Protein 5ZKC (pdb70)

GO terms:
  GO:0005886 plasma membrane (C, IDA)
  GO:0007193 adenylate cyclase-inhibiting G protein-coupled receptor signaling pathway (P, IDA)
  GO:0016907 G protein-coupled acetylcholine receptor activity (F, IDA)
  GO:0007197 adenylate cyclase-inhibiting G protein-coupled acetylcholine receptor signaling pathway (P, IDA)
  GO:0007213 G protein-coupled acetylcholine receptor signaling pathway (P, IDA)
  GO:0005886 plasma membrane (C, TAS)
  GO:0016907 G protein-coupled acetylcholine receptor activity (F, TAS)
  GO:0007186 G protein-coupled receptor signaling pathway (P, TAS)
  GO:0007187 G protein-coupled receptor signaling pathway, coupled to cyclic nucleotide second messenger (P, TAS)
  GO:0007188 adenylate cyclase-modulating G protein-coupled receptor signaling pathway (P, TAS)
  GO:0007207 phospholipase C-activating G protein-coupled acetylcholine receptor signaling pathway (P, TAS)
  GO:0007399 nervous system development (P, TAS)
  GO:0008016 regulation of heart contraction (P, TAS)
  GO:0030669 clathrin-coated endocytic vesicle membrane (C, TAS)
  GO:0005515 protein binding (F, IPI)
  GO:0016020 membrane (C, IDA)
  GO:1990763 arrestin family protein binding (F, IPI)
  GO:0009615 response to virus (P, IEP)

InterPro domains:
  IPR000276 G protein-coupled receptor, rhodopsin-like [PF00001] (40-440)
  IPR000276 G protein-coupled receptor, rhodopsin-like [PR00237] (25-49)
  IPR000276 G protein-coupled receptor, rhodopsin-like [PR00237] (58-79)
  IPR000276 G protein-coupled receptor, rhodopsin-like [PR00237] (103-125)
  IPR000276 G protein-coupled receptor, rhodopsin-like [PR00237] (139-160)
  IPR000276 G protein-coupled receptor, rhodopsin-like [PR00237] (187-210)
  IPR000276 G protein-coupled receptor, rhodopsin-like [PR00237] (385-409)
  IPR000276 G protein-coupled receptor, rhodopsin-like [PR00237] (422-448)
  IPR000276 G protein-coupled receptor, rhodopsin-like [PS00237] (109-125)
  IPR000276 G protein-coupled receptor, rhodopsin-like [SM01381] (34-455)
  IPR000995 Muscarinic acetylcholine receptor family 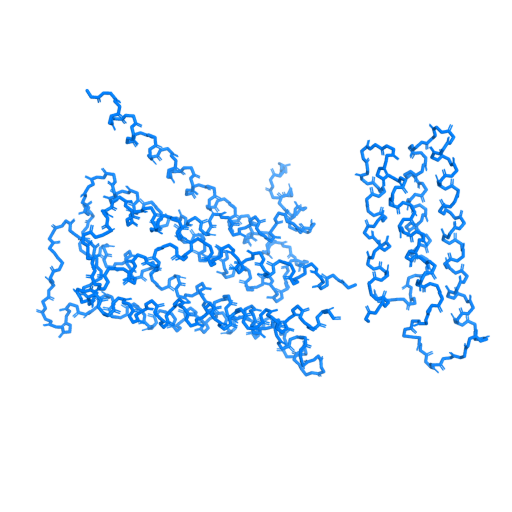[PR00243] (25-37)
  IPR000995 Muscarinic acetylcholine receptor family [PR00243] (46-54)
  IPR000995 Muscarinic acetylcholine receptor family [PR00243] (73-83)
  IPR000995 Muscarinic acetylcholine receptor family [PR00243] (104-113)
  IPR000995 Muscarinic acetylcholine receptor family [PR00243] (123-137)
  IPR000995 Muscarinic acetylcholine receptor family [PR00243] (160-170)
  IPR000995 Muscarinic acetylcholine receptor family [PR00243] (180-191)
  IPR000995 Muscarinic acetylcholine receptor family [PR00243] (412-430)
  IPR000995 Muscarinic acetylcholine receptor family [PR00243] (443-457)
  IPR001065 Muscarinic acetylcholine receptor M2 [PR00539] (7-23)

Secondary structure (P-SEA, 3-state):
caaaaaaaaaaaaaaaaaaaaaaaaaaaaaaaaaaccccccaaaaaaaaaaaaaaaaaccaaaaaaaaaaaccccccaaaaaaaaaaaaaaaaaaaaaaaaaaaaaaaaacccccccccccaaaaaaaaaaaaaaaaaacccccccccccccccccccccccccccccaaaaaaaaaaccaaaaaaaaaaaaaaaaaaccaaaaaaaaaaaaaaaaaacccaaaaaaaaaaaaaaaaaaaacccccccccccccaaaaaaaaaaaaaaaaaaaaaaaaaacaaaaaaaaaaaaaaaaaacccccccaaaaaaaaaaaaaaaaaaacaaaaaaaaaaccccccccaaaaaaaaaaaaacccccccccccccaaaaaaaaaaaccc

Foldseek 3Di:
DVVVVVVLVVLVVVLLVLLVLLQVLLVLLLVLCVVDVVNVFLLSLLVNLLSVLLNCLSPQVSVQVSVDVSVVFRDPDQQVLLVNVLSNQLSLLLNLLSLVVLLVLLLCCLVPVPPRVVVRDPVVSVVSSVVSSVVSNVVRNCQSNCVCVVVVHDPQDPRHHDRRVCPALVVVLVCCVVRPVVSLVVSVVSLVSNVVSCCVVLCVLVVLLVVLLVQLLPPDDLVSVVVSLVSNLVSLVVNLVDAFPDPPPDDCVDPVNVVSNVLSVVLVVLSVVLVVCSVVVNSVVSSVSSVVSVVSCVVPVVRDDDCVVVVSQLSVLLSCLQCVLQVQLSVLSVCCNPDVVVADPVNNSSSVVSNSSSSSCSSVSPLVVDPSSVVSSVVVPDDD

Solvent-accessible surface area: 21124 Å² total; per-residue (Å²): 108,113,156,137,82,125,72,76,84,106,84,67,115,57,6,37,64,50,5,101,86,0,37,88,18,0,72,33,0,33,58,0,5,136,84,28,195,157,4,71,62,14,58,16,80,1,15,54,7,0,0,40,1,0,30,37,6,0,56,102,0,0,70,36,17,20,63,52,52,57,76,60,121,10,48,83,19,73,102,59,0,17,98,8,8,6,58,6,39,13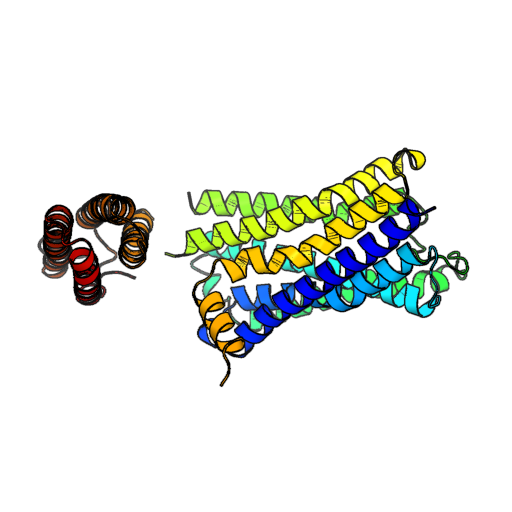,1,27,17,2,3,7,41,4,3,30,25,18,3,79,6,22,58,54,29,39,61,105,85,176,73,20,63,121,120,57,68,68,143,32,0,29,104,79,25,55,51,7,57,86,94,0,114,103,106,28,3,56,37,14,34,106,92,22,146,126,69,64,84,71,66,9,120,150,18,63,9,82,7,21,39,32,87,83,32,69,65,20,51,35,34,6,68,68,29,9,60,91,10,19,96,70,0,72,63,12,44,147,60,2,38,107,56,48,206,113,89,31,39,81,17,22,45,41,2,35,66,11,6,117,58,3,103,157,16,136,82,48,61,67,2,100,81,1,1,60,104,2,57,56,8,0,69,76,0,43,162,30,83,9,85,29,144,154,135,84,66,80,116,10,104,25,8,131,36,6,110,96,7,13,87,73,10,26,35,44,0,65,86,1,44,115,41,10,95,111,46,112,43,146,70,2,56,44,13,3,110,101,1,79,89,19,38,107,63,87,58,138,45,24,152,65,145,80,96,68,15,9,170,18,13,57,37,4,8,77,11,1,41,116,12,28,31,39,42,8,65,16,2,73,58,35,49,146,30,60,124,70,18,74,117,92,51,58,28,93,0,43,35,62,21,11,31,1,0,20,66,2,10,44,24,6,0,99,85,15,80,46,4,98,131,7,22,119,85,61,122,102,127,179

Radius of gyration: 26.76 Å; Cα contacts (8 Å, |Δi|>4): 383; chains: 1; bounding box: 53×42×80 Å

Organism: Homo sapiens (NCBI:txid9606)

Sequence (384 aa):
SPYKTFEVVFIVLVAGSLSLVTIIGNILVMVSIKVNRHLQTVNNYFLFSLACCADLIIGVFSMNLYTLYTVIGYWPLGPVVCDLWLALDYVVSNARVMNLLIISFDRYFCVTKPLTYPVKRTTKMAGMMIAAAWVLSFILWAPAILFWQFIVGVRTVEDGECYIQFFSNAAVTFGTAIAAFYLPVIIMTVLYWHISRASKADLEDNWETLNDNLKVIEKADNAAQVKDALTKMRAAALDAQKATPPKLEDKSPDSPEMKDFRHGFDILVGQIDDALKLANEGKVKEAQAAAEQLKTTRNAYIQKYLSREKKVTRTILAILLAFIITWAPYNVMVLINTFCAPCIPNTVWTIGYWLCYINSTINPACYALCNATFKKTFKHLLMCH

B-factor: mean 72.66, std 43.3, range [20.08, 225.17]

Nearest PDB structures (foldseek):
  5zkc-assembly1_A  TM=1.003E+00  e=4.639E-48  Homo sapiens
  5zkb-assembly1_A  TM=8.489E-01  e=8.331E-41  Homo sapiens
  3uon-assembly1_A  TM=7.093E-01  e=1.449E-28  Homo sapiens
  4u15-assembly2_B  TM=7.285E-01  e=3.100E-25  Rattus norvegicus
  6zg9-assembly1_A  TM=7.063E-01  e=3.885E-24  Homo sapiens

Structure (mmCIF, N/CA/C/O backbone):
data_5ZKC
#
_entry.id   5ZKC
#
_cell.length_a   46.430
_cell.length_b   58.960
_cell.length_c   88.970
_cell.angle_alpha   90.00
_cell.angle_beta   98.82
_cell.angle_gamma   90.00
#
_symmetry.space_group_name_H-M   'P 1 21 1'
#
loop_
_entity.id
_entity.type
_entity.pdbx_description
1 polymer 'Muscarinic acetylcholine receptor M2,Apo-cytochrome b562,Muscarinic acetylcholine receptor M2'
2 non-polymer 'N-methyl scopolamine'
3 water water
#
loop_
_atom_site.group_PDB
_atom_site.id
_atom_site.type_symbol
_atom_site.label_atom_id
_atom_site.label_alt_id
_atom_site.label_comp_id
_atom_site.label_asym_id
_atom_site.label_entity_id
_atom_site.label_seq_id
_atom_site.pdbx_PDB_ins_code
_atom_site.Cartn_x
_atom_site.Cartn_y
_atom_site.Cartn_z
_atom_site.occupancy
_atom_site.B_iso_or_equiv
_atom_site.auth_seq_id
_atom_site.auth_comp_id
_atom_site.auth_asym_id
_atom_site.auth_atom_id
_atom_site.pdbx_PDB_model_num
ATOM 1 N N . SER A 1 18 ? 152.838 30.669 506.180 1.00 105.15 16 SER A N 1
ATOM 2 C CA . SER A 1 18 ? 153.850 30.098 507.062 1.00 101.89 16 SER A CA 1
ATOM 3 C C . SER A 1 18 ? 153.658 30.561 508.504 1.00 100.05 16 SER A C 1
ATOM 4 O O . SER A 1 18 ? 154.409 31.405 508.993 1.00 93.04 16 SER A O 1
ATOM 7 N N . PRO A 1 19 ? 152.648 30.009 509.187 1.00 104.38 17 PRO A N 1
ATOM 8 C CA . PRO A 1 19 ? 152.386 30.425 510.571 1.00 106.31 17 PRO A CA 1
ATOM 9 C C . PRO A 1 19 ? 153.296 29.743 511.581 1.00 112.24 17 PRO A C 1
ATOM 10 O O . PRO A 1 19 ? 153.611 30.318 512.627 1.00 109.10 17 PRO A O 1
ATOM 14 N N . TYR A 1 20 ? 153.727 28.516 511.279 1.00 126.03 18 TYR A N 1
ATOM 15 C CA . TYR A 1 20 ? 154.519 27.759 512.244 1.00 126.13 18 TYR A CA 1
ATOM 16 C C . TYR A 1 20 ? 155.939 28.304 512.350 1.00 117.69 18 TYR A C 1
ATOM 17 O O . TYR A 1 20 ? 156.506 28.358 513.447 1.00 114.03 18 TYR A O 1
ATOM 26 N N . LYS A 1 21 ? 156.529 28.715 511.223 1.00 115.06 19 LYS A N 1
ATOM 27 C CA . LYS A 1 21 ? 157.879 29.270 511.256 1.00 106.62 19 LYS A CA 1
ATOM 28 C C . LYS A 1 21 ? 157.919 30.577 512.038 1.00 95.49 19 LYS A C 1
ATOM 29 O O . LYS A 1 21 ? 158.852 30.814 512.815 1.00 91.10 19 LYS A O 1
ATOM 35 N N . THR A 1 22 ? 156.920 31.440 511.840 1.00 84.27 20 THR A N 1
ATOM 36 C CA . THR A 1 22 ? 156.856 32.682 512.601 1.00 80.00 20 THR A CA 1
ATOM 37 C C . THR A 1 22 ? 156.642 32.408 514.084 1.00 71.78 20 THR A C 1
ATOM 38 O O . THR A 1 22 ? 157.221 33.089 514.938 1.00 59.37 20 THR A O 1
ATOM 42 N N . PHE A 1 23 ? 155.811 31.414 514.410 1.00 74.72 21 PHE A N 1
ATOM 43 C CA . PHE A 1 23 ? 155.618 31.049 515.810 1.00 76.58 21 PHE A CA 1
ATOM 44 C C . PHE A 1 23 ? 156.901 30.512 516.428 1.00 72.52 21 PHE A C 1
ATOM 45 O O . PHE A 1 23 ? 157.153 30.731 517.618 1.00 70.56 21 PHE A O 1
ATOM 53 N N . GLU A 1 24 ? 157.725 29.812 515.642 1.00 69.42 22 GLU A N 1
ATOM 54 C CA . GLU A 1 24 ? 159.001 29.333 516.161 1.00 69.41 22 GLU A CA 1
ATOM 55 C C . GLU A 1 24 ? 159.925 30.493 516.509 1.00 64.17 22 GLU A C 1
ATOM 56 O O . GLU A 1 24 ? 160.632 30.446 517.522 1.00 58.66 22 GLU A O 1
ATOM 62 N N . VAL A 1 25 ? 159.928 31.544 515.687 1.00 63.29 23 VAL A N 1
ATOM 63 C CA . VAL A 1 25 ? 160.765 32.706 515.973 1.00 58.97 23 VAL A CA 1
ATOM 64 C C . VAL A 1 25 ? 160.268 33.428 517.219 1.00 55.41 23 VAL A C 1
ATOM 65 O O . VAL A 1 25 ? 161.061 33.812 518.087 1.00 46.76 23 VAL A O 1
ATOM 69 N N . VAL A 1 26 ? 158.953 33.625 517.327 1.00 57.13 24 VAL A N 1
ATOM 70 C CA . VAL A 1 26 ? 158.395 34.284 518.504 1.00 51.58 24 VAL A CA 1
ATOM 71 C C . VAL A 1 26 ? 158.616 33.432 519.748 1.00 47.49 24 VAL A C 1
ATOM 72 O O . VAL A 1 26 ? 158.911 33.954 520.830 1.00 44.82 24 VAL A O 1
ATOM 76 N N . PHE A 1 27 ? 158.487 32.109 519.615 1.00 49.35 25 PHE A N 1
ATOM 77 C CA . PHE A 1 27 ? 158.717 31.224 520.754 1.00 55.24 25 PHE A CA 1
ATOM 78 C C . PHE A 1 27 ? 160.171 31.274 521.208 1.00 54.36 25 PHE A C 1
ATOM 79 O O . PHE A 1 27 ? 160.452 31.279 522.413 1.00 54.96 25 PHE A O 1
ATOM 87 N N . ILE A 1 28 ? 161.110 31.317 520.259 1.00 52.65 26 ILE A N 1
ATOM 88 C CA . ILE A 1 28 ? 162.527 31.355 520.613 1.00 53.91 26 ILE A CA 1
ATOM 89 C C . ILE A 1 28 ? 162.876 32.670 521.302 1.00 48.48 26 ILE A C 1
ATOM 90 O O . ILE A 1 28 ? 163.621 32.689 522.289 1.00 42.84 26 ILE A O 1
ATOM 95 N N . VAL A 1 29 ? 162.345 33.786 520.798 1.00 46.38 27 VAL A N 1
ATOM 96 C CA . VAL A 1 29 ? 162.617 35.083 521.414 1.00 40.73 27 VAL A CA 1
ATOM 97 C C . VAL A 1 29 ? 162.066 35.127 522.834 1.00 42.23 27 VAL A C 1
ATOM 98 O O . VAL A 1 29 ? 162.714 35.645 523.753 1.00 39.16 27 VAL A O 1
ATOM 102 N N . LEU A 1 30 ? 160.867 34.575 523.040 1.00 39.12 28 LEU A N 1
ATOM 103 C CA . LEU A 1 30 ? 160.273 34.569 524.373 1.00 38.96 28 LEU A CA 1
ATOM 104 C C . LEU A 1 30 ? 161.054 33.675 525.329 1.00 36.01 28 LEU A C 1
ATOM 105 O O . LEU A 1 30 ? 161.285 34.050 526.485 1.00 34.49 28 LEU A O 1
ATOM 110 N N . VAL A 1 31 ? 161.459 32.488 524.874 1.00 31.53 29 VAL A N 1
ATOM 111 C CA . VAL A 1 31 ? 162.208 31.584 525.742 1.00 41.54 29 VAL A CA 1
ATOM 112 C C . VAL A 1 31 ? 163.592 32.148 526.042 1.00 40.75 29 VAL A C 1
ATOM 113 O O . VAL A 1 31 ? 164.055 32.111 527.189 1.00 46.32 29 VAL A O 1
ATOM 117 N N . ALA A 1 32 ? 164.274 32.683 525.025 1.00 38.40 30 ALA A N 1
ATOM 118 C CA . ALA A 1 32 ? 165.608 33.238 525.241 1.00 36.73 30 ALA A CA 1
ATOM 119 C C . ALA A 1 32 ? 165.559 34.459 526.152 1.00 36.54 30 ALA A C 1
ATOM 120 O O . ALA A 1 32 ? 166.410 34.615 527.035 1.00 31.92 30 ALA A O 1
ATOM 122 N N . GLY A 1 33 ? 164.574 35.338 525.948 1.00 32.46 31 GLY A N 1
ATOM 123 C CA . GLY A 1 33 ? 164.423 36.485 526.827 1.00 30.68 31 GLY A CA 1
ATOM 124 C C . GLY A 1 33 ? 164.067 36.098 528.249 1.00 35.31 31 GLY A C 1
ATOM 125 O O . GLY A 1 33 ? 164.488 36.762 529.200 1.00 31.42 31 GLY A O 1
ATOM 126 N N . SER A 1 34 ? 163.287 35.025 528.414 1.00 32.99 32 SER A N 1
ATOM 127 C CA . SER A 1 34 ? 162.961 34.543 529.753 1.00 36.16 32 SER A CA 1
ATOM 128 C C . SER A 1 34 ? 164.182 33.939 530.434 1.00 35.35 32 SER A C 1
ATOM 129 O O . SER A 1 34 ? 164.404 34.161 531.630 1.00 32.06 32 SER A O 1
ATOM 132 N N . LEU A 1 35 ? 164.976 33.161 529.692 1.00 35.06 33 LEU A N 1
ATOM 133 C CA . LEU A 1 35 ? 166.188 32.577 530.258 1.00 35.68 33 LEU A CA 1
ATOM 134 C C . LEU A 1 35 ? 167.163 33.661 530.697 1.00 32.34 33 LEU A C 1
ATOM 135 O O . LEU A 1 35 ? 167.734 33.594 531.792 1.00 35.07 33 LEU A O 1
ATOM 140 N N . SER A 1 36 ? 167.370 34.667 529.844 1.00 31.79 34 SER A N 1
ATOM 141 C CA . SER A 1 36 ? 168.262 35.768 530.192 1.00 32.42 34 SER A CA 1
ATOM 142 C C . SER A 1 36 ? 167.785 36.491 531.445 1.00 36.08 34 SER A C 1
ATOM 143 O O . SER A 1 36 ? 168.589 36.820 532.325 1.00 35.10 34 SER A O 1
ATOM 146 N N . LEU A 1 37 ? 166.479 36.746 531.543 1.00 39.12 35 LEU A N 1
ATOM 147 C CA . LEU A 1 37 ? 165.952 37.489 532.683 1.00 39.52 35 LEU A CA 1
ATOM 148 C C . LEU A 1 37 ? 166.096 36.700 533.978 1.00 37.21 35 LEU A C 1
ATOM 149 O O . LEU A 1 37 ? 166.449 37.266 535.019 1.00 38.10 35 LEU A O 1
ATOM 154 N N . VAL A 1 38 ? 165.823 35.394 533.937 1.00 35.28 36 VAL A N 1
ATOM 155 C CA . VAL A 1 38 ? 165.990 34.561 535.125 1.00 38.50 36 VAL A CA 1
ATOM 156 C C . VAL A 1 38 ? 167.453 34.520 535.546 1.00 33.03 36 VAL A C 1
ATOM 157 O O . VAL A 1 38 ? 167.773 34.581 536.740 1.00 32.20 36 VAL A O 1
ATOM 161 N N . THR A 1 39 ? 168.364 34.420 534.574 1.00 30.29 37 THR A N 1
ATOM 162 C CA . THR A 1 39 ? 169.790 34.400 534.890 1.00 29.88 37 THR A CA 1
ATOM 163 C C . THR A 1 39 ? 170.225 35.696 535.563 1.00 32.26 37 THR A C 1
ATOM 164 O O . THR A 1 39 ? 171.009 35.678 536.520 1.00 32.57 37 THR A O 1
ATOM 168 N N . ILE A 1 40 ? 169.726 36.832 535.073 1.00 28.33 38 ILE A N 1
ATOM 169 C CA . ILE A 1 40 ? 170.110 38.124 535.635 1.00 33.42 38 ILE A CA 1
ATOM 170 C C . ILE A 1 40 ? 169.585 38.267 537.058 1.00 37.68 38 ILE A C 1
ATOM 171 O O . ILE A 1 40 ? 170.330 38.621 537.979 1.00 38.99 38 ILE A O 1
ATOM 176 N N . ILE A 1 41 ? 168.296 37.985 537.261 1.00 38.38 39 ILE A N 1
ATOM 177 C CA . ILE A 1 41 ? 167.678 38.199 538.569 1.00 39.40 39 ILE A CA 1
ATOM 178 C C . ILE A 1 41 ? 168.296 37.275 539.612 1.00 37.62 39 ILE A C 1
ATOM 179 O O . ILE A 1 41 ? 168.637 37.703 540.720 1.00 36.53 39 ILE A O 1
ATOM 184 N N . GLY A 1 42 ? 168.447 35.993 539.273 1.00 35.08 40 GLY A N 1
ATOM 185 C CA . GLY A 1 42 ? 168.971 35.042 540.239 1.00 33.55 40 GLY A CA 1
ATOM 186 C C . GLY A 1 42 ? 170.378 35.376 540.696 1.00 37.54 40 GLY A C 1
ATOM 187 O O . GLY A 1 42 ? 170.699 35.264 541.881 1.00 36.40 40 GLY A O 1
ATOM 188 N N . ASN A 1 43 ? 171.236 35.790 539.764 1.00 29.70 41 ASN A N 1
ATOM 189 C CA . ASN A 1 43 ? 172.617 36.085 540.125 1.00 32.16 41 ASN A CA 1
ATOM 190 C C . ASN A 1 43 ? 172.758 37.435 540.815 1.00 38.91 41 ASN A C 1
ATOM 191 O O . ASN A 1 43 ? 173.624 37.591 541.683 1.00 38.44 41 ASN A O 1
ATOM 196 N N . ILE A 1 44 ? 171.928 38.416 540.454 1.00 38.39 42 ILE A N 1
ATOM 197 C CA . ILE A 1 44 ? 171.939 39.683 541.179 1.00 38.53 42 ILE A CA 1
ATOM 198 C C . ILE A 1 44 ? 171.476 39.471 542.616 1.00 44.75 42 ILE A C 1
ATOM 199 O O . ILE A 1 44 ? 172.031 40.054 543.555 1.00 47.94 42 ILE A O 1
ATOM 204 N N . LEU A 1 45 ? 170.467 38.616 542.811 1.00 41.00 43 LEU A N 1
ATOM 205 C CA . LEU A 1 45 ? 170.014 38.304 544.164 1.00 38.81 43 LEU A CA 1
ATOM 206 C C . LEU A 1 45 ? 171.124 37.664 544.986 1.00 39.12 43 LEU A C 1
ATOM 207 O O . LEU A 1 45 ? 171.282 37.973 546.172 1.00 37.40 43 LEU A O 1
ATOM 212 N N . VAL A 1 46 ? 171.903 36.769 544.375 1.00 37.45 44 VAL A N 1
ATOM 213 C CA . VAL A 1 46 ? 173.007 36.132 545.091 1.00 40.00 44 VAL A CA 1
ATOM 214 C C . VAL A 1 46 ? 174.078 37.158 545.439 1.00 41.01 44 VAL A C 1
ATOM 215 O O . VAL A 1 46 ? 174.551 37.226 546.580 1.00 43.31 44 VAL A O 1
ATOM 219 N N . MET A 1 47 ? 174.475 37.972 544.459 1.00 37.71 45 MET A N 1
ATOM 220 C CA . MET A 1 47 ? 175.532 38.954 544.688 1.00 41.26 45 MET A CA 1
ATOM 221 C C . MET A 1 47 ? 175.121 39.974 545.742 1.00 44.38 45 MET A C 1
ATOM 222 O O . MET A 1 47 ? 175.889 40.275 546.663 1.00 51.23 45 MET A O 1
ATOM 227 N N . VAL A 1 48 ? 173.907 40.517 545.626 1.00 43.52 46 VAL A N 1
ATOM 228 C CA . VAL A 1 48 ? 173.461 41.538 546.570 1.00 44.25 46 VAL A CA 1
ATOM 229 C C . VAL A 1 48 ? 173.302 40.949 547.968 1.00 47.49 46 VAL A C 1
ATOM 230 O O . VAL A 1 48 ? 173.609 41.606 548.970 1.00 55.52 46 VAL A O 1
ATOM 234 N N . SER A 1 49 ? 172.841 39.698 548.060 1.00 41.95 47 SER A N 1
ATOM 235 C CA . SER A 1 49 ? 172.666 39.069 549.367 1.00 46.00 47 SER A CA 1
ATOM 236 C C . SER A 1 49 ? 173.993 38.936 550.104 1.00 47.04 47 SER A C 1
ATOM 237 O O . SER A 1 49 ? 174.059 39.145 551.321 1.00 46.35 47 SER A O 1
ATOM 240 N N . ILE A 1 50 ? 175.060 38.583 549.384 1.00 42.96 48 ILE A N 1
ATOM 241 C CA . ILE A 1 50 ? 176.369 38.459 550.016 1.00 45.47 48 ILE A CA 1
ATOM 242 C C . ILE A 1 50 ? 176.906 39.827 550.422 1.00 48.86 48 ILE A C 1
ATOM 243 O O . ILE A 1 50 ? 177.576 39.956 551.455 1.00 55.85 48 ILE A O 1
ATOM 248 N N . LYS A 1 51 ? 176.612 40.869 549.639 1.00 43.68 49 LYS A N 1
ATOM 249 C CA . LYS A 1 51 ? 177.154 42.191 549.936 1.00 46.16 49 LYS A CA 1
ATOM 250 C C . LYS A 1 51 ? 176.453 42.849 551.120 1.00 56.15 49 LYS A C 1
ATOM 251 O O . LYS A 1 51 ? 177.068 43.653 551.830 1.00 60.06 49 LYS A O 1
ATOM 257 N N . VAL A 1 52 ? 175.176 42.531 551.351 1.00 54.25 50 VAL A N 1
ATOM 258 C CA . VAL A 1 52 ? 174.408 43.186 552.409 1.00 57.67 50 VAL A CA 1
ATOM 259 C C . VAL A 1 52 ? 174.327 42.363 553.688 1.00 62.35 50 VAL A C 1
ATOM 260 O O . VAL A 1 52 ? 173.846 42.879 554.710 1.00 63.89 50 VAL A O 1
ATOM 264 N N . ASN A 1 53 ? 174.772 41.110 553.671 1.00 61.70 51 ASN A N 1
ATOM 265 C CA . ASN A 1 53 ? 174.686 40.230 554.832 1.00 59.97 51 ASN A CA 1
ATOM 266 C C . ASN A 1 53 ? 176.095 39.794 555.211 1.00 58.62 51 ASN A C 1
ATOM 267 O O . ASN A 1 53 ? 176.740 39.051 554.464 1.00 54.68 51 ASN A O 1
ATOM 272 N N . ARG A 1 54 ? 176.569 40.255 556.372 1.00 61.14 52 ARG A N 1
ATOM 273 C CA . ARG A 1 54 ? 177.887 39.842 556.842 1.00 64.73 52 ARG A CA 1
ATOM 274 C C . ARG A 1 54 ? 177.932 38.349 557.137 1.00 63.84 52 ARG A C 1
ATOM 275 O O . ARG A 1 54 ? 178.988 37.722 556.994 1.00 66.29 52 ARG A O 1
ATOM 283 N N . HIS A 1 55 ? 176.806 37.765 557.556 1.00 61.62 53 HIS A N 1
ATOM 284 C CA . HIS A 1 55 ? 176.755 36.327 557.792 1.00 59.94 53 HIS A CA 1
ATOM 285 C C . HIS A 1 55 ? 177.018 35.527 556.523 1.00 63.40 53 HIS A C 1
ATOM 286 O O . HIS A 1 55 ? 177.414 34.359 556.609 1.00 66.40 53 HIS A O 1
ATOM 293 N N . LEU A 1 56 ? 176.806 36.127 555.352 1.00 58.20 54 LEU A N 1
ATOM 294 C CA . LEU A 1 56 ? 177.090 35.493 554.074 1.00 57.34 54 LEU A CA 1
ATOM 295 C C . LEU A 1 56 ? 178.462 35.863 553.527 1.00 57.49 54 LEU A C 1
ATOM 296 O O . LEU A 1 56 ? 178.793 35.474 552.405 1.00 53.95 54 LEU A O 1
ATOM 301 N N . GLN A 1 57 ? 179.263 36.610 554.284 1.00 62.02 55 GLN A N 1
ATOM 302 C CA . GLN A 1 57 ? 180.571 37.061 553.810 1.00 58.67 55 GLN A CA 1
ATOM 303 C C . GLN A 1 57 ? 181.655 36.099 554.293 1.00 60.11 55 GLN A C 1
ATOM 304 O O . GLN A 1 57 ? 182.460 36.395 555.177 1.00 67.00 55 GLN A O 1
ATOM 310 N N . THR A 1 58 ? 181.659 34.922 553.677 1.00 58.83 56 THR A N 1
ATOM 311 C CA . THR A 1 58 ? 182.628 33.875 553.960 1.00 57.21 56 THR A CA 1
ATOM 312 C C . THR A 1 58 ? 183.476 33.614 552.723 1.00 53.46 56 THR A C 1
ATOM 313 O O . THR A 1 58 ? 183.189 34.104 551.628 1.00 48.73 56 THR A O 1
ATOM 317 N N . VAL A 1 59 ? 184.536 32.825 552.913 1.00 53.01 57 VAL A N 1
ATOM 318 C CA . VAL A 1 59 ? 185.436 32.505 551.807 1.00 54.74 57 VAL A CA 1
ATOM 319 C C . VAL A 1 59 ? 184.695 31.742 550.715 1.00 52.63 57 VAL A C 1
ATOM 320 O O . VAL A 1 59 ? 184.892 31.995 549.520 1.00 55.16 57 VAL A O 1
ATOM 324 N N . ASN A 1 60 ? 183.837 30.796 551.105 1.00 53.50 58 ASN A N 1
ATOM 325 C CA . ASN A 1 60 ? 183.047 30.061 550.121 1.00 54.42 58 ASN A CA 1
ATOM 326 C C . ASN A 1 60 ? 182.198 31.008 549.283 1.00 49.82 58 ASN A C 1
ATOM 327 O O . ASN A 1 60 ? 182.167 30.908 548.051 1.00 49.87 58 ASN A O 1
ATOM 332 N N . ASN A 1 61 ? 181.510 31.945 549.936 1.00 49.89 59 ASN A N 1
ATOM 333 C CA . ASN A 1 61 ? 180.643 32.860 549.206 1.00 45.35 59 ASN A CA 1
ATOM 334 C C . ASN A 1 61 ? 181.427 33.907 548.425 1.00 50.66 59 ASN A C 1
ATOM 335 O O . ASN A 1 61 ? 180.870 34.510 547.503 1.00 50.60 59 ASN A O 1
ATOM 340 N N . TYR A 1 62 ? 182.699 34.133 548.764 1.00 50.64 60 TYR A N 1
ATOM 341 C CA . TYR A 1 62 ? 183.554 34.944 547.903 1.00 51.28 60 TYR A CA 1
ATOM 342 C C . TYR A 1 62 ? 183.766 34.259 546.560 1.00 48.94 60 TYR A C 1
ATOM 343 O O . TYR A 1 62 ? 183.674 34.895 545.503 1.00 42.23 60 TYR A O 1
ATOM 352 N N . PHE A 1 63 ? 184.049 32.955 546.585 1.00 38.68 61 PHE A N 1
ATOM 353 C CA . PHE A 1 63 ? 184.147 32.193 545.345 1.00 40.43 61 PHE A CA 1
ATOM 354 C C . PHE A 1 63 ? 182.810 32.164 544.613 1.00 40.11 61 PHE A C 1
ATOM 355 O O . PHE A 1 63 ? 182.760 32.310 543.386 1.00 42.23 61 PHE A O 1
ATOM 363 N N . LEU A 1 64 ? 181.712 31.973 545.351 1.00 42.70 62 LEU A N 1
ATOM 364 C CA . LEU A 1 64 ? 180.395 31.967 544.721 1.00 42.97 62 LEU A CA 1
ATOM 365 C C . LEU A 1 64 ? 180.013 33.348 544.205 1.00 38.86 62 LEU A C 1
ATOM 366 O O . LEU A 1 64 ? 179.2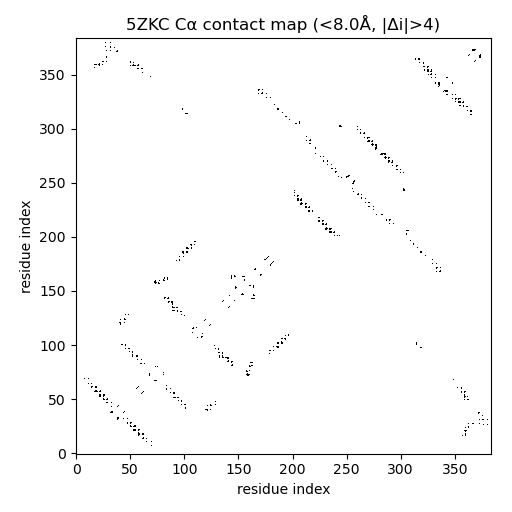48 33.458 543.240 1.00 38.62 62 LEU A O 1
ATOM 371 N N . PHE A 1 65 ? 180.527 34.407 544.834 1.00 40.79 63 PHE A N 1
ATOM 372 C CA . PHE A 1 65 ? 180.270 35.759 544.349 1.00 39.72 63 PHE A CA 1
ATOM 373 C C . PHE A 1 65 ? 180.887 35.964 542.972 1.00 38.39 63 PHE A C 1
ATOM 374 O O . PHE A 1 65 ? 180.239 36.487 542.058 1.00 30.67 63 PHE A O 1
ATOM 382 N N . SER A 1 66 ? 182.150 35.561 542.812 1.00 40.33 64 SER A N 1
ATOM 383 C CA . SER A 1 66 ? 182.805 35.658 541.512 1.00 39.95 64 SER A CA 1
ATOM 384 C C . SER A 1 66 ? 182.102 34.791 540.476 1.00 35.52 64 SER A C 1
ATOM 385 O O . SER A 1 66 ? 181.974 35.182 539.309 1.00 33.64 64 SER A O 1
ATOM 388 N N . LEU A 1 67 ? 181.642 33.606 540.885 1.00 31.27 65 LEU A N 1
ATOM 389 C CA . LEU A 1 67 ? 180.905 32.741 539.970 1.00 35.96 65 LEU A CA 1
ATOM 390 C C . LEU A 1 67 ? 179.579 33.375 539.566 1.00 37.39 65 LEU A C 1
ATOM 391 O O . LEU A 1 67 ? 179.158 33.269 538.408 1.00 31.72 65 LEU A O 1
ATOM 396 N N . ALA A 1 68 ? 178.907 34.040 540.510 1.00 37.08 66 ALA A N 1
ATOM 397 C CA . ALA A 1 68 ? 177.674 34.747 540.184 1.00 32.83 66 ALA A CA 1
ATOM 398 C C . ALA A 1 68 ? 177.942 35.965 539.308 1.00 37.55 66 ALA A C 1
ATOM 399 O O . ALA A 1 68 ? 177.066 36.376 538.539 1.00 35.60 66 ALA A O 1
ATOM 401 N N A CYS A 1 69 ? 179.138 36.551 539.412 0.50 40.38 67 CYS A N 1
ATOM 402 N N B CYS A 1 69 ? 179.134 36.558 539.411 0.50 40.37 67 CYS A N 1
ATOM 403 C CA A CYS A 1 69 ? 179.486 37.680 538.556 0.50 39.35 67 CYS A CA 1
ATOM 404 C CA B CYS A 1 69 ? 179.480 37.682 538.546 0.50 39.33 67 CYS A CA 1
ATOM 405 C C A CYS A 1 69 ? 179.643 37.242 537.104 0.50 38.32 67 CYS A C 1
ATOM 406 C C B CYS A 1 69 ? 179.626 37.232 537.098 0.50 38.30 67 CYS A C 1
ATOM 407 O O A CYS A 1 69 ? 179.152 37.915 536.190 0.50 37.45 67 CYS A O 1
ATOM 408 O O B CYS A 1 69 ? 179.120 37.888 536.180 0.50 37.33 67 CYS A O 1
ATOM 413 N N . ALA A 1 70 ? 180.328 36.118 536.874 1.00 35.99 68 ALA A N 1
ATOM 414 C CA . ALA A 1 70 ? 180.463 35.593 535.520 1.00 35.41 68 ALA A CA 1
ATOM 415 C C . ALA A 1 70 ? 179.114 35.153 534.963 1.00 33.19 68 ALA A C 1
ATOM 416 O O . ALA A 1 70 ? 178.825 35.358 533.779 1.00 26.80 68 ALA A O 1
ATOM 418 N N . ASP A 1 71 ? 178.275 34.544 535.806 1.00 31.47 69 ASP A N 1
ATOM 419 C CA . ASP A 1 71 ? 176.943 34.142 535.367 1.00 31.80 69 ASP A CA 1
ATOM 420 C C . ASP A 1 71 ? 176.093 35.352 535.004 1.00 33.29 69 ASP A C 1
ATOM 421 O O . ASP A 1 71 ? 175.297 35.300 534.059 1.00 34.51 69 ASP A O 1
ATOM 426 N N . LEU A 1 72 ? 176.241 36.450 535.749 1.00 28.95 70 LEU A N 1
ATOM 427 C CA . LEU A 1 72 ? 175.494 37.663 535.433 1.00 26.51 70 LEU A CA 1
ATOM 428 C C . LEU A 1 72 ? 175.914 38.237 534.085 1.00 32.96 70 LEU A C 1
ATOM 429 O O . LEU A 1 72 ? 175.064 38.665 533.296 1.00 31.84 70 LEU A O 1
ATOM 434 N N . ILE A 1 73 ? 177.220 38.256 533.807 1.00 36.47 71 ILE A N 1
ATOM 435 C CA . ILE A 1 73 ? 177.706 38.759 532.524 1.00 32.28 71 ILE A CA 1
ATOM 436 C C . ILE A 1 73 ? 177.148 37.922 531.379 1.00 30.34 71 ILE A C 1
ATOM 437 O O . ILE A 1 73 ? 176.761 38.455 530.331 1.00 29.91 71 ILE A O 1
ATOM 442 N N . ILE A 1 74 ? 177.088 36.601 531.564 1.00 25.19 72 ILE A N 1
ATOM 443 C CA . ILE A 1 74 ? 176.521 35.725 530.541 1.00 29.58 72 ILE A CA 1
ATOM 444 C C . ILE A 1 74 ? 175.050 36.051 530.313 1.00 33.21 72 ILE A C 1
ATOM 445 O O . ILE A 1 74 ? 174.576 36.092 529.170 1.00 33.70 72 ILE A O 1
ATOM 450 N N . GLY A 1 75 ? 174.306 36.293 531.394 1.00 29.61 73 GLY A N 1
ATOM 451 C CA . GLY A 1 75 ? 172.894 36.604 531.257 1.00 35.70 73 GLY A CA 1
ATOM 452 C C . GLY A 1 75 ? 172.627 37.961 530.638 1.00 37.98 73 GLY A C 1
ATOM 453 O O . GLY A 1 75 ? 171.607 38.151 529.971 1.00 38.42 73 GLY A O 1
ATOM 454 N N . VAL A 1 76 ? 173.527 38.920 530.849 1.00 38.81 74 VAL A N 1
ATOM 455 C CA . VAL A 1 76 ? 173.316 40.272 530.336 1.00 34.96 74 VAL A CA 1
ATOM 456 C C . VAL A 1 76 ? 173.812 40.391 528.900 1.00 40.76 74 VAL A C 1
ATOM 457 O O . VAL A 1 76 ? 173.069 40.794 527.997 1.00 38.93 74 VAL A O 1
ATOM 461 N N . PHE A 1 77 ? 175.078 40.046 528.668 1.00 42.28 75 PHE A N 1
ATOM 462 C CA . PHE A 1 77 ? 175.707 40.274 527.373 1.00 41.42 75 PHE A CA 1
ATOM 463 C C . PHE A 1 77 ? 175.603 39.067 526.445 1.00 39.98 75 PHE A C 1
ATOM 464 O O . PHE A 1 77 ? 175.134 39.194 525.310 1.00 40.96 75 PHE A O 1
ATOM 472 N N . SER A 1 78 ? 176.030 37.894 526.914 1.00 35.77 76 SER A N 1
ATOM 473 C CA . SER A 1 78 ? 176.221 36.756 526.020 1.00 32.07 76 SER A CA 1
ATOM 474 C C . SER A 1 78 ? 174.898 36.240 525.467 1.00 35.45 76 SER A C 1
ATOM 475 O O . SER A 1 78 ? 174.756 36.050 524.253 1.00 35.26 76 SER A O 1
ATOM 478 N N . MET A 1 79 ? 173.922 35.991 526.344 1.00 32.80 77 MET A N 1
ATOM 479 C CA . MET A 1 79 ? 172.661 35.407 525.897 1.00 32.57 77 MET A CA 1
ATOM 480 C C . MET A 1 79 ? 171.944 36.315 524.905 1.00 28.27 77 MET A C 1
ATOM 481 O O . MET A 1 79 ? 171.442 35.847 523.877 1.00 31.73 77 MET A O 1
ATOM 486 N N . ASN A 1 80 ? 171.890 37.617 525.193 1.00 28.06 78 ASN A N 1
ATOM 487 C CA . ASN A 1 80 ? 171.125 38.526 524.344 1.00 34.41 78 ASN A CA 1
ATOM 488 C C . ASN A 1 80 ? 171.795 38.729 522.990 1.00 39.16 78 ASN A C 1
ATOM 489 O O . ASN A 1 80 ? 171.117 38.746 521.956 1.00 39.91 78 ASN A O 1
ATOM 494 N N . LEU A 1 81 ? 173.122 38.882 522.970 1.00 37.39 79 LEU A N 1
ATOM 495 C CA . LEU A 1 81 ? 173.820 39.039 521.697 1.00 38.61 79 LEU A CA 1
ATOM 496 C C . LEU A 1 81 ? 173.712 37.778 520.849 1.00 35.08 79 LEU A C 1
ATOM 497 O O . LEU A 1 81 ? 173.582 37.856 519.622 1.00 36.45 79 LEU A O 1
ATOM 502 N N . TYR A 1 82 ? 173.765 36.605 521.483 1.00 29.70 80 TYR A N 1
ATOM 503 C CA . TYR A 1 82 ? 173.646 35.360 520.731 1.00 32.24 80 TYR A CA 1
ATOM 504 C C . TYR A 1 82 ? 172.230 35.171 520.197 1.00 34.30 80 TYR A C 1
ATOM 505 O O . TYR A 1 82 ? 172.041 34.628 519.103 1.00 32.86 80 TYR A O 1
ATOM 514 N N . THR A 1 83 ? 171.224 35.611 520.957 1.00 34.58 81 THR A N 1
ATOM 515 C CA . THR A 1 83 ? 169.848 35.546 520.474 1.00 41.54 81 THR A CA 1
ATOM 516 C C . THR A 1 83 ? 169.645 36.460 519.273 1.00 43.30 81 THR A C 1
ATOM 517 O O . THR A 1 83 ? 168.984 36.079 518.299 1.00 35.04 81 THR A O 1
ATOM 521 N N . LEU A 1 84 ? 170.208 37.670 519.326 1.00 43.53 82 LEU A N 1
ATOM 522 C CA . LEU A 1 84 ? 170.160 38.566 518.176 1.00 44.43 82 LEU A CA 1
ATOM 523 C C . LEU A 1 84 ? 170.858 37.949 516.971 1.00 44.96 82 LEU A C 1
ATOM 524 O O . LEU A 1 84 ? 170.390 38.079 515.834 1.00 44.00 82 LEU A O 1
ATOM 529 N N . TYR A 1 85 ? 171.985 37.274 517.207 1.00 39.05 83 TYR A N 1
ATOM 530 C CA . TYR A 1 85 ? 172.729 36.634 516.127 1.00 38.57 83 TYR A CA 1
ATOM 531 C C . TYR A 1 85 ? 171.896 35.551 515.451 1.00 41.33 83 TYR A C 1
ATOM 532 O O . TYR A 1 85 ? 171.767 35.526 514.221 1.00 41.21 83 TYR A O 1
ATOM 541 N N . THR A 1 86 ? 171.313 34.648 516.242 1.00 38.82 84 THR A N 1
ATOM 542 C CA . THR A 1 86 ? 170.621 33.501 515.663 1.00 43.98 84 THR A CA 1
ATOM 543 C C . THR A 1 86 ? 169.268 33.883 515.072 1.00 43.42 84 THR A C 1
ATOM 544 O O . THR A 1 86 ? 168.853 33.304 514.062 1.00 44.29 84 THR A O 1
ATOM 548 N N . VAL A 1 87 ? 168.572 34.850 515.674 1.00 41.79 85 VAL A N 1
ATOM 549 C CA . VAL A 1 87 ? 167.247 35.225 515.184 1.00 42.71 85 VAL A CA 1
ATOM 550 C C . VAL A 1 87 ? 167.355 35.996 513.873 1.00 42.59 85 VAL A C 1
ATOM 551 O O . VAL A 1 87 ? 166.608 35.736 512.921 1.00 46.05 85 VAL A O 1
ATOM 555 N N . ILE A 1 88 ? 168.283 36.953 513.798 1.00 44.72 86 ILE A N 1
ATOM 556 C CA . ILE A 1 88 ? 168.449 37.725 512.571 1.00 47.61 86 ILE A CA 1
ATOM 557 C C . ILE A 1 88 ? 169.050 36.863 511.464 1.00 48.83 86 ILE A C 1
ATOM 558 O O . ILE A 1 88 ? 168.753 37.063 510.279 1.00 48.69 86 ILE A O 1
ATOM 563 N N . GLY A 1 89 ? 169.873 35.879 511.821 1.00 48.58 87 GLY A N 1
ATOM 564 C CA . GLY A 1 89 ? 170.473 34.982 510.855 1.00 51.61 87 GLY A CA 1
ATOM 565 C C . GLY A 1 89 ? 171.886 35.339 510.444 1.00 54.28 87 GLY A C 1
ATOM 566 O O . GLY A 1 89 ? 172.512 34.568 509.705 1.00 62.10 87 GLY A O 1
ATOM 567 N N . TYR A 1 90 ? 172.401 36.478 510.895 1.00 49.19 88 TYR A N 1
ATOM 568 C CA . TYR A 1 90 ? 173.775 36.886 510.633 1.00 50.70 88 TYR A CA 1
ATOM 569 C C . TYR A 1 90 ? 174.174 37.868 511.726 1.00 47.68 88 TYR A C 1
ATOM 570 O O . TYR A 1 90 ? 173.368 38.213 512.594 1.00 44.43 88 TYR A O 1
ATOM 579 N N . TRP A 1 91 ? 175.431 38.314 511.685 1.00 48.02 89 TRP A N 1
ATOM 580 C CA . TRP A 1 91 ? 175.927 39.261 512.674 1.00 47.79 89 TRP A CA 1
ATOM 581 C C . TRP A 1 91 ? 175.607 40.677 512.211 1.00 39.09 89 TRP A C 1
ATOM 582 O O . TRP A 1 91 ? 176.181 41.134 511.210 1.00 42.16 89 TRP A O 1
ATOM 593 N N . PRO A 1 92 ? 174.704 41.398 512.884 1.00 37.65 90 PRO A N 1
ATOM 594 C CA . PRO A 1 92 ? 174.255 42.696 512.367 1.00 45.39 90 PRO A CA 1
ATOM 595 C C . PRO A 1 92 ? 174.983 43.892 512.962 1.00 47.40 90 PRO A C 1
ATOM 596 O O . PRO A 1 92 ? 174.825 45.018 512.478 1.00 52.70 90 PRO A O 1
ATOM 600 N N . LEU A 1 93 ? 175.785 43.671 514.002 1.00 51.57 91 LEU A N 1
ATOM 601 C CA . LEU A 1 93 ? 176.351 44.788 514.753 1.00 53.09 91 LEU A CA 1
ATOM 602 C C . LEU A 1 93 ? 177.641 45.306 514.123 1.00 64.73 91 LEU A C 1
ATOM 603 O O . LEU A 1 93 ? 177.747 46.494 513.801 1.00 81.97 91 LEU A O 1
ATOM 608 N N . GLY A 1 94 ? 178.631 44.436 513.955 1.00 57.16 92 GLY A N 1
ATOM 609 C CA . GLY A 1 94 ? 179.872 44.830 513.335 1.00 60.33 92 GLY A CA 1
ATOM 610 C C . GLY A 1 94 ? 181.023 43.922 513.712 1.00 60.23 92 GLY A C 1
ATOM 611 O O . GLY A 1 94 ? 180.914 43.078 514.606 1.00 55.41 92 GLY A O 1
ATOM 612 N N . PRO A 1 95 ? 182.163 44.086 513.033 1.00 43.36 93 PRO A N 1
ATOM 613 C CA . PRO A 1 95 ? 183.326 43.246 513.363 1.00 36.65 93 PRO A CA 1
ATOM 614 C C . PRO A 1 95 ? 183.919 43.554 514.726 1.00 35.64 93 PRO A C 1
ATOM 615 O O . PRO A 1 95 ? 184.372 42.634 515.419 1.00 30.44 93 PRO A O 1
ATOM 619 N N . VAL A 1 96 ? 183.936 44.826 515.132 1.00 31.14 94 VAL A N 1
ATOM 620 C CA . VAL A 1 96 ? 184.486 45.184 516.438 1.00 35.17 94 VAL A CA 1
ATOM 621 C C . VAL A 1 96 ? 183.628 44.600 517.552 1.00 35.85 94 VAL A C 1
ATOM 622 O O . VAL A 1 96 ? 184.136 43.971 518.488 1.00 35.31 94 VAL A O 1
ATOM 626 N N . VAL A 1 97 ? 182.310 44.801 517.469 1.00 37.90 95 VAL A N 1
ATOM 627 C CA . VAL A 1 97 ? 181.412 44.257 518.483 1.00 33.84 95 VAL A CA 1
ATOM 628 C C . VAL A 1 97 ? 181.445 42.735 518.469 1.00 33.55 95 VAL A C 1
ATOM 629 O O . VAL A 1 97 ? 181.295 42.092 519.515 1.00 32.99 95 VAL A O 1
ATOM 633 N N . CYS A 1 98 ? 181.650 42.133 517.295 1.00 33.81 96 CYS A N 1
ATOM 634 C CA . CYS A 1 98 ? 181.811 40.684 517.225 1.00 34.45 96 CYS A CA 1
ATOM 635 C C . CYS A 1 98 ? 183.037 40.229 518.009 1.00 34.14 96 CYS A C 1
ATOM 636 O O . CYS A 1 98 ? 182.971 39.269 518.785 1.00 26.45 96 CYS A O 1
ATOM 639 N N . ASP A 1 99 ? 184.170 40.908 517.811 1.00 26.84 97 ASP A N 1
ATOM 640 C CA . ASP A 1 99 ? 185.392 40.529 518.514 1.00 37.04 97 ASP A CA 1
ATOM 641 C C . ASP A 1 99 ? 185.259 40.752 520.015 1.00 32.97 97 ASP A C 1
ATOM 642 O O . ASP A 1 99 ? 185.762 39.953 520.813 1.00 34.62 97 ASP A O 1
ATOM 647 N N . LEU A 1 100 ? 184.582 41.829 520.419 1.00 30.65 98 LEU A N 1
ATOM 648 C CA . LEU A 1 100 ? 184.381 42.081 521.842 1.00 29.60 98 LEU A CA 1
ATOM 649 C C . LEU A 1 100 ? 183.446 41.048 522.460 1.00 31.56 98 LEU A C 1
ATOM 650 O O . LEU A 1 100 ? 183.633 40.647 523.614 1.00 38.19 98 LEU A O 1
ATOM 655 N N . TRP A 1 101 ? 182.434 40.607 521.709 1.00 27.77 99 TRP A N 1
ATOM 656 C CA . TRP A 1 101 ? 181.508 39.607 522.232 1.00 28.94 99 TRP A CA 1
ATOM 657 C C . TRP A 1 101 ? 182.186 38.250 522.385 1.00 29.44 99 TRP A C 1
ATOM 658 O O . TRP A 1 101 ? 181.996 37.567 523.398 1.00 33.32 99 TRP A O 1
ATOM 669 N N . LEU A 1 102 ? 182.981 37.846 521.393 1.00 33.95 100 LEU A N 1
ATOM 670 C CA . LEU A 1 102 ? 183.695 36.576 521.485 1.00 35.43 100 LEU A CA 1
ATOM 671 C C . LEU A 1 102 ? 184.732 36.603 522.601 1.00 33.28 100 LEU A C 1
ATOM 672 O O . LEU A 1 102 ? 184.867 35.634 523.358 1.00 27.85 100 LEU A O 1
ATOM 677 N N . ALA A 1 103 ? 185.484 37.701 522.709 1.00 31.21 101 ALA A N 1
ATOM 678 C CA . ALA A 1 103 ? 186.507 37.797 523.745 1.00 33.74 101 ALA A CA 1
ATOM 679 C C . ALA A 1 103 ? 185.883 37.800 525.134 1.00 32.52 101 ALA A C 1
ATOM 680 O O . ALA A 1 103 ? 186.368 37.115 526.041 1.00 29.17 101 ALA A O 1
ATOM 682 N N . LEU A 1 104 ? 184.804 38.564 525.317 1.00 34.57 102 LEU A N 1
ATOM 683 C CA . LEU A 1 104 ? 184.113 38.580 526.602 1.00 34.45 102 LEU A CA 1
ATOM 684 C C . LEU A 1 104 ? 183.577 37.198 526.957 1.00 38.89 102 LEU A C 1
ATOM 685 O O . LEU A 1 104 ? 183.665 36.766 528.111 1.00 41.75 102 LEU A O 1
ATOM 690 N N . ASP A 1 105 ? 183.016 36.493 525.973 1.00 34.50 103 ASP A N 1
ATOM 691 C CA . ASP A 1 105 ? 182.462 35.166 526.222 1.00 29.46 103 ASP A CA 1
ATOM 692 C C . ASP A 1 105 ? 183.540 34.194 526.689 1.00 30.00 103 ASP A C 1
ATOM 693 O O . ASP A 1 105 ? 183.349 33.460 527.665 1.00 31.90 103 ASP A O 1
ATOM 698 N N . TYR A 1 106 ? 184.684 34.176 526.002 1.00 29.86 104 TYR A N 1
ATOM 699 C CA . TYR A 1 106 ? 185.727 33.208 526.323 1.00 29.66 104 TYR A CA 1
ATOM 700 C C . TYR A 1 106 ? 186.479 33.577 527.596 1.00 29.41 104 TYR A C 1
ATOM 701 O O . TYR A 1 106 ? 186.875 32.690 528.359 1.00 34.35 104 TYR A O 1
ATOM 710 N N . VAL A 1 107 ? 186.690 34.872 527.842 1.00 27.30 105 VAL A N 1
ATOM 711 C CA . VAL A 1 107 ? 187.354 35.291 529.075 1.00 31.13 105 VAL A CA 1
ATOM 712 C C . VAL A 1 107 ? 186.485 34.963 530.282 1.00 34.14 105 VAL A C 1
ATOM 713 O O . VAL A 1 107 ? 186.964 34.431 531.290 1.00 35.60 105 VAL A O 1
ATOM 717 N N . VAL A 1 108 ? 185.188 35.272 530.193 1.00 34.39 106 VAL A N 1
ATOM 718 C CA . VAL A 1 108 ? 184.273 34.990 531.297 1.00 36.25 106 VAL A CA 1
ATOM 719 C C . VAL A 1 108 ? 184.160 33.489 531.528 1.00 36.77 106 VAL A C 1
ATOM 720 O O . VAL A 1 108 ? 184.155 33.020 532.674 1.00 38.19 106 VAL A O 1
ATOM 724 N N . SER A 1 109 ? 184.081 32.710 530.447 1.00 35.32 107 SER A N 1
ATOM 725 C CA . SER A 1 109 ? 183.961 31.262 530.587 1.00 36.94 107 SER A CA 1
ATOM 726 C C . SER A 1 109 ? 185.225 30.654 531.180 1.00 40.12 107 SER A C 1
ATOM 727 O O . SER A 1 109 ? 185.150 29.722 531.990 1.00 43.45 107 SER A O 1
ATOM 730 N N . ASN A 1 110 ? 186.394 31.158 530.783 1.00 36.86 108 ASN A N 1
ATOM 731 C CA . ASN A 1 110 ? 187.641 30.648 531.343 1.00 35.94 108 ASN A CA 1
ATOM 732 C C . ASN A 1 110 ? 187.773 31.017 532.815 1.00 34.96 108 ASN A C 1
ATOM 733 O O . ASN A 1 110 ? 188.298 30.232 533.612 1.00 31.79 108 ASN A O 1
ATOM 738 N N . ALA A 1 111 ? 187.307 32.211 533.193 1.00 30.65 109 ALA A N 1
ATOM 739 C CA . ALA A 1 111 ? 187.315 32.596 534.600 1.00 34.28 109 ALA A CA 1
ATOM 740 C C . ALA A 1 111 ? 186.382 31.711 535.416 1.00 39.40 109 ALA A C 1
ATOM 741 O O . ALA A 1 111 ? 186.659 31.412 536.583 1.00 37.75 109 ALA A O 1
ATOM 743 N N . ARG A 1 112 ? 185.268 31.285 534.816 1.00 37.55 110 ARG A N 1
ATOM 744 C CA . ARG A 1 112 ? 184.361 30.361 535.490 1.00 38.48 110 ARG A CA 1
ATOM 745 C C . ARG A 1 112 ? 185.041 29.027 535.768 1.00 36.88 110 ARG A C 1
ATOM 746 O O . ARG A 1 112 ? 184.959 28.493 536.880 1.00 37.36 110 ARG A O 1
ATOM 754 N N . VAL A 1 113 ? 185.710 28.470 534.757 1.00 37.69 111 VAL A N 1
ATOM 755 C CA . VAL A 1 113 ? 186.352 27.166 534.904 1.00 36.21 111 VAL A CA 1
ATOM 756 C C . VAL A 1 113 ? 187.408 27.212 536.000 1.00 35.70 111 VAL A C 1
ATOM 757 O O . VAL A 1 113 ? 187.451 26.348 536.884 1.00 33.19 111 VAL A O 1
ATOM 761 N N . MET A 1 114 ? 188.275 28.225 535.964 1.00 34.85 112 MET A N 1
ATOM 762 C CA . MET A 1 114 ? 189.287 28.354 537.002 1.00 41.08 112 MET A CA 1
ATOM 763 C C . MET A 1 114 ? 188.686 28.735 538.348 1.00 42.25 112 MET A C 1
ATOM 764 O O . MET A 1 114 ? 189.306 28.476 539.383 1.00 42.05 112 MET A O 1
ATOM 769 N N . ASN A 1 115 ? 187.492 29.330 538.358 1.00 43.13 113 ASN A N 1
ATOM 770 C CA . ASN A 1 115 ? 186.790 29.547 539.619 1.00 38.56 113 ASN A CA 1
ATOM 771 C C . ASN A 1 115 ? 186.345 28.223 540.226 1.00 36.83 113 ASN A C 1
ATOM 772 O O . ASN A 1 115 ? 186.469 28.015 541.439 1.00 34.87 113 ASN A O 1
ATOM 777 N N . LEU A 1 116 ? 185.825 27.314 539.398 1.00 37.45 114 LEU A N 1
ATOM 778 C CA . LEU A 1 116 ? 185.464 25.990 539.891 1.00 39.43 114 LEU A CA 1
ATOM 779 C C . LEU A 1 116 ? 186.693 25.217 540.351 1.00 36.86 114 LEU A C 1
ATOM 780 O O . LEU A 1 116 ? 186.616 24.442 541.312 1.00 38.69 114 LEU A O 1
ATOM 785 N N . LEU A 1 117 ? 187.829 25.409 539.677 1.00 32.98 115 LEU A N 1
ATOM 786 C CA . LEU A 1 117 ? 189.071 24.791 540.127 1.00 40.20 115 LEU A CA 1
ATOM 787 C C . LEU A 1 117 ? 189.514 25.361 541.468 1.00 44.77 115 LEU A C 1
ATOM 788 O O . LEU A 1 117 ? 190.072 24.639 542.302 1.00 47.91 115 LEU A O 1
ATOM 793 N N . ILE A 1 118 ? 189.285 26.656 541.689 1.00 41.43 116 ILE A N 1
ATOM 794 C CA . ILE A 1 118 ? 189.617 27.258 542.977 1.00 42.41 116 ILE A CA 1
ATOM 795 C C . ILE A 1 118 ? 188.760 26.656 544.082 1.00 43.97 116 ILE A C 1
ATOM 796 O O . ILE A 1 118 ? 189.264 26.303 545.154 1.00 42.94 116 ILE A O 1
ATOM 801 N N . ILE A 1 119 ? 187.456 26.511 543.834 1.00 37.29 117 ILE A N 1
ATOM 802 C CA . ILE A 1 119 ? 186.562 25.927 544.830 1.00 34.69 117 ILE A CA 1
ATOM 803 C C . ILE A 1 119 ? 186.951 24.483 545.113 1.00 36.38 117 ILE A C 1
ATOM 804 O O . ILE A 1 119 ? 186.935 24.034 546.266 1.00 37.11 117 ILE A O 1
ATOM 809 N N . SER A 1 120 ? 187.311 23.733 544.068 1.00 34.48 118 SER A N 1
ATOM 810 C CA . SER A 1 120 ? 187.651 22.325 544.247 1.00 36.15 118 SER A CA 1
ATOM 811 C C . SER A 1 120 ? 188.965 22.160 545.000 1.00 36.92 118 SER A C 1
ATOM 812 O O . SER A 1 120 ? 189.065 21.322 545.903 1.00 38.48 118 SER A O 1
ATOM 815 N N . PHE A 1 121 ? 189.985 22.945 544.642 1.00 36.76 119 PHE A N 1
ATOM 816 C CA . PHE A 1 121 ? 191.263 22.851 545.341 1.00 47.24 119 PHE A CA 1
ATOM 817 C C . PHE A 1 121 ? 191.158 23.380 546.767 1.00 46.67 119 PHE A C 1
ATOM 818 O O . PHE A 1 121 ? 191.730 22.795 547.694 1.00 47.06 119 PHE A O 1
ATOM 826 N N . ASP A 1 122 ? 190.435 24.488 546.962 1.00 44.30 120 ASP A N 1
ATOM 827 C CA . ASP A 1 122 ? 190.260 25.031 548.307 1.00 47.57 120 ASP A CA 1
ATOM 828 C C . ASP A 1 122 ? 189.591 24.019 549.225 1.00 49.27 120 ASP A C 1
ATOM 829 O O . ASP A 1 122 ? 189.992 23.859 550.385 1.00 44.93 120 ASP A O 1
ATOM 834 N N . ARG A 1 123 ? 188.565 23.329 548.725 1.00 42.34 121 ARG A N 1
ATOM 835 C CA . ARG A 1 123 ? 187.923 22.283 549.509 1.00 44.92 121 ARG A CA 1
ATOM 836 C C . ARG A 1 123 ? 188.856 21.099 549.724 1.00 49.94 121 ARG A C 1
ATOM 837 O O . ARG A 1 123 ? 188.798 20.446 550.773 1.00 49.34 121 ARG A O 1
ATOM 845 N N . TYR A 1 124 ? 189.715 20.804 548.745 1.00 47.22 122 TYR A N 1
ATOM 846 C CA . TYR A 1 124 ? 190.647 19.691 548.886 1.00 50.90 122 TYR A CA 1
ATOM 847 C C . TYR A 1 124 ? 191.642 19.948 550.011 1.00 46.75 122 TYR A C 1
ATOM 848 O O . TYR A 1 124 ? 191.894 19.072 550.845 1.00 48.74 122 TYR A O 1
ATOM 857 N N . PHE A 1 125 ? 192.216 21.152 550.052 1.00 46.73 123 PHE A N 1
ATOM 858 C CA . PHE A 1 125 ? 193.172 21.484 551.102 1.00 50.97 123 PHE A CA 1
ATOM 859 C C . PHE A 1 125 ? 192.503 21.647 552.461 1.00 58.10 123 PHE A C 1
ATOM 860 O O . PHE A 1 125 ? 193.180 21.525 553.488 1.00 66.24 123 PHE A O 1
ATOM 868 N N . CYS A 1 126 ? 191.196 21.923 552.493 1.00 59.67 124 CYS A N 1
ATOM 869 C CA . CYS A 1 126 ? 190.485 21.974 553.767 1.00 62.24 124 CYS A CA 1
ATOM 870 C C . CYS A 1 126 ? 190.366 20.588 554.389 1.00 67.73 124 CYS A C 1
ATOM 871 O O . CYS A 1 126 ? 190.468 20.439 555.613 1.00 71.86 124 CYS A O 1
ATOM 874 N N . VAL A 1 127 ? 190.147 19.561 553.563 1.00 73.23 125 VAL A N 1
ATOM 875 C CA . VAL A 1 127 ? 189.957 18.206 554.075 1.00 76.41 125 VAL A CA 1
ATOM 876 C C . VAL A 1 127 ? 191.253 17.412 554.166 1.00 79.05 125 VAL A C 1
ATOM 877 O O . VAL A 1 127 ? 191.280 16.369 554.838 1.00 82.75 125 VAL A O 1
ATOM 881 N N . THR A 1 128 ? 192.330 17.865 553.518 1.00 71.84 126 THR A N 1
ATOM 882 C CA . THR A 1 128 ? 193.596 17.147 553.549 1.00 71.94 126 THR A CA 1
ATOM 883 C C . THR A 1 128 ? 194.677 17.837 554.366 1.00 71.39 126 THR A C 1
ATOM 884 O O . THR A 1 128 ? 195.633 17.171 554.774 1.00 69.99 126 THR A O 1
ATOM 888 N N . LYS A 1 129 ? 194.556 19.139 554.613 1.00 69.46 127 LYS A N 1
ATOM 889 C CA . LYS A 1 129 ? 195.505 19.883 555.442 1.00 68.39 127 LYS A CA 1
ATOM 890 C C . LYS A 1 129 ? 194.738 20.706 556.471 1.00 64.58 127 LYS A C 1
ATOM 891 O O . LYS A 1 129 ? 194.745 21.942 556.426 1.00 60.59 127 LYS A O 1
ATOM 897 N N . PRO A 1 130 ? 194.067 20.049 557.423 1.00 66.67 128 PRO A N 1
ATOM 898 C CA . PRO A 1 130 ? 193.277 20.804 558.409 1.00 71.57 128 PRO A CA 1
ATOM 899 C C . PRO A 1 130 ? 194.126 21.572 559.407 1.00 77.39 128 PRO A C 1
ATOM 900 O O . PRO A 1 130 ? 193.632 22.543 559.995 1.00 81.17 128 PRO A O 1
ATOM 904 N N . LEU A 1 131 ? 195.379 21.172 559.619 1.00 74.83 129 LEU A N 1
ATOM 905 C CA . LEU A 1 131 ? 196.239 21.834 560.590 1.00 75.68 129 LEU A CA 1
ATOM 906 C C . LEU A 1 131 ? 196.958 23.051 560.026 1.00 74.18 129 LEU A C 1
ATOM 907 O O . LEU A 1 131 ? 197.480 23.858 560.803 1.00 75.35 129 LEU A O 1
ATOM 912 N N . THR A 1 132 ? 197.002 23.203 558.704 1.00 71.85 130 THR A N 1
ATOM 913 C CA . THR A 1 132 ? 197.751 24.283 558.073 1.00 75.12 130 THR A CA 1
ATOM 914 C C . THR A 1 132 ? 196.881 25.200 557.229 1.00 74.96 130 THR A C 1
ATOM 915 O O . THR A 1 132 ? 196.982 26.426 557.351 1.00 75.46 130 THR A O 1
ATOM 919 N N . TYR A 1 133 ? 196.019 24.640 556.376 1.00 71.02 131 TYR A N 1
ATOM 920 C CA . TYR A 1 133 ? 195.332 25.467 555.383 1.00 64.82 131 TYR A CA 1
ATOM 921 C C . TYR A 1 133 ? 194.266 26.380 555.980 1.00 60.59 131 TYR A C 1
ATOM 922 O O . TYR A 1 133 ? 194.223 27.563 555.600 1.00 63.44 131 TYR A O 1
ATOM 931 N N . PRO A 1 134 ? 193.374 25.923 556.873 1.00 63.15 132 PRO A N 1
ATOM 932 C CA . PRO A 1 134 ? 192.284 26.811 557.322 1.00 69.40 132 PRO A CA 1
ATOM 933 C C . PRO A 1 134 ? 192.744 28.136 557.910 1.00 75.88 132 PRO A C 1
ATOM 934 O O . PRO A 1 134 ? 192.008 29.126 557.811 1.00 80.32 132 PRO A O 1
ATOM 938 N N . VAL A 1 135 ? 193.931 28.197 558.516 1.00 73.30 133 VAL A N 1
ATOM 939 C CA . VAL A 1 135 ? 194.389 29.474 559.054 1.00 77.33 133 VAL A CA 1
ATOM 940 C C . VAL A 1 135 ? 194.853 30.399 557.931 1.00 78.26 133 VAL A C 1
ATOM 941 O O . VAL A 1 135 ? 194.784 31.626 558.064 1.00 83.56 133 VAL A O 1
ATOM 945 N N . LYS A 1 136 ? 195.320 29.839 556.815 1.00 74.01 134 LYS A N 1
ATOM 946 C CA . LYS A 1 136 ? 195.710 30.629 555.654 1.00 76.65 134 LYS A CA 1
ATOM 947 C C . LYS A 1 136 ? 194.528 30.984 554.765 1.00 76.89 134 LYS A C 1
ATOM 948 O O . LYS A 1 136 ? 194.727 31.580 553.701 1.00 78.06 134 LYS A O 1
ATOM 954 N N . ARG A 1 137 ? 193.310 30.634 555.177 1.00 74.65 135 ARG A N 1
ATOM 955 C CA . ARG A 1 137 ? 192.118 30.771 554.346 1.00 68.55 135 ARG A CA 1
ATOM 956 C C . ARG A 1 137 ? 191.355 32.012 554.801 1.00 65.27 135 ARG A C 1
ATOM 957 O O . ARG A 1 137 ? 190.413 31.950 555.591 1.00 68.62 135 ARG A O 1
ATOM 965 N N . THR A 1 138 ? 191.780 33.161 554.284 1.00 58.38 136 THR A N 1
ATOM 966 C CA . THR A 1 138 ? 191.221 34.457 554.645 1.00 60.59 136 THR A CA 1
ATOM 967 C C . THR A 1 138 ? 190.501 35.069 553.447 1.00 65.30 136 THR A C 1
ATOM 968 O O . THR A 1 138 ? 190.490 34.514 552.344 1.00 59.58 136 THR A O 1
ATOM 972 N N . THR A 1 139 ? 189.896 36.237 553.677 1.00 68.52 137 THR A N 1
ATOM 973 C CA . THR A 1 139 ? 189.203 36.935 552.598 1.00 66.70 137 THR A CA 1
ATOM 974 C C . THR A 1 139 ? 190.190 37.555 551.617 1.00 65.42 137 THR A C 1
ATOM 975 O O . THR A 1 139 ? 189.922 37.612 550.411 1.00 63.65 137 THR A O 1
ATOM 979 N N . LYS A 1 140 ? 191.333 38.033 552.116 1.00 63.00 138 LYS A N 1
ATOM 980 C CA . LYS A 1 140 ? 192.346 38.598 551.230 1.00 63.54 138 LYS A CA 1
ATOM 981 C C . LYS A 1 140 ? 192.929 37.534 550.309 1.00 63.55 138 LYS A C 1
ATOM 982 O O . LYS A 1 140 ? 193.184 37.799 549.127 1.00 65.78 138 LYS A O 1
ATOM 988 N N . MET A 1 141 ? 193.143 36.322 550.828 1.00 61.29 139 MET A N 1
ATOM 989 C CA . MET A 1 141 ? 193.639 35.237 549.986 1.00 60.36 139 MET A CA 1
ATOM 990 C C . MET A 1 141 ? 192.623 34.865 548.916 1.00 55.89 139 MET A C 1
ATOM 991 O O . MET A 1 141 ? 192.987 34.627 547.758 1.00 56.58 139 MET A O 1
ATOM 996 N N . ALA A 1 142 ? 191.341 34.805 549.286 1.00 52.58 140 ALA A N 1
ATOM 997 C CA . ALA A 1 142 ? 190.301 34.474 548.317 1.00 50.42 140 ALA A CA 1
ATOM 998 C C . ALA A 1 142 ? 190.183 35.549 547.244 1.00 47.25 140 ALA A C 1
ATOM 999 O O . ALA A 1 142 ? 189.973 35.236 546.066 1.00 42.46 140 ALA A O 1
ATOM 1001 N N . GLY A 1 143 ? 190.317 36.819 547.631 1.00 48.60 141 GLY A N 1
ATOM 1002 C CA . GLY A 1 143 ? 190.252 37.891 546.652 1.00 43.58 141 GLY A CA 1
ATOM 1003 C C . GLY A 1 143 ? 191.404 37.856 545.667 1.00 50.98 141 GLY A C 1
ATOM 1004 O O . GLY A 1 143 ? 191.217 38.095 544.471 1.00 58.29 141 GLY A O 1
ATOM 1005 N N . MET A 1 144 ? 192.614 37.561 546.154 1.00 54.11 142 MET A N 1
ATOM 1006 C CA . MET A 1 144 ? 193.770 37.485 545.266 1.00 53.49 142 MET A CA 1
ATOM 1007 C C . MET A 1 144 ? 193.658 36.305 544.308 1.00 48.38 142 MET A C 1
ATOM 1008 O O . MET A 1 144 ? 194.020 36.419 543.131 1.00 45.22 142 MET A O 1
ATOM 1013 N N . MET A 1 145 ? 193.163 35.162 544.792 1.00 40.38 143 MET A N 1
ATOM 1014 C CA . MET A 1 145 ? 192.959 34.014 543.914 1.00 50.70 143 MET A CA 1
ATOM 1015 C C . MET A 1 145 ? 191.920 34.315 542.841 1.00 48.86 143 MET A C 1
ATOM 1016 O O . MET A 1 145 ? 192.101 33.955 541.672 1.00 46.03 143 MET A O 1
ATOM 1021 N N . ILE A 1 146 ? 190.821 34.970 543.222 1.00 44.02 144 ILE A N 1
ATOM 1022 C CA . ILE A 1 146 ? 189.789 35.328 542.253 1.00 47.99 144 ILE A CA 1
ATOM 1023 C C . ILE A 1 146 ? 190.327 36.344 541.253 1.00 43.88 144 ILE A C 1
ATOM 1024 O O . ILE A 1 146 ? 190.107 36.224 540.042 1.00 44.31 144 ILE A O 1
ATOM 1029 N N . ALA A 1 147 ? 191.036 37.363 541.746 1.00 43.08 145 ALA A N 1
ATOM 1030 C CA . ALA A 1 147 ? 191.601 38.366 540.851 1.00 43.72 145 ALA A CA 1
ATOM 1031 C C . ALA A 1 147 ? 192.600 37.741 539.887 1.00 45.64 145 ALA A C 1
ATOM 1032 O O . ALA A 1 147 ? 192.614 38.071 538.695 1.00 46.74 145 ALA A O 1
ATOM 1034 N N . ALA A 1 148 ? 193.442 36.830 540.384 1.00 46.39 146 ALA A N 1
ATOM 1035 C CA . ALA A 1 148 ? 194.387 36.144 539.510 1.00 46.89 146 ALA A CA 1
ATOM 1036 C C . ALA A 1 148 ? 193.669 35.307 538.460 1.00 48.98 146 ALA A C 1
ATOM 1037 O O . ALA A 1 148 ? 194.163 35.165 537.336 1.00 49.34 146 ALA A O 1
ATOM 1039 N N . ALA A 1 149 ? 192.508 34.744 538.804 1.00 47.64 147 ALA A N 1
ATOM 1040 C CA . ALA A 1 149 ? 191.760 33.943 537.840 1.00 45.51 147 ALA A CA 1
ATOM 1041 C C . ALA A 1 149 ? 191.220 34.802 536.702 1.00 42.15 147 ALA A C 1
ATOM 1042 O O . ALA A 1 149 ? 191.283 34.406 535.532 1.00 37.26 147 ALA A O 1
ATOM 1044 N N . TRP A 1 150 ? 190.685 35.981 537.023 1.00 41.02 148 TRP A N 1
ATOM 1045 C CA . TRP A 1 150 ? 190.139 36.848 535.985 1.00 39.26 148 TRP A CA 1
ATOM 1046 C C . TRP A 1 150 ? 191.244 37.449 535.124 1.00 44.10 148 TRP A C 1
ATOM 1047 O O . TRP A 1 150 ? 191.086 37.572 533.904 1.00 40.41 148 TRP A O 1
ATOM 1058 N N . VAL A 1 151 ? 192.369 37.825 535.736 1.00 45.85 149 VAL A N 1
ATOM 1059 C CA . VAL A 1 151 ? 193.468 38.411 534.972 1.00 45.67 149 VAL A CA 1
ATOM 1060 C C . VAL A 1 151 ? 194.095 37.369 534.052 1.00 41.98 149 VAL A C 1
ATOM 1061 O O . VAL A 1 151 ? 194.371 37.641 532.878 1.00 44.89 149 VAL A O 1
ATOM 1065 N N . LEU A 1 152 ? 194.332 36.161 534.571 1.00 37.97 150 LEU A N 1
ATOM 1066 C CA . LEU A 1 152 ? 194.872 35.093 533.735 1.00 40.67 150 LEU A CA 1
ATOM 1067 C C . LEU A 1 152 ? 193.925 34.754 532.592 1.00 41.27 150 LEU A C 1
ATOM 1068 O O . LEU A 1 152 ? 194.367 34.499 531.466 1.00 40.55 150 LEU A O 1
ATOM 1073 N N . SER A 1 153 ? 192.619 34.741 532.864 1.00 36.38 151 SER A N 1
ATOM 1074 C CA . SER A 1 153 ? 191.652 34.465 531.807 1.00 35.21 151 SER A CA 1
ATOM 1075 C C . SER A 1 153 ? 191.685 35.548 530.737 1.00 31.80 151 SER A C 1
ATOM 1076 O O . SER A 1 153 ? 191.643 35.249 529.538 1.00 33.00 151 SER A O 1
ATOM 1079 N N . PHE A 1 154 ? 191.765 36.814 531.154 1.00 31.88 152 PHE A N 1
ATOM 1080 C CA . PHE A 1 154 ? 191.832 37.910 530.193 1.00 36.66 152 PHE A CA 1
ATOM 1081 C C . PHE A 1 154 ? 193.090 37.820 529.337 1.00 41.69 152 PHE A C 1
ATOM 1082 O O . PHE A 1 154 ? 193.039 38.029 528.121 1.00 43.27 152 PHE A O 1
ATOM 1090 N N . ILE A 1 155 ? 194.231 37.509 529.956 1.00 44.36 153 ILE A N 1
ATOM 1091 C CA . ILE A 1 155 ? 195.482 37.425 529.209 1.00 41.27 153 ILE A CA 1
ATOM 1092 C C . ILE A 1 155 ? 195.480 36.222 528.273 1.00 38.12 153 ILE A C 1
ATOM 1093 O O . ILE A 1 155 ? 196.052 36.277 527.176 1.00 38.73 153 ILE A O 1
ATOM 1098 N N . LEU A 1 156 ? 194.829 35.127 528.671 1.00 38.07 154 LEU A N 1
ATOM 1099 C CA . LEU A 1 156 ? 194.836 33.923 527.845 1.00 40.10 154 LEU A CA 1
ATOM 1100 C C . LEU A 1 156 ? 194.017 34.104 526.572 1.00 45.51 154 LEU A C 1
ATOM 1101 O O . LEU A 1 156 ? 194.423 33.643 525.499 1.00 48.24 154 LEU A O 1
ATOM 1106 N N . TRP A 1 157 ? 192.867 34.768 526.664 1.00 42.50 155 TRP A N 1
ATOM 1107 C CA . TRP A 1 157 ? 191.895 34.771 525.576 1.00 37.40 155 TRP A CA 1
ATOM 1108 C C . TRP A 1 157 ? 191.739 36.108 524.868 1.00 33.56 155 TRP A C 1
ATOM 1109 O O . TRP A 1 157 ? 191.598 36.129 523.644 1.00 33.19 155 TRP A O 1
ATOM 1120 N N . ALA A 1 158 ? 191.753 37.226 525.594 1.00 32.29 156 ALA A N 1
ATOM 1121 C CA . ALA A 1 158 ? 191.448 38.511 524.965 1.00 32.07 156 ALA A CA 1
ATOM 1122 C C . ALA A 1 158 ? 192.464 38.923 523.904 1.00 40.45 156 ALA A C 1
ATOM 1123 O O . ALA A 1 158 ? 192.038 39.310 522.802 1.00 42.79 156 ALA A O 1
ATOM 1125 N N . PRO A 1 159 ? 193.784 38.881 524.143 1.00 44.61 157 PRO A N 1
ATOM 1126 C CA . PRO A 1 159 ? 194.711 39.326 523.085 1.00 43.79 157 PRO A CA 1
ATOM 1127 C C . PRO A 1 159 ? 194.620 38.504 521.811 1.00 38.29 157 PRO A C 1
ATOM 1128 O O . PRO A 1 159 ? 194.672 39.068 520.711 1.00 37.78 157 PRO A O 1
ATOM 1132 N N . ALA A 1 160 ? 194.483 37.182 521.927 1.00 32.08 158 ALA A N 1
ATOM 1133 C CA . ALA A 1 160 ? 194.417 36.338 520.737 1.00 34.09 158 ALA A CA 1
ATOM 1134 C C . ALA A 1 160 ? 193.126 36.576 519.961 1.00 42.44 158 ALA A C 1
ATOM 1135 O O . ALA A 1 160 ? 193.145 36.707 518.733 1.00 52.85 158 ALA A O 1
ATOM 1137 N N . ILE A 1 161 ? 191.992 36.638 520.661 1.00 38.22 159 ILE A N 1
ATOM 1138 C CA . ILE A 1 161 ? 190.711 36.807 519.978 1.00 33.85 159 ILE A CA 1
ATOM 1139 C C . ILE A 1 161 ? 190.642 38.164 519.286 1.00 31.99 159 ILE A C 1
ATOM 1140 O O . ILE A 1 161 ? 190.165 38.276 518.150 1.00 28.63 159 ILE A O 1
ATOM 1145 N N . LEU A 1 162 ? 191.133 39.211 519.949 1.00 34.59 160 LEU A N 1
ATOM 1146 C CA . LEU A 1 162 ? 190.984 40.561 519.419 1.00 35.07 160 LEU A CA 1
ATOM 1147 C C . LEU A 1 162 ? 192.020 40.897 518.352 1.00 37.04 160 LEU A C 1
ATOM 1148 O O . LEU A 1 162 ? 191.719 41.662 517.429 1.00 39.77 160 LEU A O 1
ATOM 1153 N N . PHE A 1 163 ? 193.233 40.352 518.454 1.00 32.83 161 PHE A N 1
ATOM 1154 C CA . PHE A 1 163 ? 194.353 40.837 517.658 1.00 39.39 161 PHE A CA 1
ATOM 1155 C C . PHE A 1 163 ? 194.990 39.791 516.754 1.00 37.73 161 PHE A C 1
ATOM 1156 O O . PHE A 1 163 ? 195.990 40.100 516.096 1.00 38.95 161 PHE A O 1
ATOM 1164 N N . TRP A 1 164 ? 194.456 38.567 516.699 1.00 35.13 162 TRP A N 1
ATOM 1165 C CA . TRP A 1 164 ? 195.034 37.557 515.815 1.00 40.93 162 TRP A CA 1
ATOM 1166 C C . TRP A 1 164 ? 194.950 37.987 514.356 1.00 44.12 162 TRP A C 1
ATOM 1167 O O . TRP A 1 164 ? 195.858 37.704 513.566 1.00 44.21 162 TRP A O 1
ATOM 1178 N N . GLN A 1 165 ? 193.866 38.673 513.984 1.00 41.25 163 GLN A N 1
ATOM 1179 C CA . GLN A 1 165 ? 193.724 39.172 512.619 1.00 39.96 163 GLN A CA 1
ATOM 1180 C C . GLN A 1 165 ? 194.883 40.086 512.239 1.00 39.17 163 GLN A C 1
ATOM 1181 O O . GLN A 1 165 ? 195.362 40.054 511.099 1.00 38.95 163 GLN A O 1
ATOM 1187 N N . PHE A 1 166 ? 195.349 40.906 513.183 1.00 37.15 164 PHE A N 1
ATOM 1188 C CA . PHE A 1 166 ? 196.477 41.790 512.916 1.00 44.02 164 PHE A CA 1
ATOM 1189 C C . PHE A 1 166 ? 197.803 41.040 512.931 1.00 40.09 164 PHE A C 1
ATOM 1190 O O . PHE A 1 166 ? 198.760 41.471 512.278 1.00 42.18 164 PHE A O 1
ATOM 1198 N N . ILE A 1 167 ? 197.882 39.927 513.665 1.00 44.20 165 ILE A N 1
ATOM 1199 C CA . ILE A 1 167 ? 199.106 39.129 513.680 1.00 41.38 165 ILE A CA 1
ATOM 1200 C C . ILE A 1 167 ? 199.313 38.454 512.330 1.00 43.75 165 ILE A C 1
ATOM 1201 O O . ILE A 1 167 ? 200.406 38.503 511.753 1.00 47.61 165 ILE A O 1
ATOM 1206 N N . VAL A 1 168 ? 198.269 37.807 511.808 1.00 43.07 166 VAL A N 1
ATOM 1207 C CA . VAL A 1 168 ? 198.358 37.221 510.476 1.00 46.17 166 VAL A CA 1
ATOM 1208 C C . VAL A 1 168 ? 198.216 38.272 509.384 1.00 42.71 166 VAL A C 1
ATOM 1209 O O . VAL A 1 168 ? 198.541 37.995 508.223 1.00 44.38 166 VAL A O 1
ATOM 1213 N N . GLY A 1 169 ? 197.742 39.469 509.723 1.00 43.48 167 GLY A N 1
ATOM 1214 C CA . GLY A 1 169 ? 197.630 40.542 508.758 1.00 45.77 167 GLY A CA 1
ATOM 1215 C C . GLY A 1 169 ? 196.409 40.493 507.871 1.00 45.01 167 GLY A C 1
ATOM 1216 O O . GLY A 1 169 ? 196.352 41.238 506.886 1.00 47.48 167 GLY A O 1
ATOM 1217 N N . VAL A 1 170 ? 195.433 39.645 508.180 1.00 42.76 168 VAL A N 1
ATOM 1218 C CA . VAL A 1 170 ? 194.219 39.545 507.378 1.00 46.07 168 VAL A CA 1
ATOM 1219 C C . VAL A 1 170 ? 193.086 39.059 508.270 1.00 44.00 168 VAL A C 1
ATOM 1220 O O . VAL A 1 170 ? 193.268 38.160 509.097 1.00 40.76 168 VAL A O 1
ATOM 1224 N N . ARG A 1 171 ? 191.917 39.675 508.115 1.00 47.44 169 ARG A N 1
ATOM 1225 C CA . ARG A 1 171 ? 190.702 39.244 508.796 1.00 40.37 169 ARG A CA 1
ATOM 1226 C C . ARG A 1 171 ? 189.918 38.350 507.842 1.00 37.50 169 ARG A C 1
ATOM 1227 O O . ARG A 1 171 ? 189.353 38.830 506.853 1.00 37.80 169 ARG A O 1
ATOM 1235 N N . THR A 1 172 ? 189.889 37.052 508.135 1.00 38.21 170 THR A N 1
ATOM 1236 C CA . THR A 1 172 ? 189.159 36.102 507.309 1.00 41.20 170 THR A CA 1
ATOM 1237 C C . THR A 1 172 ? 187.682 36.014 507.668 1.00 43.39 170 THR A C 1
ATOM 1238 O O . THR A 1 172 ? 186.917 35.387 506.928 1.00 44.70 170 THR A O 1
ATOM 1242 N N . VAL A 1 173 ? 187.266 36.621 508.777 1.00 43.85 171 VAL A N 1
ATOM 1243 C CA . VAL A 1 173 ? 185.854 36.654 509.148 1.00 40.83 171 VAL A CA 1
ATOM 1244 C C . VAL A 1 173 ? 185.153 37.649 508.227 1.00 41.71 171 VAL A C 1
ATOM 1245 O O . VAL A 1 173 ? 185.365 38.860 508.330 1.00 43.53 171 VAL A O 1
ATOM 1249 N N . GLU A 1 174 ? 184.322 37.140 507.324 1.00 42.92 172 GLU A N 1
ATOM 1250 C CA . GLU A 1 174 ? 183.664 37.992 506.349 1.00 47.87 172 GLU A CA 1
ATOM 1251 C C . GLU A 1 174 ? 182.546 38.799 507.009 1.00 48.49 172 GLU A C 1
ATOM 1252 O O . GLU A 1 174 ? 182.159 38.563 508.157 1.00 47.28 172 GLU A O 1
ATOM 1258 N N . ASP A 1 175 ? 182.031 39.771 506.260 1.00 50.59 173 ASP A N 1
ATOM 1259 C CA . ASP A 1 175 ? 180.970 40.630 506.768 1.00 50.76 173 ASP A CA 1
ATOM 1260 C C . ASP A 1 175 ? 179.708 39.820 507.037 1.00 44.51 173 ASP A C 1
ATOM 1261 O O . ASP A 1 175 ? 179.266 39.034 506.193 1.00 42.76 173 ASP A O 1
ATOM 1266 N N . GLY A 1 176 ? 179.130 40.015 508.220 1.00 43.42 174 GLY A N 1
ATOM 1267 C CA . GLY A 1 176 ? 177.971 39.263 508.645 1.00 38.93 174 GLY A CA 1
ATOM 1268 C C . GLY A 1 176 ? 178.279 37.975 509.375 1.00 37.66 174 GLY A C 1
ATOM 1269 O O . GLY A 1 176 ? 177.347 37.314 509.851 1.00 37.86 174 GLY A O 1
ATOM 1270 N N . GLU A 1 177 ? 179.547 37.593 509.474 1.00 39.44 175 GLU A N 1
ATOM 1271 C CA . GLU A 1 177 ? 179.967 36.424 510.228 1.00 41.64 175 GLU A CA 1
ATOM 1272 C C . GLU A 1 177 ? 180.572 36.851 511.558 1.00 38.18 175 GLU A C 1
ATOM 1273 O O . GLU A 1 177 ? 181.011 37.990 511.732 1.00 39.38 175 GLU A O 1
ATOM 1279 N N . CYS A 1 178 ? 180.590 35.914 512.505 1.00 40.40 176 CYS A N 1
ATOM 1280 C CA . CYS A 1 178 ? 181.193 36.175 513.811 1.00 39.85 176 CYS A CA 1
ATOM 1281 C C . CYS A 1 178 ? 181.700 34.849 514.370 1.00 38.83 176 CYS A C 1
ATOM 1282 O O . CYS A 1 178 ? 180.906 34.014 514.813 1.00 40.22 176 CYS A O 1
ATOM 1285 N N . TYR A 1 179 ? 183.018 34.671 514.348 1.00 33.42 177 TYR A N 1
ATOM 1286 C CA . TYR A 1 179 ? 183.638 33.476 514.898 1.00 35.11 177 TYR A CA 1
ATOM 1287 C C . TYR A 1 179 ? 185.101 33.779 515.181 1.00 34.64 177 TYR A C 1
ATOM 1288 O O . TYR A 1 179 ? 185.670 34.734 514.647 1.00 32.58 177 TYR A O 1
ATOM 1297 N N . ILE A 1 180 ? 185.699 32.956 516.039 1.00 35.60 178 ILE A N 1
ATOM 1298 C CA . ILE A 1 180 ? 187.108 33.121 516.372 1.00 35.82 178 ILE A CA 1
ATOM 1299 C C . ILE A 1 180 ? 187.957 32.739 515.168 1.00 35.12 178 ILE A C 1
ATOM 1300 O O . ILE A 1 180 ? 187.846 31.626 514.636 1.00 39.69 178 ILE A O 1
ATOM 1305 N N . GLN A 1 181 ? 188.820 33.662 514.740 1.00 35.16 179 GLN A N 1
ATOM 1306 C CA . GLN A 1 181 ? 189.540 33.478 513.484 1.00 43.16 179 GLN A CA 1
ATOM 1307 C C . GLN A 1 181 ? 190.530 32.322 513.562 1.00 47.42 179 GLN A C 1
ATOM 1308 O O . GLN A 1 181 ? 190.629 31.524 512.623 1.00 47.90 179 GLN A O 1
ATOM 1314 N N . PHE A 1 182 ? 191.274 32.207 514.663 1.00 48.28 180 PHE A N 1
ATOM 1315 C CA . PHE A 1 182 ? 192.240 31.115 514.711 1.00 55.49 180 PHE A CA 1
ATOM 1316 C C . PHE A 1 182 ? 191.590 29.758 514.959 1.00 59.79 180 PHE A C 1
ATOM 1317 O O . PHE A 1 182 ? 192.306 28.751 514.988 1.00 64.72 180 PHE A O 1
ATOM 1325 N N . PHE A 1 183 ? 190.271 29.700 515.131 1.00 55.43 181 PHE A N 1
ATOM 1326 C CA . PHE A 1 183 ? 189.544 28.438 515.180 1.00 58.99 181 PHE A CA 1
ATOM 1327 C C . PHE A 1 183 ? 189.158 27.932 513.795 1.00 65.11 181 PHE A C 1
ATOM 1328 O O . PHE A 1 183 ? 188.332 27.020 513.690 1.00 64.12 181 PHE A O 1
ATOM 1336 N N . SER A 1 184 ? 189.733 28.506 512.734 1.00 68.78 182 SER A N 1
ATOM 1337 C CA . SER A 1 184 ? 189.470 28.023 511.384 1.00 69.54 182 SER A CA 1
ATOM 1338 C C . SER A 1 184 ? 189.957 26.595 511.182 1.00 71.74 182 SER A C 1
ATOM 1339 O O . SER A 1 184 ? 189.477 25.909 510.272 1.00 75.98 182 SER A O 1
ATOM 1342 N N . ASN A 1 185 ? 190.896 26.138 512.005 1.00 68.29 183 ASN A N 1
ATOM 1343 C CA . ASN A 1 185 ? 191.372 24.762 511.982 1.00 65.09 183 ASN A CA 1
ATOM 1344 C C . ASN A 1 185 ? 190.653 23.985 513.078 1.00 57.14 183 ASN A C 1
ATOM 1345 O O . ASN A 1 185 ? 190.700 24.373 514.251 1.00 52.60 183 ASN A O 1
ATOM 1350 N N . ALA A 1 186 ? 189.981 22.897 512.691 1.00 49.36 184 ALA A N 1
ATOM 1351 C CA . ALA A 1 186 ? 189.182 22.136 513.645 1.00 42.86 184 ALA A CA 1
ATOM 1352 C C . ALA A 1 186 ? 190.042 21.531 514.747 1.00 44.13 184 ALA A C 1
ATOM 1353 O O . ALA A 1 186 ? 189.590 21.413 515.892 1.00 42.89 184 ALA A O 1
ATOM 1355 N N . ALA A 1 187 ? 191.274 21.129 514.423 1.00 41.73 185 ALA A N 1
ATOM 1356 C CA . ALA A 1 187 ? 192.150 20.559 515.441 1.00 46.00 185 ALA A CA 1
ATOM 1357 C C . ALA A 1 187 ? 192.533 21.589 516.497 1.00 44.68 185 ALA A C 1
ATOM 1358 O O . ALA A 1 187 ? 192.764 21.229 517.657 1.00 43.90 185 ALA A O 1
ATOM 1360 N N . VAL A 1 188 ? 192.615 22.866 516.116 1.00 44.95 186 VAL A N 1
ATOM 1361 C CA . VAL A 1 188 ? 192.896 23.915 517.092 1.00 43.44 186 VAL A CA 1
ATOM 1362 C C . VAL A 1 188 ? 191.744 24.041 518.080 1.00 41.57 186 VAL A C 1
ATOM 1363 O O . VAL A 1 188 ? 191.955 24.195 519.289 1.00 40.83 186 VAL A O 1
ATOM 1367 N N . THR A 1 189 ? 190.508 23.968 517.581 1.00 42.76 187 THR A N 1
ATOM 1368 C CA . THR A 1 189 ? 189.345 24.043 518.459 1.00 41.17 187 THR A CA 1
ATOM 1369 C C . THR A 1 189 ? 189.309 22.866 519.427 1.00 38.75 187 THR A C 1
ATOM 1370 O O . THR A 1 189 ? 188.943 23.026 520.598 1.00 40.34 187 THR A O 1
ATOM 1374 N N . PHE A 1 190 ? 189.690 21.676 518.956 1.00 35.43 188 PHE A N 1
ATOM 1375 C CA . PHE A 1 190 ? 189.698 20.506 519.827 1.00 36.44 188 PHE A CA 1
ATOM 1376 C C . PHE A 1 190 ? 190.795 20.605 520.879 1.00 37.62 188 PHE A C 1
ATOM 1377 O O . PHE A 1 190 ? 190.588 20.219 522.035 1.00 32.02 188 PHE A O 1
ATOM 1385 N N . GLY A 1 191 ? 191.971 21.107 520.496 1.00 36.99 189 GLY A N 1
ATOM 1386 C CA . GLY A 1 191 ? 193.014 21.343 521.480 1.00 40.63 189 GLY A CA 1
ATOM 1387 C C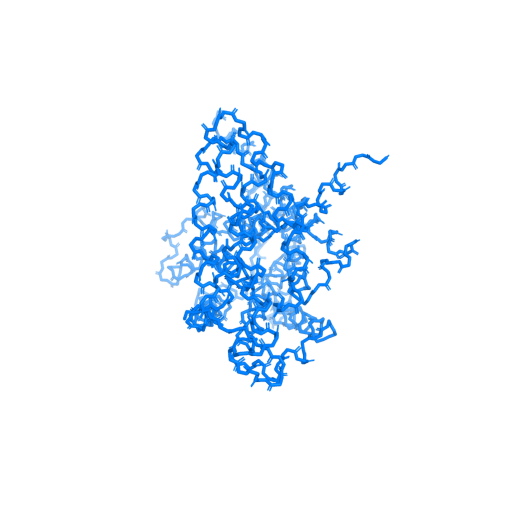 . GLY A 1 191 ? 192.574 22.313 522.559 1.00 41.82 189 GLY A C 1
ATOM 1388 O O . GLY A 1 191 ? 192.894 22.137 523.737 1.00 41.56 189 GLY A O 1
ATOM 1389 N N . THR A 1 192 ? 191.835 23.354 522.168 1.00 38.92 190 THR A N 1
ATOM 1390 C CA . THR A 1 192 ? 191.239 24.254 523.148 1.00 41.08 190 THR A CA 1
ATOM 1391 C C . THR A 1 192 ? 190.262 23.511 524.052 1.00 43.92 190 THR A C 1
ATOM 1392 O O . THR A 1 192 ? 190.243 23.727 525.270 1.00 44.19 190 THR A O 1
ATOM 1396 N N . ALA A 1 193 ? 189.451 22.620 523.474 1.00 45.31 191 ALA A N 1
ATOM 1397 C CA . ALA A 1 193 ? 188.508 21.848 524.276 1.00 40.90 191 ALA A CA 1
ATOM 1398 C C . ALA A 1 193 ? 189.221 20.927 525.256 1.00 39.01 191 ALA A C 1
ATOM 1399 O O . ALA A 1 193 ? 188.702 20.667 526.348 1.00 37.65 191 ALA A O 1
ATOM 1401 N N . ILE A 1 194 ? 190.405 20.431 524.892 1.00 41.81 192 ILE A N 1
ATOM 1402 C CA . ILE A 1 194 ? 191.146 19.553 525.793 1.00 41.09 192 ILE A CA 1
ATOM 1403 C C . ILE A 1 194 ? 191.764 20.353 526.932 1.00 42.71 192 ILE A C 1
ATOM 1404 O O . ILE A 1 194 ? 191.688 19.956 528.102 1.00 42.77 192 ILE A O 1
ATOM 1409 N N . ALA A 1 195 ? 192.375 21.496 526.615 1.00 44.11 193 ALA A N 1
ATOM 1410 C CA . ALA A 1 195 ? 193.085 22.269 527.628 1.00 43.81 193 ALA A CA 1
ATOM 1411 C C . ALA A 1 195 ? 192.135 23.046 528.531 1.00 45.51 193 ALA A C 1
ATOM 1412 O O . ALA A 1 195 ? 192.397 23.189 529.729 1.00 44.34 193 ALA A O 1
ATOM 1414 N N . ALA A 1 196 ? 191.031 23.554 527.984 1.00 42.92 194 ALA A N 1
ATOM 1415 C CA . ALA A 1 196 ? 190.157 24.447 528.733 1.00 37.36 194 ALA A CA 1
ATOM 1416 C C . ALA A 1 196 ? 188.955 23.755 529.361 1.00 37.28 194 ALA A C 1
ATOM 1417 O O . ALA A 1 196 ? 188.409 24.277 530.339 1.00 42.51 194 ALA A O 1
ATOM 1419 N N . PHE A 1 197 ? 188.518 22.613 528.833 1.00 29.56 195 PHE A N 1
ATOM 1420 C CA . PHE A 1 197 ? 187.359 21.928 529.395 1.00 33.17 195 PHE A CA 1
ATOM 1421 C C . PHE A 1 197 ? 187.689 20.541 529.932 1.00 35.33 195 PHE A C 1
ATOM 1422 O O . PHE A 1 197 ? 187.407 20.264 531.101 1.00 42.69 195 PHE A O 1
ATOM 1430 N N . TYR A 1 198 ? 188.290 19.663 529.126 1.00 33.36 196 TYR A N 1
ATOM 1431 C CA . TYR A 1 198 ? 188.380 18.257 529.513 1.00 36.62 196 TYR A CA 1
ATOM 1432 C C . TYR A 1 198 ? 189.363 18.049 530.659 1.00 39.69 196 TYR A C 1
ATOM 1433 O O . TYR A 1 198 ? 189.058 17.338 531.624 1.00 38.39 196 TYR A O 1
ATOM 1442 N N . LEU A 1 199 ? 190.547 18.654 530.577 1.00 42.03 197 LEU A N 1
ATOM 1443 C CA . LEU A 1 199 ? 191.498 18.534 531.681 1.00 46.17 197 LEU A CA 1
ATOM 1444 C C . LEU A 1 199 ? 190.975 19.152 532.973 1.00 41.36 197 LEU A C 1
ATOM 1445 O O . LEU A 1 199 ? 191.108 18.511 534.030 1.00 30.91 197 LEU A O 1
ATOM 1450 N N . PRO A 1 200 ? 190.387 20.358 532.980 1.00 44.55 198 PRO A N 1
ATOM 1451 C CA . PRO A 1 200 ? 189.808 20.859 534.240 1.00 45.49 198 PRO A CA 1
ATOM 1452 C C . PRO A 1 200 ? 188.713 19.968 534.804 1.00 44.69 198 PRO A C 1
ATOM 1453 O O . PRO A 1 200 ? 188.638 19.791 536.027 1.00 43.84 198 PRO A O 1
ATOM 1457 N N . VAL A 1 201 ? 187.854 19.405 533.950 1.00 40.23 199 VAL A N 1
ATOM 1458 C CA . VAL A 1 201 ? 186.800 18.517 534.436 1.00 42.14 199 VAL A CA 1
ATOM 1459 C C . VAL A 1 201 ? 187.405 17.280 535.090 1.00 38.91 199 VAL A C 1
ATOM 1460 O O . VAL A 1 201 ? 186.916 16.801 536.121 1.00 37.22 199 VAL A O 1
ATOM 1464 N N . ILE A 1 202 ? 188.488 16.754 534.511 1.00 37.81 200 ILE A N 1
ATOM 1465 C CA . ILE A 1 202 ? 189.159 15.595 535.095 1.00 35.16 200 ILE A CA 1
ATOM 1466 C C . ILE A 1 202 ? 189.751 15.948 536.454 1.00 29.41 200 ILE A C 1
ATOM 1467 O O . ILE A 1 202 ? 189.694 15.152 537.400 1.00 30.60 200 ILE A O 1
ATOM 1472 N N . ILE A 1 203 ? 190.325 17.146 536.575 1.00 29.68 201 ILE A N 1
ATOM 1473 C CA . ILE A 1 203 ? 190.919 17.555 537.844 1.00 40.55 201 ILE A CA 1
ATOM 1474 C C . ILE A 1 203 ? 189.845 17.697 538.917 1.00 41.40 201 ILE A C 1
ATOM 1475 O O . ILE A 1 203 ? 190.009 17.219 540.046 1.00 37.32 201 ILE A O 1
ATOM 1480 N N . MET A 1 204 ? 188.725 18.340 538.580 1.00 43.24 202 MET A N 1
ATOM 1481 C CA . MET A 1 204 ? 187.656 18.522 539.557 1.00 48.73 202 MET A CA 1
ATOM 1482 C C . MET A 1 204 ? 187.005 17.198 539.937 1.00 48.41 202 MET A C 1
ATOM 1483 O O . MET A 1 204 ? 186.547 17.040 541.075 1.00 50.11 202 MET A O 1
ATOM 1488 N N . THR A 1 205 ? 186.956 16.242 539.007 1.00 39.32 203 THR A N 1
ATOM 1489 C CA . THR A 1 205 ? 186.410 14.925 539.319 1.00 42.11 203 THR A CA 1
ATOM 1490 C C . THR A 1 205 ? 187.293 14.189 540.319 1.00 38.96 203 THR A C 1
ATOM 1491 O O . THR A 1 205 ? 186.800 13.625 541.303 1.00 38.65 203 THR A O 1
ATOM 1495 N N . VAL A 1 206 ? 188.607 14.186 540.081 1.00 34.70 204 VAL A N 1
ATOM 1496 C CA . VAL A 1 206 ? 189.531 13.543 541.012 1.00 38.02 204 VAL A CA 1
ATOM 1497 C C . VAL A 1 206 ? 189.521 14.265 542.351 1.00 40.96 204 VAL A C 1
ATOM 1498 O O . VAL A 1 206 ? 189.540 13.632 543.415 1.00 37.95 204 VAL A O 1
ATOM 1502 N N . LEU A 1 207 ? 189.485 15.600 542.323 1.00 37.85 205 LEU A N 1
ATOM 1503 C CA . LEU A 1 207 ? 189.445 16.364 543.565 1.00 41.16 205 LEU A CA 1
ATOM 1504 C C . LEU A 1 207 ? 188.194 16.034 544.367 1.00 40.56 205 LEU A C 1
ATOM 1505 O O . LEU A 1 207 ? 188.273 15.749 545.567 1.00 40.96 205 LEU A O 1
ATOM 1510 N N . TYR A 1 208 ? 187.025 16.051 543.718 1.00 42.75 206 TYR A N 1
ATOM 1511 C CA . TYR A 1 208 ? 185.802 15.679 544.421 1.00 45.08 206 TYR A CA 1
ATOM 1512 C C . TYR A 1 208 ? 185.856 14.239 544.912 1.00 45.28 206 TYR A C 1
ATOM 1513 O O . TYR A 1 208 ? 185.301 13.924 545.971 1.00 43.49 206 TYR A O 1
ATOM 1522 N N . TRP A 1 209 ? 186.506 13.352 544.153 1.00 43.04 207 TRP A N 1
ATOM 1523 C CA . TRP A 1 209 ? 186.641 11.965 544.586 1.00 45.15 207 TRP A CA 1
ATOM 1524 C C . TRP A 1 209 ? 187.371 11.878 545.920 1.00 52.95 207 TRP A C 1
ATOM 1525 O O . TRP A 1 209 ? 186.974 11.112 546.806 1.00 50.28 207 TRP A O 1
ATOM 1536 N N . HIS A 1 210 ? 188.437 12.663 546.085 1.00 46.01 208 HIS A N 1
ATOM 1537 C CA . HIS A 1 210 ? 189.128 12.705 547.369 1.00 52.84 208 HIS A CA 1
ATOM 1538 C C . HIS A 1 210 ? 188.291 13.405 548.433 1.00 52.62 208 HIS A C 1
ATOM 1539 O O . HIS A 1 210 ? 188.406 13.080 549.620 1.00 57.52 208 HIS A O 1
ATOM 1546 N N . ILE A 1 211 ? 187.450 14.361 548.031 1.00 53.01 209 ILE A N 1
ATOM 1547 C CA . ILE A 1 211 ? 186.571 15.039 548.983 1.00 60.29 209 ILE A CA 1
ATOM 1548 C C . ILE A 1 211 ? 185.582 14.050 549.588 1.00 63.60 209 ILE A C 1
ATOM 1549 O O . ILE A 1 211 ? 185.496 13.896 550.812 1.00 59.72 209 ILE A O 1
ATOM 1554 N N . SER A 1 212 ? 184.813 13.370 548.733 1.00 64.57 210 SER A N 1
ATOM 1555 C CA . SER A 1 212 ? 183.801 12.442 549.226 1.00 68.82 210 SER A CA 1
ATOM 1556 C C . SER A 1 212 ? 184.424 11.242 549.929 1.00 69.36 210 SER A C 1
ATOM 1557 O O . SER A 1 212 ? 183.788 10.645 550.803 1.00 65.58 210 SER A O 1
ATOM 1560 N N . ARG A 1 213 ? 185.654 10.873 549.565 1.00 70.53 211 ARG A N 1
ATOM 1561 C CA . ARG A 1 213 ? 186.345 9.806 550.280 1.00 76.37 211 ARG A CA 1
ATOM 1562 C C . ARG A 1 213 ? 186.877 10.280 551.626 1.00 84.58 211 ARG A C 1
ATOM 1563 O O . ARG A 1 213 ? 187.015 9.473 552.552 1.00 89.87 211 ARG A O 1
ATOM 1571 N N . ALA A 1 214 ? 187.175 11.576 551.756 1.00 85.65 212 ALA A N 1
ATOM 1572 C CA . ALA A 1 214 ? 187.582 12.111 553.052 1.00 92.34 212 ALA A CA 1
ATOM 1573 C C . ALA A 1 214 ? 186.395 12.214 554.001 1.00 98.92 212 ALA A C 1
ATOM 1574 O O . ALA A 1 214 ? 186.507 11.879 555.186 1.00 104.17 212 ALA A O 1
ATOM 1576 N N . SER A 1 215 ? 185.249 12.678 553.499 1.00 100.99 213 SER A N 1
ATOM 1577 C CA . SER A 1 215 ? 184.043 12.733 554.316 1.00 109.72 213 SER A CA 1
ATOM 1578 C C . SER A 1 215 ? 183.519 11.346 554.662 1.00 113.60 213 SER A C 1
ATOM 1579 O O . SER A 1 215 ? 182.797 11.199 555.654 1.00 121.99 213 SER A O 1
ATOM 1582 N N . LYS A 1 216 ? 183.862 10.334 553.871 1.00 167.03 214 LYS A N 1
ATOM 1583 C CA . LYS A 1 216 ? 183.440 8.964 554.133 1.00 160.03 214 LYS A CA 1
ATOM 1584 C C . LYS A 1 216 ? 184.449 8.240 555.018 1.00 167.94 214 LYS A C 1
ATOM 1585 O O . LYS A 1 216 ? 184.146 7.879 556.155 1.00 165.10 214 LYS A O 1
ATOM 1591 N N . ALA A 1 220 ? 184.246 12.782 563.739 1.00 155.93 1001 ALA A N 1
ATOM 1592 C CA . ALA A 1 220 ? 183.856 11.817 562.718 1.00 155.86 1001 ALA A CA 1
ATOM 1593 C C . ALA A 1 220 ? 182.428 11.335 562.947 1.00 152.27 1001 ALA A C 1
ATOM 1594 O O . ALA A 1 220 ? 181.479 11.902 562.408 1.00 148.72 1001 ALA A O 1
ATOM 1596 N N . ASP A 1 221 ? 182.287 10.283 563.756 1.00 155.50 1002 ASP A N 1
ATOM 1597 C CA . ASP A 1 221 ? 180.963 9.741 564.044 1.00 154.66 1002 ASP A CA 1
ATOM 1598 C C . ASP A 1 221 ? 180.137 10.705 564.887 1.00 151.98 1002 ASP A C 1
ATOM 1599 O O . ASP A 1 221 ? 178.916 10.801 564.710 1.00 148.27 1002 ASP A O 1
ATOM 1604 N N . LEU A 1 222 ? 180.783 11.419 565.814 1.00 153.14 1003 LEU A N 1
ATOM 1605 C CA . LEU A 1 222 ? 180.058 12.334 566.692 1.00 147.66 1003 LEU A CA 1
ATOM 1606 C C . LEU A 1 222 ? 179.332 13.411 565.896 1.00 141.78 1003 LEU A C 1
ATOM 1607 O O . LEU A 1 222 ? 178.173 13.732 566.185 1.00 136.59 1003 LEU A O 1
ATOM 1612 N N . GLU A 1 223 ? 179.999 13.984 564.891 1.00 143.29 1004 GLU A N 1
ATOM 1613 C CA . GLU A 1 223 ? 179.357 14.996 564.059 1.00 139.55 1004 GLU A CA 1
ATOM 1614 C C . GLU A 1 223 ? 178.192 14.404 563.277 1.00 133.88 1004 GLU A C 1
ATOM 1615 O O . GLU A 1 223 ? 177.178 15.075 563.054 1.00 126.53 1004 GLU A O 1
ATOM 1621 N N . ASP A 1 224 ? 178.318 13.143 562.856 1.00 137.19 1005 ASP A N 1
ATOM 1622 C CA . ASP A 1 224 ? 177.251 12.473 562.122 1.00 134.32 1005 ASP A CA 1
ATOM 1623 C C . ASP A 1 224 ? 176.021 12.215 562.984 1.00 130.75 1005 ASP A C 1
ATOM 1624 O O . ASP A 1 224 ? 174.920 12.071 562.442 1.00 127.42 1005 ASP A O 1
ATOM 1629 N N . ASN A 1 225 ? 176.182 12.149 564.306 1.00 132.60 1006 ASN A N 1
ATOM 1630 C CA . ASN A 1 225 ? 175.057 11.992 565.221 1.00 130.04 1006 ASN A CA 1
ATOM 1631 C C . ASN A 1 225 ? 174.430 13.334 565.586 1.00 125.57 1006 ASN A C 1
ATOM 1632 O O . ASN A 1 225 ? 173.203 13.476 565.563 1.00 118.60 1006 ASN A O 1
ATOM 1637 N N . TRP A 1 226 ? 175.260 14.323 565.931 1.00 129.22 1007 TRP A N 1
ATOM 1638 C CA . TRP A 1 226 ? 174.743 15.624 566.345 1.00 127.51 1007 TRP A CA 1
ATOM 1639 C C . TRP A 1 226 ? 174.063 16.346 565.188 1.00 127.53 1007 TRP A C 1
ATOM 1640 O O . TRP A 1 226 ? 173.048 17.024 565.386 1.00 126.07 1007 TRP A O 1
ATOM 1651 N N . GLU A 1 227 ? 174.610 16.220 563.976 1.00 129.14 1008 GLU A N 1
ATOM 1652 C CA . GLU A 1 227 ? 173.967 16.817 562.808 1.00 126.17 1008 GLU A CA 1
ATOM 1653 C C . GLU A 1 227 ? 172.605 16.186 562.550 1.00 121.22 1008 GLU A C 1
ATOM 1654 O O . GLU A 1 227 ? 171.642 16.885 562.212 1.00 119.12 1008 GLU A O 1
ATOM 1660 N N . THR A 1 228 ? 172.506 14.863 562.704 1.00 119.62 1009 THR A N 1
ATOM 1661 C CA . THR A 1 228 ? 171.224 14.184 562.539 1.00 113.92 1009 THR A CA 1
ATOM 1662 C C . THR A 1 228 ? 170.207 14.665 563.568 1.00 109.48 1009 THR A C 1
ATOM 1663 O O . THR A 1 228 ? 169.019 14.819 563.255 1.00 110.20 1009 THR A O 1
ATOM 1667 N N . LEU A 1 229 ? 170.655 14.911 564.802 1.00 108.30 1010 LEU A N 1
ATOM 1668 C CA . LEU A 1 229 ? 169.746 15.354 565.855 1.00 106.11 1010 LEU A CA 1
ATOM 1669 C C . LEU A 1 229 ? 169.179 16.737 565.551 1.00 101.76 1010 LEU A C 1
ATOM 1670 O O . LEU A 1 229 ? 167.972 16.971 565.691 1.00 99.47 1010 LEU A O 1
ATOM 1675 N N . ASN A 1 230 ? 170.040 17.672 565.140 1.00 103.67 1011 ASN A N 1
ATOM 1676 C CA . ASN A 1 230 ? 169.578 19.023 564.833 1.00 103.75 1011 ASN A CA 1
ATOM 1677 C C . ASN A 1 230 ? 168.699 19.045 563.588 1.00 102.28 1011 ASN A C 1
ATOM 1678 O O . ASN A 1 230 ? 167.717 19.794 563.531 1.00 103.39 1011 ASN A O 1
ATOM 1683 N N . ASP A 1 231 ? 169.044 18.243 562.577 1.00 100.22 1012 ASP A N 1
ATOM 1684 C CA . ASP A 1 231 ? 168.249 18.209 561.353 1.00 96.02 1012 ASP A CA 1
ATOM 1685 C C . ASP A 1 231 ? 166.832 17.723 561.633 1.00 94.26 1012 ASP A C 1
ATOM 1686 O O . ASP A 1 231 ? 165.854 18.340 561.197 1.00 94.55 1012 ASP A O 1
ATOM 1691 N N . ASN A 1 232 ? 166.703 16.613 562.363 1.00 94.67 1013 ASN A N 1
ATOM 1692 C CA . ASN A 1 232 ? 165.384 16.092 562.703 1.00 96.12 1013 ASN A CA 1
ATOM 1693 C C . ASN A 1 232 ? 164.627 17.009 563.654 1.00 95.68 1013 ASN A C 1
ATOM 1694 O O . ASN A 1 232 ? 163.394 16.946 563.706 1.00 94.06 1013 ASN A O 1
ATOM 1699 N N . LEU A 1 233 ? 165.333 17.851 564.413 1.00 96.11 1014 LEU A N 1
ATOM 1700 C CA . LEU A 1 233 ? 164.649 18.829 565.252 1.00 94.91 1014 LEU A CA 1
ATOM 1701 C C . LEU A 1 233 ? 164.008 19.922 564.406 1.00 98.89 1014 LEU A C 1
ATOM 1702 O O . LEU A 1 233 ? 162.884 20.356 564.686 1.00 98.87 1014 LEU A O 1
ATOM 1707 N N . LYS A 1 234 ? 164.714 20.383 563.370 1.00 105.94 1015 LYS A N 1
ATOM 1708 C CA . LYS A 1 234 ? 164.124 21.335 562.436 1.00 107.05 1015 LYS A CA 1
ATOM 1709 C C . LYS A 1 234 ? 162.947 20.716 561.695 1.00 102.96 1015 LYS A C 1
ATOM 1710 O O . LYS A 1 234 ? 161.929 21.379 561.467 1.00 101.84 1015 LYS A O 1
ATOM 1716 N N . VAL A 1 235 ? 163.071 19.444 561.307 1.00 99.20 1016 VAL A N 1
ATOM 1717 C CA . VAL A 1 235 ? 161.985 18.762 560.606 1.00 94.01 1016 VAL A CA 1
ATOM 1718 C C . VAL A 1 235 ? 160.745 18.683 561.489 1.00 95.27 1016 VAL A C 1
ATOM 1719 O O . VAL A 1 235 ? 159.612 18.807 561.006 1.00 95.54 1016 VAL A O 1
ATOM 1723 N N . ILE A 1 236 ? 160.937 18.486 562.796 1.00 98.18 1017 ILE A N 1
ATOM 1724 C CA . ILE A 1 236 ? 159.806 18.475 563.720 1.00 99.82 1017 ILE A CA 1
ATOM 1725 C C . ILE A 1 236 ? 159.138 19.843 563.764 1.00 101.16 1017 ILE A C 1
ATOM 1726 O O . ILE A 1 236 ? 157.905 19.950 563.770 1.00 100.17 1017 ILE A O 1
ATOM 1731 N N . GLU A 1 237 ? 159.940 20.911 563.792 1.00 103.45 1018 GLU A N 1
ATOM 1732 C CA . GLU A 1 237 ? 159.383 22.254 563.922 1.00 104.91 1018 GLU A CA 1
ATOM 1733 C C . GLU A 1 237 ? 158.559 22.643 562.699 1.00 106.28 1018 GLU A C 1
ATOM 1734 O O . GLU A 1 237 ? 157.503 23.273 562.833 1.00 106.32 1018 GLU A O 1
ATOM 1740 N N . LYS A 1 238 ? 159.016 22.275 561.503 1.00 124.14 1019 LYS A N 1
ATOM 1741 C CA . LYS A 1 238 ? 158.357 22.651 560.257 1.00 118.76 1019 LYS A CA 1
ATOM 1742 C C . LYS A 1 238 ? 157.710 21.450 559.570 1.00 115.01 1019 LYS A C 1
ATOM 1743 O O . LYS A 1 238 ? 157.702 21.344 558.342 1.00 114.96 1019 LYS A O 1
ATOM 1749 N N . ALA A 1 239 ? 157.147 20.537 560.356 1.00 112.32 1020 ALA A N 1
ATOM 1750 C CA . ALA A 1 239 ? 156.460 19.384 559.795 1.00 112.42 1020 ALA A CA 1
ATOM 1751 C C . ALA A 1 239 ? 155.037 19.751 559.391 1.00 114.22 1020 ALA A C 1
ATOM 1752 O O . ALA A 1 239 ? 154.393 20.605 560.006 1.00 116.71 1020 ALA A O 1
ATOM 1754 N N . ASP A 1 240 ? 154.548 19.090 558.342 1.00 113.27 1021 ASP A N 1
ATOM 1755 C CA . ASP A 1 240 ? 153.215 19.338 557.804 1.00 114.39 1021 ASP A CA 1
ATOM 1756 C C . ASP A 1 240 ? 152.172 18.352 558.310 1.00 117.66 1021 ASP A C 1
ATOM 1757 O O . ASP A 1 240 ? 151.014 18.733 558.507 1.00 119.01 1021 ASP A O 1
ATOM 1762 N N . ASN A 1 241 ? 152.549 17.091 558.519 1.00 123.41 1022 ASN A N 1
ATOM 1763 C CA . ASN A 1 241 ? 151.597 16.077 558.955 1.00 125.99 1022 ASN A CA 1
ATOM 1764 C C . ASN A 1 241 ? 152.133 15.295 560.148 1.00 124.16 1022 ASN A C 1
ATOM 1765 O O . ASN A 1 241 ? 153.161 15.659 560.728 1.00 121.65 1022 ASN A O 1
ATOM 1770 N N . ALA A 1 242 ? 151.440 14.217 560.519 1.00 123.57 1023 ALA A N 1
ATOM 1771 C CA . ALA A 1 242 ? 151.807 13.425 561.685 1.00 121.80 1023 ALA A CA 1
ATOM 1772 C C . ALA A 1 242 ? 152.908 12.410 561.405 1.00 120.31 1023 ALA A C 1
ATOM 1773 O O . ALA A 1 242 ? 153.459 11.846 562.356 1.00 121.51 1023 ALA A O 1
ATOM 1775 N N . ALA A 1 243 ? 153.239 12.160 560.137 1.00 120.81 1024 ALA A N 1
ATOM 1776 C CA . ALA A 1 243 ? 154.284 11.191 559.826 1.00 126.71 1024 ALA A CA 1
ATOM 1777 C C . ALA A 1 243 ? 155.675 11.790 559.993 1.00 131.26 1024 ALA A C 1
ATOM 1778 O O . ALA A 1 243 ? 156.595 11.110 560.462 1.00 132.99 1024 ALA A O 1
ATOM 1780 N N . GLN A 1 244 ? 155.848 13.058 559.612 1.00 131.71 1025 GLN A N 1
ATOM 1781 C CA . GLN A 1 244 ? 157.167 13.681 559.679 1.00 130.72 1025 GLN A CA 1
ATOM 1782 C C . GLN A 1 244 ? 157.621 13.879 561.121 1.00 128.45 1025 GLN A C 1
ATOM 1783 O O . GLN A 1 244 ? 158.807 13.713 561.430 1.00 129.00 1025 GLN A O 1
ATOM 1789 N N . VAL A 1 245 ? 156.699 14.239 562.016 1.00 129.93 1026 VAL A N 1
ATOM 1790 C CA . VAL A 1 245 ? 157.063 14.408 563.420 1.00 129.96 1026 VAL A CA 1
ATOM 1791 C C . VAL A 1 245 ? 157.434 13.068 564.044 1.00 128.05 1026 VAL A C 1
ATOM 1792 O O . VAL A 1 245 ? 158.347 12.988 564.874 1.00 125.90 1026 VAL A O 1
ATOM 1796 N N . LYS A 1 246 ? 156.737 11.996 563.656 1.00 129.16 1027 LYS A N 1
ATOM 1797 C CA . LYS A 1 246 ? 157.054 10.673 564.185 1.00 133.67 1027 LYS A CA 1
ATOM 1798 C C . LYS A 1 246 ? 158.429 10.207 563.721 1.00 134.67 1027 LYS A C 1
ATOM 1799 O O . LYS A 1 246 ? 159.258 9.781 564.534 1.00 135.82 1027 LYS A O 1
ATOM 1805 N N . ASP A 1 247 ? 158.683 10.271 562.411 1.00 136.93 1028 ASP A N 1
ATOM 1806 C CA . ASP A 1 247 ? 159.956 9.798 561.876 1.00 137.55 1028 ASP A CA 1
ATOM 1807 C C . ASP A 1 247 ? 161.124 10.603 562.431 1.00 132.56 1028 ASP A C 1
ATOM 1808 O O . ASP A 1 247 ? 162.171 10.039 562.771 1.00 134.40 1028 ASP A O 1
ATOM 1813 N N . ALA A 1 248 ? 160.965 11.925 562.529 1.00 125.58 1029 ALA A N 1
ATOM 1814 C CA . ALA A 1 248 ? 162.035 12.749 563.077 1.00 121.68 1029 ALA A CA 1
ATOM 1815 C C . ALA A 1 248 ? 162.219 12.515 564.572 1.00 115.07 1029 ALA A C 1
ATOM 1816 O O . ALA A 1 248 ? 163.344 12.606 565.073 1.00 97.08 1029 ALA A O 1
ATOM 1818 N N . LEU A 1 249 ? 161.138 12.217 565.299 1.00 108.89 1030 LEU A N 1
ATOM 1819 C CA . LEU A 1 249 ? 161.265 11.898 566.719 1.00 109.46 1030 LEU A CA 1
ATOM 1820 C C . LEU A 1 249 ? 162.070 10.620 566.924 1.00 117.15 1030 LEU A C 1
ATOM 1821 O O . LEU A 1 249 ? 162.963 10.563 567.778 1.00 117.04 1030 LEU A O 1
ATOM 1826 N N . THR A 1 250 ? 161.761 9.579 566.149 1.00 124.97 1031 THR A N 1
ATOM 1827 C CA . THR A 1 250 ? 162.439 8.298 566.315 1.00 131.02 1031 THR A CA 1
ATOM 1828 C C . THR A 1 250 ? 163.901 8.386 565.892 1.00 132.49 1031 THR A C 1
ATOM 1829 O O . THR A 1 250 ? 164.792 7.909 566.604 1.00 133.42 1031 THR A O 1
ATOM 1833 N N . LYS A 1 251 ? 164.166 8.994 564.734 1.00 133.40 1032 LYS A N 1
ATOM 1834 C CA . LYS A 1 251 ? 165.535 9.053 564.229 1.00 135.18 1032 LYS A CA 1
ATOM 1835 C C . LYS A 1 251 ? 166.402 9.977 565.077 1.00 134.47 1032 LYS A C 1
ATOM 1836 O O . LYS A 1 251 ? 167.601 9.725 565.250 1.00 136.15 1032 LYS A O 1
ATOM 1842 N N . MET A 1 252 ? 165.819 11.053 565.611 1.00 132.63 1033 MET A N 1
ATOM 1843 C CA . MET A 1 252 ? 166.563 11.915 566.525 1.00 132.10 1033 MET A CA 1
ATOM 1844 C C . MET A 1 252 ? 166.871 11.196 567.832 1.00 136.57 1033 MET A C 1
ATOM 1845 O O . MET A 1 252 ? 167.960 11.361 568.395 1.00 137.13 1033 MET A O 1
ATOM 1850 N N . ARG A 1 253 ? 165.927 10.390 568.326 1.00 140.97 1034 ARG A N 1
ATOM 1851 C CA . ARG A 1 253 ? 166.154 9.657 569.568 1.00 147.24 1034 ARG A CA 1
ATOM 1852 C C . ARG A 1 253 ? 167.234 8.597 569.394 1.00 151.01 1034 ARG A C 1
ATOM 1853 O O . ARG A 1 253 ? 168.049 8.379 570.299 1.00 153.74 1034 ARG A O 1
ATOM 1861 N N . ALA A 1 254 ? 167.258 7.925 568.240 1.00 151.75 1035 ALA A N 1
ATOM 1862 C CA . ALA A 1 254 ? 168.318 6.960 567.967 1.00 154.56 1035 ALA A CA 1
ATOM 1863 C C . ALA A 1 254 ? 169.675 7.649 567.891 1.00 151.02 1035 ALA A C 1
ATOM 1864 O O . ALA A 1 254 ? 170.661 7.173 568.465 1.00 154.17 1035 ALA A O 1
ATOM 1866 N N . ALA A 1 255 ? 169.742 8.779 567.180 1.00 143.97 1036 ALA A N 1
ATOM 1867 C CA . ALA A 1 255 ? 170.985 9.540 567.115 1.00 138.29 1036 ALA A CA 1
ATOM 1868 C C . ALA A 1 255 ? 171.340 10.153 568.464 1.00 132.10 1036 ALA A C 1
ATOM 1869 O O . ALA A 1 255 ? 172.521 10.389 568.743 1.00 131.91 1036 ALA A O 1
ATOM 1871 N N . ALA A 1 256 ? 170.341 10.425 569.307 1.00 128.48 1037 ALA A N 1
ATOM 1872 C CA . ALA A 1 256 ? 170.624 10.966 570.633 1.00 124.06 1037 ALA A CA 1
ATOM 1873 C C . ALA A 1 256 ? 171.290 9.925 571.523 1.00 125.40 1037 ALA A C 1
ATOM 1874 O O . ALA A 1 256 ? 172.235 10.241 572.257 1.00 126.53 1037 ALA A O 1
ATOM 1876 N N . LEU A 1 257 ? 170.813 8.679 571.474 1.00 127.07 1038 LEU A N 1
ATOM 1877 C CA . LEU A 1 257 ? 171.399 7.631 572.303 1.00 132.59 1038 LEU A CA 1
ATOM 1878 C C . LEU A 1 257 ? 172.787 7.242 571.809 1.00 136.85 1038 LEU A C 1
ATOM 1879 O O . LEU A 1 257 ? 173.686 6.982 572.617 1.00 138.94 1038 LEU A O 1
ATOM 1884 N N . ASP A 1 258 ? 172.983 7.191 570.488 1.00 136.84 1039 ASP A N 1
ATOM 1885 C CA . ASP A 1 258 ? 174.317 6.926 569.958 1.00 139.40 1039 ASP A CA 1
ATOM 1886 C C . ASP A 1 258 ? 175.282 8.051 570.307 1.00 134.02 1039 ASP A C 1
ATOM 1887 O O . ASP A 1 258 ? 176.470 7.805 570.547 1.00 137.61 1039 ASP A O 1
ATOM 1892 N N . ALA A 1 259 ? 174.794 9.294 570.336 1.00 125.31 1040 ALA A N 1
ATOM 1893 C CA . ALA A 1 259 ? 175.626 10.403 570.785 1.00 119.54 1040 ALA A CA 1
ATOM 1894 C C . ALA A 1 259 ? 175.799 10.413 572.297 1.00 118.28 1040 ALA A C 1
ATOM 1895 O O . ALA A 1 259 ? 176.728 11.055 572.797 1.00 117.84 1040 ALA A O 1
ATOM 1897 N N . GLN A 1 260 ? 174.928 9.717 573.031 1.00 117.97 1041 GLN A N 1
ATOM 1898 C CA . GLN A 1 260 ? 175.056 9.643 574.482 1.00 116.18 1041 GLN A CA 1
ATOM 1899 C C . GLN A 1 260 ? 176.122 8.637 574.900 1.00 117.86 1041 GLN A C 1
ATOM 1900 O O . GLN A 1 260 ? 176.915 8.910 575.808 1.00 118.40 1041 GLN A O 1
ATOM 1906 N N . LYS A 1 261 ? 176.151 7.470 574.2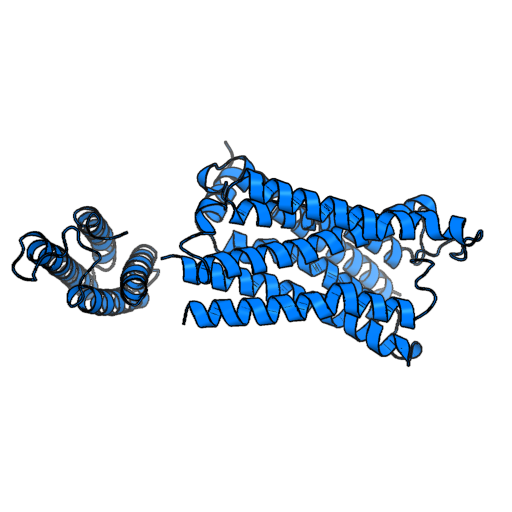51 1.00 119.49 1042 LYS A N 1
ATOM 1907 C CA . LYS A 1 261 ? 177.097 6.424 574.623 1.00 120.53 1042 LYS A CA 1
ATOM 1908 C C . LYS A 1 261 ? 178.541 6.801 574.316 1.00 119.02 1042 LYS A C 1
ATOM 1909 O O . LYS A 1 261 ? 179.458 6.175 574.858 1.00 123.51 1042 LYS A O 1
ATOM 1915 N N . ALA A 1 262 ? 178.765 7.802 573.472 1.00 116.84 1043 ALA A N 1
ATOM 1916 C CA . ALA A 1 262 ? 180.103 8.197 573.063 1.00 117.98 1043 ALA A CA 1
ATOM 1917 C C . ALA A 1 262 ? 180.575 9.415 573.852 1.00 137.83 1043 ALA A C 1
ATOM 1918 O O . ALA A 1 262 ? 179.802 10.093 574.533 1.00 112.88 1043 ALA A O 1
ATOM 1920 N N . THR A 1 263 ? 181.876 9.685 573.748 1.00 130.64 1044 THR A N 1
ATOM 1921 C CA . THR A 1 263 ? 182.522 10.737 574.513 1.00 128.62 1044 THR A CA 1
ATOM 1922 C C . THR A 1 263 ? 182.864 11.912 573.615 1.00 126.60 1044 THR A C 1
ATOM 1923 O O . THR A 1 263 ? 183.454 11.718 572.543 1.00 131.11 1044 THR A O 1
ATOM 1927 N N . PRO A 1 264 ? 182.512 13.131 574.009 1.00 120.35 1045 PRO A N 1
ATOM 1928 C CA . PRO A 1 264 ? 182.837 14.300 573.195 1.00 120.62 1045 PRO A CA 1
ATOM 1929 C C . PRO A 1 264 ? 184.258 14.763 573.460 1.00 122.64 1045 PRO A C 1
ATOM 1930 O O . PRO A 1 264 ? 184.923 14.248 574.373 1.00 124.72 1045 PRO A O 1
ATOM 1934 N N . PRO A 1 265 ? 184.775 15.728 572.675 1.00 122.78 1046 PRO A N 1
ATOM 1935 C CA . PRO A 1 265 ? 186.113 16.271 572.961 1.00 125.91 1046 PRO A CA 1
ATOM 1936 C C . PRO A 1 265 ? 186.139 17.077 574.252 1.00 129.22 1046 PRO A C 1
ATOM 1937 O O . PRO A 1 265 ? 186.265 18.305 574.225 1.00 127.51 1046 PRO A O 1
ATOM 1941 N N . LYS A 1 266 ? 186.019 16.398 575.390 1.00 134.91 1047 LYS A N 1
ATOM 1942 C CA . LYS A 1 266 ? 185.975 17.093 576.668 1.00 137.13 1047 LYS A CA 1
ATOM 1943 C C . LYS A 1 266 ? 187.356 17.602 577.061 1.00 142.77 1047 LYS A C 1
ATOM 1944 O O . LYS A 1 266 ? 188.386 17.063 576.648 1.00 145.59 1047 LYS A O 1
ATOM 1950 N N . LEU A 1 267 ? 187.366 18.653 577.873 1.00 146.57 1048 LEU A N 1
ATOM 1951 C CA . LEU A 1 267 ? 188.611 19.229 578.354 1.00 156.19 1048 LEU A CA 1
ATOM 1952 C C . LEU A 1 267 ? 189.180 18.392 579.494 1.00 165.27 1048 LEU A C 1
ATOM 1953 O O . LEU A 1 267 ? 188.443 17.792 580.281 1.00 165.81 1048 LEU A O 1
ATOM 1958 N N . GLU A 1 268 ? 190.512 18.351 579.562 1.00 174.21 1049 GLU A N 1
ATOM 1959 C CA . GLU A 1 268 ? 191.303 17.639 580.566 1.00 180.27 1049 GLU A CA 1
ATOM 1960 C C . GLU A 1 268 ? 191.225 16.122 580.436 1.00 182.02 1049 GLU A C 1
ATOM 1961 O O . GLU A 1 268 ? 191.804 15.413 581.270 1.00 185.12 1049 GLU A O 1
ATOM 1967 N N . ASP A 1 269 ? 190.547 15.604 579.410 1.00 176.84 1050 ASP A N 1
ATOM 1968 C CA . ASP A 1 269 ? 190.449 14.166 579.150 1.00 171.88 1050 ASP A CA 1
ATOM 1969 C C . ASP A 1 269 ? 190.022 13.408 580.407 1.00 162.68 1050 ASP A C 1
ATOM 1970 O O . ASP A 1 269 ? 190.727 12.539 580.922 1.00 163.90 1050 ASP A O 1
ATOM 1975 N N . LYS A 1 270 ? 188.838 13.761 580.896 1.00 152.83 1051 LYS A N 1
ATOM 1976 C CA . LYS A 1 270 ? 188.372 13.278 582.186 1.00 145.32 1051 LYS A CA 1
ATOM 1977 C C . LYS A 1 270 ? 187.738 11.895 582.066 1.00 139.98 1051 LYS A C 1
ATOM 1978 O O . LYS A 1 270 ? 187.220 11.511 581.013 1.00 135.24 1051 LYS A O 1
ATOM 1984 N N . SER A 1 271 ? 187.787 11.146 583.168 1.00 140.54 1052 SER A N 1
ATOM 1985 C CA . SER A 1 271 ? 187.275 9.786 583.217 1.00 138.91 1052 SER A CA 1
ATOM 1986 C C . SER A 1 271 ? 185.749 9.791 583.130 1.00 131.96 1052 SER A C 1
ATOM 1987 O O . SER A 1 271 ? 185.113 10.839 583.260 1.00 121.27 1052 SER A O 1
ATOM 1990 N N . PRO A 1 272 ? 185.127 8.630 582.893 1.00 131.28 1053 PRO A N 1
ATOM 1991 C CA . PRO A 1 272 ? 183.655 8.583 582.900 1.00 131.56 1053 PRO A CA 1
ATOM 1992 C C . PRO A 1 272 ? 183.036 8.939 584.242 1.00 136.53 1053 PRO A C 1
ATOM 1993 O O . PRO A 1 272 ? 181.876 9.368 584.275 1.00 136.45 1053 PRO A O 1
ATOM 1997 N N . ASP A 1 273 ? 183.765 8.778 585.348 1.00 143.59 1054 ASP A N 1
ATOM 1998 C CA . ASP A 1 273 ? 183.257 9.164 586.661 1.00 145.99 1054 ASP A CA 1
ATOM 1999 C C . ASP A 1 273 ? 183.267 10.669 586.886 1.00 144.55 1054 ASP A C 1
ATOM 2000 O O . ASP A 1 273 ? 182.779 11.123 587.927 1.00 147.05 1054 ASP A O 1
ATOM 2005 N N . SER A 1 274 ? 183.799 11.445 585.946 1.00 140.98 1055 SER A N 1
ATOM 2006 C CA . SER A 1 274 ? 183.978 12.870 586.150 1.00 134.66 1055 SER A CA 1
ATOM 2007 C C . SER A 1 274 ? 182.635 13.597 586.183 1.00 129.40 1055 SER A C 1
ATOM 2008 O O . SER A 1 274 ? 181.644 13.128 585.615 1.00 128.30 1055 SER A O 1
ATOM 2011 N N . PRO A 1 275 ? 182.578 14.751 586.853 1.00 134.66 1056 PRO A N 1
ATOM 2012 C CA . PRO A 1 275 ? 181.354 15.567 586.806 1.00 132.79 1056 PRO A CA 1
ATOM 2013 C C . PRO A 1 275 ? 181.025 16.080 585.416 1.00 131.01 1056 PRO A C 1
ATOM 2014 O O . PRO A 1 275 ? 179.866 16.428 585.160 1.00 131.95 1056 PRO A O 1
ATOM 2018 N N . GLU A 1 276 ? 182.005 16.145 584.513 1.00 129.03 1057 GLU A N 1
ATOM 2019 C CA . GLU A 1 276 ? 181.738 16.596 583.152 1.00 128.89 1057 GLU A CA 1
ATOM 2020 C C . GLU A 1 276 ? 181.086 15.498 582.317 1.00 125.85 1057 GLU A C 1
ATOM 2021 O O . GLU A 1 276 ? 180.184 15.776 581.519 1.00 126.83 1057 GLU A O 1
ATOM 2023 N N . MET A 1 277 ? 181.529 14.249 582.488 1.00 127.84 1058 MET A N 1
ATOM 2024 C CA . MET A 1 277 ? 180.926 13.139 581.754 1.00 128.87 1058 MET A CA 1
ATOM 2025 C C . MET A 1 277 ? 179.540 12.805 582.292 1.00 130.67 1058 MET A C 1
ATOM 2026 O O . MET A 1 277 ? 178.636 12.463 581.521 1.00 134.30 1058 MET A O 1
ATOM 2031 N N . LYS A 1 278 ? 179.359 12.888 583.612 1.00 131.18 1059 LYS A N 1
ATOM 2032 C CA . LYS A 1 278 ? 178.068 12.564 584.212 1.00 131.97 1059 LYS A CA 1
ATOM 2033 C C . LYS A 1 278 ? 176.995 13.556 583.782 1.00 134.35 1059 LYS A C 1
ATOM 2034 O O . LYS A 1 278 ? 175.896 13.163 583.371 1.00 132.38 1059 LYS A O 1
ATOM 2040 N N . ASP A 1 279 ? 177.296 14.853 583.872 1.00 129.38 1060 ASP A N 1
ATOM 2041 C CA . ASP A 1 279 ? 176.329 15.867 583.471 1.00 129.73 1060 ASP A CA 1
ATOM 2042 C C . ASP A 1 279 ? 176.139 15.893 581.959 1.00 134.41 1060 ASP A C 1
ATOM 2043 O O . ASP A 1 279 ? 175.087 16.328 581.476 1.00 131.23 1060 ASP A O 1
ATOM 2048 N N . PHE A 1 280 ? 177.142 15.442 581.200 1.00 129.88 1061 PHE A N 1
ATOM 2049 C CA . PHE A 1 280 ? 176.986 15.306 579.754 1.00 131.01 1061 PHE A CA 1
ATOM 2050 C C . PHE A 1 280 ? 175.936 14.255 579.418 1.00 133.06 1061 PHE A C 1
ATOM 2051 O O . PHE A 1 280 ? 175.056 14.483 578.579 1.00 135.06 1061 PHE A O 1
ATOM 2059 N N . ARG A 1 281 ? 176.021 13.089 580.063 1.00 133.60 1062 ARG A N 1
ATOM 2060 C CA . ARG A 1 281 ? 174.999 12.064 579.882 1.00 135.96 1062 ARG A CA 1
ATOM 2061 C C . ARG A 1 281 ? 173.649 12.521 580.419 1.00 136.64 1062 ARG A C 1
ATOM 2062 O O . ARG A 1 281 ? 172.607 12.163 579.858 1.00 138.64 1062 ARG A O 1
ATOM 2070 N N . HIS A 1 282 ? 173.647 13.305 581.501 1.00 135.26 1063 HIS A N 1
ATOM 2071 C CA . HIS A 1 282 ? 172.391 13.742 582.103 1.00 136.11 1063 HIS A CA 1
ATOM 2072 C C . HIS A 1 282 ? 171.619 14.667 581.170 1.00 140.24 1063 HIS A C 1
ATOM 2073 O O . HIS A 1 282 ? 170.385 14.614 581.116 1.00 137.97 1063 HIS A O 1
ATOM 2080 N N . GLY A 1 283 ? 172.329 15.523 580.432 1.00 135.18 1064 GLY A N 1
ATOM 2081 C CA . GLY A 1 283 ? 171.663 16.376 579.462 1.00 135.94 1064 GLY A CA 1
ATOM 2082 C C . GLY A 1 283 ? 170.948 15.585 578.383 1.00 138.04 1064 GLY A C 1
ATOM 2083 O O . GLY A 1 283 ? 169.842 15.941 577.970 1.00 139.34 1064 GLY A O 1
ATOM 2084 N N . PHE A 1 284 ? 171.570 14.502 577.912 1.00 138.72 1065 PHE A N 1
ATOM 2085 C CA . PHE A 1 284 ? 170.917 13.638 576.936 1.00 142.17 1065 PHE A CA 1
ATOM 2086 C C . PHE A 1 284 ? 169.751 12.876 577.554 1.00 143.01 1065 PHE A C 1
ATOM 2087 O O . PHE A 1 284 ? 168.751 12.620 576.873 1.00 145.27 1065 PHE A O 1
ATOM 2095 N N . ASP A 1 285 ? 169.858 12.506 578.833 1.00 147.58 1066 ASP A N 1
ATOM 2096 C CA . ASP A 1 285 ? 168.768 11.792 579.494 1.00 144.29 1066 ASP A CA 1
ATOM 2097 C C . ASP A 1 285 ? 167.531 12.676 579.608 1.00 144.67 1066 ASP A C 1
ATOM 2098 O O . ASP A 1 285 ? 166.412 12.239 579.314 1.00 147.02 1066 ASP A O 1
ATOM 2103 N N . ILE A 1 286 ? 167.715 13.927 580.037 1.00 142.60 1067 ILE A N 1
ATOM 2104 C CA . ILE A 1 286 ? 166.602 14.870 580.091 1.00 142.99 1067 ILE A CA 1
ATOM 2105 C C . ILE A 1 286 ? 166.070 15.154 578.693 1.00 144.65 1067 ILE A C 1
ATOM 2106 O O . ILE A 1 286 ? 164.862 15.352 578.506 1.00 145.70 1067 ILE A O 1
ATOM 2111 N N . LEU A 1 287 ? 166.953 15.171 577.691 1.00 144.37 1068 LEU A N 1
ATOM 2112 C CA . LEU A 1 287 ? 166.511 15.390 576.318 1.00 146.18 1068 LEU A CA 1
ATOM 2113 C C . LEU A 1 287 ? 165.583 14.273 575.855 1.00 148.33 1068 LEU A C 1
ATOM 2114 O O . LEU A 1 287 ? 164.565 14.533 575.202 1.00 150.11 1068 LEU A O 1
ATOM 2119 N N . VAL A 1 288 ? 165.916 13.023 576.185 1.00 149.48 1069 VAL A N 1
ATOM 2120 C CA . VAL A 1 288 ? 165.041 11.906 575.844 1.00 152.38 1069 VAL A CA 1
ATOM 2121 C C . VAL A 1 288 ? 163.736 11.986 576.627 1.00 155.08 1069 VAL A C 1
ATOM 2122 O O . VAL A 1 288 ? 162.675 11.597 576.123 1.00 156.98 1069 VAL A O 1
ATOM 2126 N N . GLY A 1 289 ? 163.785 12.497 577.860 1.00 151.41 1070 GLY A N 1
ATOM 2127 C CA . GLY A 1 289 ? 162.565 12.643 578.639 1.00 152.51 1070 GLY A CA 1
ATOM 2128 C C . GLY A 1 289 ? 161.575 13.591 577.992 1.00 155.44 1070 GLY A C 1
ATOM 2129 O O . GLY A 1 289 ? 160.385 13.286 577.880 1.00 155.41 1070 GLY A O 1
ATOM 2130 N N . GLN A 1 290 ? 162.055 14.760 577.558 1.00 153.25 1071 GLN A N 1
ATOM 2131 C CA . GLN A 1 290 ? 161.196 15.689 576.832 1.00 151.73 1071 GLN A CA 1
ATOM 2132 C C . GLN A 1 290 ? 160.797 15.135 575.470 1.00 154.29 1071 GLN A C 1
ATOM 2133 O O . GLN A 1 290 ? 159.718 15.463 574.962 1.00 156.02 1071 GLN A O 1
ATOM 2139 N N . ILE A 1 291 ? 161.654 14.310 574.863 1.00 154.82 1072 ILE A N 1
ATOM 2140 C CA . ILE A 1 291 ? 161.318 13.691 573.583 1.00 161.11 1072 ILE A CA 1
ATOM 2141 C C . ILE A 1 291 ? 160.115 12.772 573.738 1.00 165.09 1072 ILE A C 1
ATOM 2142 O O . ILE A 1 291 ? 159.181 12.801 572.928 1.00 167.76 1072 ILE A O 1
ATOM 2147 N N . ASP A 1 292 ? 160.112 11.950 574.787 1.00 160.87 1073 ASP A N 1
ATOM 2148 C CA . ASP A 1 292 ? 159.010 11.027 575.022 1.00 164.07 1073 ASP A CA 1
ATOM 2149 C C . ASP A 1 292 ? 157.758 11.729 575.528 1.00 165.65 1073 ASP A C 1
ATOM 2150 O O . ASP A 1 292 ? 156.652 11.213 575.330 1.00 168.81 1073 ASP A O 1
ATOM 2155 N N . ASP A 1 293 ? 157.902 12.886 576.180 1.00 161.40 1074 ASP A N 1
ATOM 2156 C CA . ASP A 1 293 ? 156.729 13.700 576.477 1.00 161.76 1074 ASP A CA 1
ATOM 2157 C C . ASP A 1 293 ? 156.121 14.259 575.197 1.00 165.36 1074 ASP A C 1
ATOM 2158 O O . ASP A 1 293 ? 154.894 14.311 575.056 1.00 165.18 1074 ASP A O 1
ATOM 2163 N N . ALA A 1 294 ? 156.967 14.677 574.250 1.00 162.11 1075 ALA A N 1
ATOM 2164 C CA . ALA A 1 294 ? 156.469 15.147 572.962 1.00 165.69 1075 ALA A CA 1
ATOM 2165 C C . ALA A 1 294 ? 155.841 14.012 572.165 1.00 172.08 1075 ALA A C 1
ATOM 2166 O O . ALA A 1 294 ? 154.801 14.200 571.524 1.00 175.27 1075 ALA A O 1
ATOM 2168 N N . LEU A 1 295 ? 156.461 12.829 572.188 1.00 172.05 1076 LEU A N 1
ATOM 2169 C CA . LEU A 1 295 ? 155.900 11.684 571.477 1.00 175.68 1076 LEU A CA 1
ATOM 2170 C C . LEU A 1 295 ? 154.561 11.270 572.075 1.00 179.19 1076 LEU A C 1
ATOM 2171 O O . LEU A 1 295 ? 153.629 10.922 571.341 1.00 181.97 1076 LEU A O 1
ATOM 2176 N N . LYS A 1 296 ? 154.450 11.296 573.405 1.00 179.98 1077 LYS A N 1
ATOM 2177 C CA . LYS A 1 296 ? 153.184 10.978 574.057 1.00 181.63 1077 LYS A CA 1
ATOM 2178 C C . LYS A 1 296 ? 152.084 11.926 573.599 1.00 176.07 1077 LYS A C 1
ATOM 2179 O O . LYS A 1 296 ? 151.046 11.494 573.086 1.00 179.54 1077 LYS A O 1
ATOM 2185 N N . LEU A 1 297 ? 152.308 13.234 573.761 1.00 173.21 1078 LEU A N 1
ATOM 2186 C CA . LEU A 1 297 ? 151.310 14.222 573.365 1.00 175.52 1078 LEU A CA 1
ATOM 2187 C C . LEU A 1 297 ? 151.007 14.154 571.874 1.00 179.74 1078 LEU A C 1
ATOM 2188 O O . LEU A 1 297 ? 149.889 14.473 571.454 1.00 181.51 1078 LEU A O 1
ATOM 2193 N N . ALA A 1 298 ? 151.983 13.744 571.060 1.00 182.20 1079 ALA A N 1
ATOM 2194 C CA . ALA A 1 298 ? 151.719 13.560 569.638 1.00 189.04 1079 ALA A CA 1
ATOM 2195 C C . ALA A 1 298 ? 150.772 12.392 569.394 1.00 197.16 1079 ALA A C 1
ATOM 2196 O O . ALA A 1 298 ? 149.971 12.430 568.453 1.00 201.22 1079 ALA A O 1
ATOM 2198 N N . ASN A 1 299 ? 150.845 11.351 570.226 1.00 201.12 1080 ASN A N 1
ATOM 2199 C CA . ASN A 1 299 ? 149.941 10.214 570.104 1.00 213.04 1080 ASN A CA 1
ATOM 2200 C C . ASN A 1 299 ? 148.591 10.457 570.767 1.00 219.90 1080 ASN A C 1
ATOM 2201 O O . ASN A 1 299 ? 147.623 9.766 570.434 1.00 225.17 1080 ASN A O 1
ATOM 2206 N N . GLU A 1 300 ? 148.502 11.411 571.698 1.00 178.56 1081 GLU A N 1
ATOM 2207 C CA . GLU A 1 300 ? 147.225 11.723 572.329 1.00 189.19 1081 GLU A CA 1
ATOM 2208 C C . GLU A 1 300 ? 146.280 12.475 571.402 1.00 188.74 1081 GLU A C 1
ATOM 2209 O O . GLU A 1 300 ? 145.092 12.591 571.720 1.00 198.18 1081 GLU A O 1
ATOM 2215 N N . GLY A 1 301 ? 146.773 12.983 570.278 1.00 178.28 1082 GLY A N 1
ATOM 2216 C CA . GLY A 1 301 ? 146.012 13.879 569.437 1.00 172.34 1082 GLY A CA 1
ATOM 2217 C C . GLY A 1 301 ? 146.396 15.335 569.560 1.00 165.88 1082 GLY A C 1
ATOM 2218 O O . GLY A 1 301 ? 145.721 16.188 568.973 1.00 166.33 1082 GLY A O 1
ATOM 2219 N N . LYS A 1 302 ? 147.458 15.644 570.301 1.00 159.20 1083 LYS A N 1
ATOM 2220 C CA . LYS A 1 302 ? 147.964 17.003 570.491 1.00 150.42 1083 LYS A CA 1
ATOM 2221 C C . LYS A 1 302 ? 149.209 17.259 569.654 1.00 139.00 1083 LYS A C 1
ATOM 2222 O O . LYS A 1 302 ? 150.190 17.817 570.150 1.00 136.04 1083 LYS A O 1
ATOM 2228 N N . VAL A 1 303 ? 149.201 16.817 568.392 1.00 132.71 1084 VAL A N 1
ATOM 2229 C CA . VAL A 1 303 ? 150.371 16.924 567.520 1.00 121.45 1084 VAL A CA 1
ATOM 2230 C C . VAL A 1 303 ? 150.955 18.331 567.528 1.00 117.42 1084 VAL A C 1
ATOM 2231 O O . VAL A 1 303 ? 152.175 18.507 567.423 1.00 113.47 1084 VAL A O 1
ATOM 2235 N N . LYS A 1 304 ? 150.104 19.352 567.665 1.00 120.36 1085 LYS A N 1
ATOM 2236 C CA . LYS A 1 304 ? 150.601 20.720 567.772 1.00 121.53 1085 LYS A CA 1
ATOM 2237 C C . LYS A 1 304 ? 151.399 20.931 569.054 1.00 127.29 1085 LYS A C 1
ATOM 2238 O O . LYS A 1 304 ? 152.346 21.724 569.068 1.00 125.85 1085 LYS A O 1
ATOM 2244 N N . GLU A 1 305 ? 151.037 20.233 570.134 1.00 135.08 1086 GLU A N 1
ATOM 2245 C CA . GLU A 1 305 ? 151.776 20.364 571.386 1.00 137.72 1086 GLU A CA 1
ATOM 2246 C C . GLU A 1 305 ? 153.143 19.697 571.301 1.00 132.17 1086 GLU A C 1
ATOM 2247 O O . GLU A 1 305 ? 154.082 20.120 571.986 1.00 133.40 1086 GLU A O 1
ATOM 2253 N N . ALA A 1 306 ? 153.275 18.655 570.474 1.00 131.59 1087 ALA A N 1
ATOM 2254 C CA . ALA A 1 306 ? 154.585 18.052 570.256 1.00 124.07 1087 ALA A CA 1
ATOM 2255 C C . ALA A 1 306 ? 155.531 19.021 569.560 1.00 118.50 1087 ALA A C 1
ATOM 2256 O O . ALA A 1 306 ? 156.743 18.991 569.802 1.00 116.51 1087 ALA A O 1
ATOM 2258 N N . GLN A 1 307 ? 154.995 19.886 568.694 1.00 122.26 1088 GLN A N 1
ATOM 2259 C CA . GLN A 1 307 ? 155.812 20.932 568.085 1.00 121.98 1088 GLN A CA 1
ATOM 2260 C C . GLN A 1 307 ? 156.238 21.969 569.117 1.00 127.59 1088 GLN A C 1
ATOM 2261 O O . GLN A 1 307 ? 157.362 22.481 569.061 1.00 126.76 1088 GLN A O 1
ATOM 2267 N N . ALA A 1 308 ? 155.349 22.302 570.057 1.00 131.99 1089 ALA A N 1
ATOM 2268 C CA . ALA A 1 308 ? 155.724 23.212 571.135 1.00 130.53 1089 ALA A CA 1
ATOM 2269 C C . ALA A 1 308 ? 156.800 22.597 572.022 1.00 126.44 1089 ALA A C 1
ATOM 2270 O O . ALA A 1 308 ? 157.686 23.302 572.520 1.00 124.98 1089 ALA A O 1
ATOM 2272 N N . ALA A 1 309 ? 156.734 21.280 572.236 1.00 124.04 1090 ALA A N 1
ATOM 2273 C CA . ALA A 1 309 ? 157.761 20.602 573.020 1.00 121.98 1090 ALA A CA 1
ATOM 2274 C C . ALA A 1 309 ? 159.108 20.607 572.308 1.00 116.26 1090 ALA A C 1
ATOM 2275 O O . ALA A 1 309 ? 160.152 20.517 572.963 1.00 117.02 1090 ALA A O 1
ATOM 2277 N N . ALA A 1 310 ? 159.107 20.695 570.975 1.00 114.03 1091 ALA A N 1
ATOM 2278 C CA . ALA A 1 310 ? 160.366 20.809 570.244 1.00 115.30 1091 ALA A CA 1
ATOM 2279 C C . ALA A 1 310 ? 161.094 22.099 570.601 1.00 123.13 1091 ALA A C 1
ATOM 2280 O O . ALA A 1 310 ? 162.330 22.126 570.667 1.00 122.14 1091 ALA A O 1
ATOM 2282 N N . GLU A 1 311 ? 160.346 23.183 570.817 1.00 134.51 1092 GLU A N 1
ATOM 2283 C CA . GLU A 1 311 ? 160.951 24.410 571.325 1.00 137.08 1092 GLU A CA 1
ATOM 2284 C C . GLU A 1 311 ? 161.587 24.179 572.690 1.00 137.75 1092 GLU A C 1
ATOM 2285 O O . GLU A 1 311 ? 162.685 24.678 572.965 1.00 137.89 1092 GLU A O 1
ATOM 2291 N N . GLN A 1 312 ? 160.905 23.431 573.562 1.00 138.44 1093 GLN A N 1
ATOM 2292 C CA . GLN A 1 312 ? 161.487 23.088 574.855 1.00 135.99 1093 GLN A CA 1
ATOM 2293 C C . GLN A 1 312 ? 162.702 22.187 574.682 1.00 126.87 1093 GLN A C 1
ATOM 2294 O O . GLN A 1 312 ? 163.684 22.304 575.424 1.00 127.02 1093 GLN A O 1
ATOM 2300 N N . LEU A 1 313 ? 162.640 21.263 573.719 1.00 120.63 1094 LEU A N 1
ATOM 2301 C CA . LEU A 1 313 ? 163.814 20.473 573.361 1.00 111.95 1094 LEU A CA 1
ATOM 2302 C C . LEU A 1 313 ? 164.959 21.375 572.925 1.00 106.26 1094 LEU A C 1
ATOM 2303 O O . LEU A 1 313 ? 166.113 21.176 573.322 1.00 104.38 1094 LEU A O 1
ATOM 2308 N N . LYS A 1 314 ? 164.651 22.371 572.092 1.00 103.14 1095 LYS A N 1
ATOM 2309 C CA . LYS A 1 314 ? 165.653 23.343 571.670 1.00 102.33 1095 LYS A CA 1
ATOM 2310 C C . LYS A 1 314 ? 166.216 24.103 572.865 1.00 109.33 1095 LYS A C 1
ATOM 2311 O O . LYS A 1 314 ? 167.411 24.421 572.903 1.00 109.68 1095 LYS A O 1
ATOM 2317 N N . THR A 1 315 ? 165.366 24.405 573.850 1.00 117.48 1096 THR A N 1
ATOM 2318 C CA . THR A 1 315 ? 165.831 25.070 575.064 1.00 122.40 1096 THR A CA 1
ATOM 2319 C C . THR A 1 315 ? 166.795 24.181 575.842 1.00 123.23 1096 THR A C 1
ATOM 2320 O O . THR A 1 315 ? 167.868 24.628 576.266 1.00 123.50 1096 THR A O 1
ATOM 2324 N N . THR A 1 316 ? 166.420 22.917 576.050 1.00 123.35 1097 THR A N 1
ATOM 2325 C CA . THR A 1 316 ? 167.308 21.985 576.739 1.00 120.02 1097 THR A CA 1
ATOM 2326 C C . THR A 1 316 ? 168.576 21.741 575.933 1.00 116.69 1097 THR A C 1
ATOM 2327 O O . THR A 1 316 ? 169.670 21.635 576.502 1.00 117.29 1097 THR A O 1
ATOM 2331 N N . ARG A 1 317 ? 168.451 21.651 574.607 1.00 117.35 1098 ARG A N 1
ATOM 2332 C CA . ARG A 1 317 ? 169.632 21.497 573.767 1.00 122.19 1098 ARG A CA 1
ATOM 2333 C C . ARG A 1 317 ? 170.561 22.694 573.900 1.00 129.65 1098 ARG A C 1
ATOM 2334 O O . ARG A 1 317 ? 171.786 22.539 573.835 1.00 130.54 1098 ARG A O 1
ATOM 2342 N N . ASN A 1 318 ? 170.002 23.888 574.101 1.00 140.30 1099 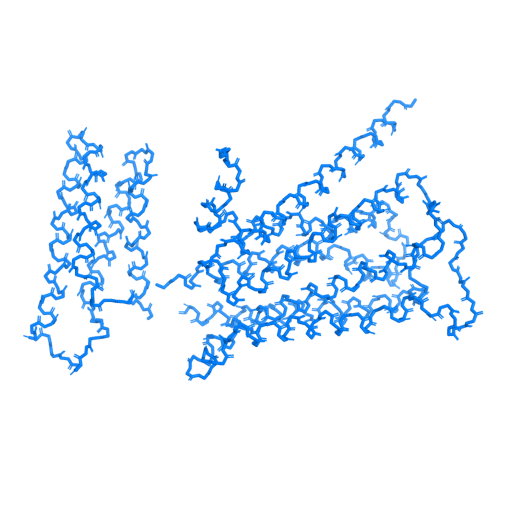ASN A N 1
ATOM 2343 C CA . ASN A 1 318 ? 170.803 25.086 574.312 1.00 142.10 1099 ASN A CA 1
ATOM 2344 C C . ASN A 1 318 ? 171.276 25.224 575.752 1.00 142.68 1099 ASN A C 1
ATOM 2345 O O . ASN A 1 318 ? 172.175 26.029 576.019 1.00 145.58 1099 ASN A O 1
ATOM 2350 N N . ALA A 1 319 ? 170.698 24.463 576.683 1.00 140.08 1100 ALA A N 1
ATOM 2351 C CA . ALA A 1 319 ? 171.142 24.521 578.071 1.00 138.69 1100 ALA A CA 1
ATOM 2352 C C . ALA A 1 319 ? 172.394 23.687 578.304 1.00 134.63 1100 ALA A C 1
ATOM 2353 O O . ALA A 1 319 ? 173.158 23.972 579.233 1.00 108.47 1100 ALA A O 1
ATOM 2355 N N . TYR A 1 320 ? 172.621 22.665 577.485 1.00 119.64 1101 TYR A N 1
ATOM 2356 C CA . TYR A 1 320 ? 173.788 21.794 577.593 1.00 123.27 1101 TYR A CA 1
ATOM 2357 C C . TYR A 1 320 ? 174.438 21.601 576.229 1.00 123.32 1101 TYR A C 1
ATOM 2358 O O . TYR A 1 320 ? 174.800 20.493 575.830 1.00 124.63 1101 TYR A O 1
ATOM 2367 N N . ILE A 1 321 ? 174.589 22.703 575.488 1.00 121.43 1102 ILE A N 1
ATOM 2368 C CA . ILE A 1 321 ? 175.324 22.680 574.225 1.00 115.95 1102 ILE A CA 1
ATOM 2369 C C . ILE A 1 321 ? 176.787 23.056 574.408 1.00 115.76 1102 ILE A C 1
ATOM 2370 O O . ILE A 1 321 ? 177.590 22.860 573.482 1.00 113.17 1102 ILE A O 1
ATOM 2375 N N . GLN A 1 322 ? 177.162 23.582 575.576 1.00 114.22 1103 GLN A N 1
ATOM 2376 C CA . GLN A 1 322 ? 178.544 23.949 575.855 1.00 111.68 1103 GLN A CA 1
ATOM 2377 C C . GLN A 1 322 ? 179.502 22.767 575.769 1.00 109.60 11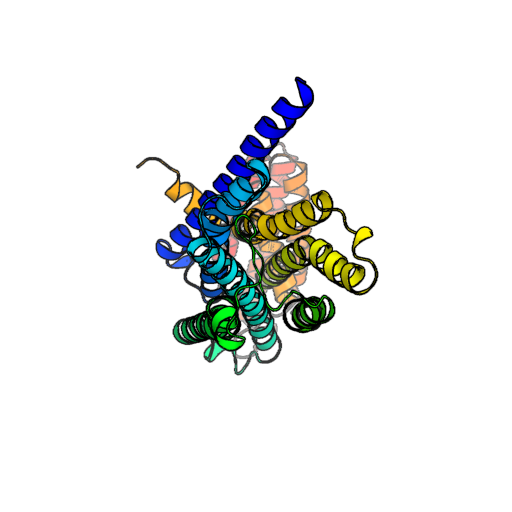03 GLN A C 1
ATOM 2378 O O . GLN A 1 322 ? 180.718 22.980 575.718 1.00 110.59 1103 GLN A O 1
ATOM 2384 N N . LYS A 1 323 ? 178.989 21.535 575.754 1.00 107.44 1104 LYS A N 1
ATOM 2385 C CA . LYS A 1 323 ? 179.839 20.358 575.635 1.00 108.82 1104 LYS A CA 1
ATOM 2386 C C . LYS A 1 323 ? 180.226 20.052 574.195 1.00 110.26 1104 LYS A C 1
ATOM 2387 O O . LYS A 1 323 ? 181.223 19.357 573.971 1.00 112.35 1104 LYS A O 1
ATOM 2393 N N . TYR A 1 324 ? 179.472 20.549 573.220 1.00 110.37 1105 TYR A N 1
ATOM 2394 C CA . TYR A 1 324 ? 179.688 20.228 571.818 1.00 112.37 1105 TYR A CA 1
ATOM 2395 C C . TYR A 1 324 ? 180.133 21.463 571.043 1.00 112.29 1105 TYR A C 1
ATOM 2396 O O . TYR A 1 324 ? 180.197 22.578 571.570 1.00 113.77 1105 TYR A O 1
ATOM 2405 N N . LEU A 1 325 ? 180.434 21.245 569.767 1.00 110.12 1106 LEU A N 1
ATOM 2406 C CA . LEU A 1 325 ? 180.939 22.292 568.888 1.00 108.12 1106 LEU A CA 1
ATOM 2407 C C . LEU A 1 325 ? 179.794 23.009 568.179 1.00 102.98 1106 LEU A C 1
ATOM 2408 O O . LEU A 1 325 ? 178.919 22.373 567.593 1.00 98.64 1106 LEU A O 1
ATOM 2413 N N . SER A 1 329 ? 178.404 19.393 562.260 1.00 126.30 380 SER A N 1
ATOM 2414 C CA . SER A 1 329 ? 179.245 19.738 561.120 1.00 125.49 380 SER A CA 1
ATOM 2415 C C . SER A 1 329 ? 178.432 19.796 559.830 1.00 121.72 380 SER A C 1
ATOM 2416 O O . SER A 1 329 ? 177.994 18.769 559.311 1.00 122.19 380 SER A O 1
ATOM 2419 N N . ARG A 1 330 ? 178.237 21.011 559.319 1.00 134.90 381 ARG A N 1
ATOM 2420 C CA . ARG A 1 330 ? 177.499 21.238 558.081 1.00 125.59 381 ARG A CA 1
ATOM 2421 C C . ARG A 1 330 ? 178.296 20.876 556.836 1.00 113.79 381 ARG A C 1
ATOM 2422 O O . ARG A 1 330 ? 177.802 21.102 555.725 1.00 109.43 381 ARG A O 1
ATOM 2430 N N . GLU A 1 331 ? 179.503 20.326 556.986 1.00 107.03 382 GLU A N 1
ATOM 2431 C CA . GLU A 1 331 ? 180.381 20.110 555.842 1.00 97.79 382 GLU A CA 1
ATOM 2432 C C . GLU A 1 331 ? 179.845 19.061 554.875 1.00 91.79 382 GLU A C 1
ATOM 2433 O O . GLU A 1 331 ? 180.278 19.031 553.717 1.00 81.95 382 GLU A O 1
ATOM 2439 N N . LYS A 1 332 ? 178.922 18.203 555.316 1.00 94.58 383 LYS A N 1
ATOM 2440 C CA . LYS A 1 332 ? 178.258 17.298 554.383 1.00 88.78 383 LYS A CA 1
ATOM 2441 C C . LYS A 1 332 ? 177.432 18.076 553.366 1.00 78.20 383 LYS A C 1
ATOM 2442 O O . LYS A 1 332 ? 177.366 17.701 552.190 1.00 72.39 383 LYS A O 1
ATOM 2448 N N . LYS A 1 333 ? 176.794 19.164 553.805 1.00 78.23 384 LYS A N 1
ATOM 2449 C CA . LYS A 1 333 ? 176.063 20.023 552.881 1.00 70.93 384 LYS A CA 1
ATOM 2450 C C . LYS A 1 333 ? 177.010 20.738 551.926 1.00 61.65 384 LYS A C 1
ATOM 2451 O O . LYS A 1 333 ? 176.689 20.924 550.747 1.00 61.82 384 LYS A O 1
ATOM 2457 N N . VAL A 1 334 ? 178.181 21.147 552.419 1.00 59.82 385 VAL A N 1
ATOM 2458 C CA . VAL A 1 334 ? 179.147 21.842 551.572 1.00 57.05 385 VAL A CA 1
ATOM 2459 C C . VAL A 1 334 ? 179.620 20.932 550.447 1.00 53.83 385 VAL A C 1
ATOM 2460 O O . VAL A 1 334 ? 179.720 21.354 549.288 1.00 49.62 385 VAL A O 1
ATOM 2464 N N . THR A 1 335 ? 179.913 19.669 550.767 1.00 59.00 386 THR A N 1
ATOM 2465 C CA . THR A 1 335 ? 180.347 18.728 549.740 1.00 62.81 386 THR A CA 1
ATOM 2466 C C . THR A 1 335 ? 179.244 18.479 548.717 1.00 57.33 386 THR A C 1
ATOM 2467 O O . THR A 1 335 ? 179.513 18.403 547.512 1.00 54.63 386 THR A O 1
ATOM 2471 N N . ARG A 1 336 ? 177.995 18.356 549.177 1.00 56.59 387 ARG A N 1
ATOM 2472 C CA . ARG A 1 336 ? 176.876 18.208 548.250 1.00 48.47 387 ARG A CA 1
ATOM 2473 C C . ARG A 1 336 ? 176.742 19.427 547.347 1.00 39.39 387 ARG A C 1
ATOM 2474 O O . ARG A 1 336 ? 176.497 19.293 546.142 1.00 41.00 387 ARG A O 1
ATOM 2482 N N . THR A 1 337 ? 176.891 20.625 547.916 1.00 42.66 388 THR A N 1
ATOM 2483 C CA . THR A 1 337 ? 176.767 21.848 547.128 1.00 42.26 388 THR A CA 1
ATOM 2484 C C . THR A 1 337 ? 177.822 21.909 546.031 1.00 45.86 388 THR A C 1
ATOM 2485 O O . THR A 1 337 ? 177.518 22.263 544.885 1.00 42.59 388 THR A O 1
ATOM 2489 N N . ILE A 1 338 ? 179.067 21.563 546.362 1.00 38.53 389 ILE A N 1
ATOM 2490 C CA . ILE A 1 338 ? 180.131 21.558 545.362 1.00 37.18 389 ILE A CA 1
ATOM 2491 C C . ILE A 1 338 ? 179.815 20.567 544.250 1.00 31.97 389 ILE A C 1
ATOM 2492 O O . ILE A 1 338 ? 179.962 20.880 543.062 1.00 32.35 389 ILE A O 1
ATOM 2497 N N . LEU A 1 339 ? 179.361 19.364 544.613 1.00 33.50 390 LEU A N 1
ATOM 2498 C CA . LEU A 1 339 ? 179.009 18.369 543.604 1.00 35.45 390 LEU A CA 1
ATOM 2499 C C . LEU A 1 339 ? 177.914 18.883 542.679 1.00 36.98 390 LEU A C 1
ATOM 2500 O O . LEU A 1 339 ? 177.960 18.654 541.465 1.00 38.51 390 LEU A O 1
ATOM 2505 N N . ALA A 1 340 ? 176.922 19.586 543.232 1.00 38.85 391 ALA A N 1
ATOM 2506 C CA . ALA A 1 340 ? 175.844 20.118 542.405 1.00 35.72 391 ALA A CA 1
ATOM 2507 C C . ALA A 1 340 ? 176.366 21.152 541.416 1.00 31.82 391 ALA A C 1
ATOM 2508 O O . ALA A 1 340 ? 175.970 21.158 540.245 1.00 29.65 391 ALA A O 1
ATOM 2510 N N . ILE A 1 341 ? 177.258 22.035 541.869 1.00 39.45 392 ILE A N 1
ATOM 2511 C CA . ILE A 1 341 ? 177.831 23.040 540.980 1.00 36.19 392 ILE A CA 1
ATOM 2512 C C . ILE A 1 341 ? 178.694 22.381 539.911 1.00 36.90 392 ILE A C 1
ATOM 2513 O O . ILE A 1 341 ? 178.672 22.782 538.741 1.00 34.03 392 ILE A O 1
ATOM 2518 N N . LEU A 1 342 ? 179.466 21.360 540.293 1.00 34.38 393 LEU A N 1
ATOM 2519 C CA . LEU A 1 342 ? 180.320 20.676 539.327 1.00 29.74 393 LEU A CA 1
ATOM 2520 C C . LEU A 1 342 ? 179.496 19.899 538.307 1.00 29.04 393 LEU A C 1
ATOM 2521 O O . LEU A 1 342 ? 179.811 19.911 537.112 1.00 27.13 393 LEU A O 1
ATOM 2526 N N . LEU A 1 343 ? 178.441 19.215 538.758 1.00 27.87 394 LEU A N 1
ATOM 2527 C CA . LEU A 1 343 ? 177.613 18.444 537.834 1.00 31.12 394 LEU A CA 1
ATOM 2528 C C . LEU A 1 343 ? 176.853 19.353 536.877 1.00 30.93 394 LEU A C 1
ATOM 2529 O O . LEU A 1 343 ? 176.687 19.020 535.698 1.00 33.00 394 LEU A O 1
ATOM 2534 N N . ALA A 1 344 ? 176.375 20.500 537.366 1.00 28.59 395 ALA A N 1
ATOM 2535 C CA . ALA A 1 344 ? 175.708 21.453 536.485 1.00 29.08 395 ALA A CA 1
ATOM 2536 C C . ALA A 1 344 ? 176.652 21.942 535.394 1.00 30.34 395 ALA A C 1
ATOM 2537 O O . ALA A 1 344 ? 176.242 22.126 534.242 1.00 28.05 395 ALA A O 1
ATOM 2539 N N . PHE A 1 345 ? 177.921 22.160 535.741 1.00 33.73 396 PHE A N 1
ATOM 2540 C CA . PHE A 1 345 ? 178.905 22.596 534.756 1.00 33.37 396 PHE A CA 1
ATOM 2541 C C . PHE A 1 345 ? 179.198 21.496 533.743 1.00 30.60 396 PHE A C 1
ATOM 2542 O O . PHE A 1 345 ? 179.189 21.737 532.530 1.00 28.52 396 PHE A O 1
ATOM 2550 N N . ILE A 1 346 ? 179.460 20.279 534.225 1.00 30.63 397 ILE A N 1
ATOM 2551 C CA . ILE A 1 346 ? 179.833 19.185 533.331 1.00 33.86 397 ILE A CA 1
ATOM 2552 C C . ILE A 1 346 ? 178.688 18.845 532.384 1.00 34.50 397 ILE A C 1
ATOM 2553 O O . ILE A 1 346 ? 178.894 18.659 531.179 1.00 31.43 397 ILE A O 1
ATOM 2558 N N . ILE A 1 347 ? 177.461 18.781 532.907 1.00 33.58 398 ILE A N 1
ATOM 2559 C CA . ILE A 1 347 ? 176.337 18.290 532.115 1.00 32.33 398 ILE A CA 1
ATOM 2560 C C . ILE A 1 347 ? 175.917 19.314 531.064 1.00 33.27 398 ILE A C 1
ATOM 2561 O O . ILE A 1 347 ? 175.553 18.953 529.937 1.00 30.36 398 ILE A O 1
ATOM 2566 N N . THR A 1 348 ? 175.958 20.603 531.405 1.00 25.27 399 THR A N 1
ATOM 2567 C CA . THR A 1 348 ? 175.540 21.632 530.458 1.00 26.68 399 THR A CA 1
ATOM 2568 C C . THR A 1 348 ? 176.613 21.968 529.427 1.00 32.80 399 THR A C 1
ATOM 2569 O O . THR A 1 348 ? 176.280 22.499 528.361 1.00 36.61 399 THR A O 1
ATOM 2573 N N . TRP A 1 349 ? 177.884 21.676 529.713 1.00 28.35 400 TRP A N 1
ATOM 2574 C CA . TRP A 1 349 ? 178.968 22.003 528.795 1.00 27.39 400 TRP A CA 1
ATOM 2575 C C . TRP A 1 349 ? 179.484 20.808 528.004 1.00 28.45 400 TRP A C 1
ATOM 2576 O O . TRP A 1 349 ? 180.156 21.008 526.986 1.00 30.13 400 TRP A O 1
ATOM 2587 N N . ALA A 1 350 ? 179.196 19.582 528.441 1.00 27.40 401 ALA A N 1
ATOM 2588 C CA . ALA A 1 350 ? 179.676 18.410 527.712 1.00 32.04 401 ALA A CA 1
ATOM 2589 C C . ALA A 1 350 ? 179.123 18.294 526.293 1.00 33.54 401 ALA A C 1
ATOM 2590 O O . ALA A 1 350 ? 179.906 17.944 525.393 1.00 37.50 401 ALA A O 1
ATOM 2592 N N . PRO A 1 351 ? 177.833 18.545 526.016 1.00 36.39 402 PRO A N 1
ATOM 2593 C CA . PRO A 1 351 ? 177.355 18.381 524.629 1.00 34.79 402 PRO A CA 1
ATOM 2594 C C . PRO A 1 351 ? 178.104 19.228 523.615 1.00 32.76 402 PRO A C 1
ATOM 2595 O O . PRO A 1 351 ? 178.455 18.720 522.545 1.00 34.61 402 PRO A O 1
ATOM 2599 N N . TYR A 1 352 ? 178.358 20.505 523.912 1.00 22.01 403 TYR A N 1
ATOM 2600 C CA . TYR A 1 352 ? 179.093 21.340 522.966 1.00 28.31 403 TYR A CA 1
ATOM 2601 C C . TYR A 1 352 ? 180.491 20.791 522.714 1.00 35.91 403 TYR A C 1
ATOM 2602 O O . TYR A 1 352 ? 180.987 20.829 521.582 1.00 34.64 403 TYR A O 1
ATOM 2611 N N . ASN A 1 353 ? 181.144 20.277 523.755 1.00 32.77 404 ASN A N 1
ATOM 2612 C CA . ASN A 1 353 ? 182.528 19.843 523.610 1.00 34.56 404 ASN A CA 1
ATOM 2613 C C . ASN A 1 353 ? 182.641 18.522 522.861 1.00 33.47 404 ASN A C 1
ATOM 2614 O O . ASN A 1 353 ? 183.656 18.281 522.196 1.00 31.51 404 ASN A O 1
ATOM 2619 N N . VAL A 1 354 ? 181.627 17.657 522.948 1.00 32.09 405 VAL A N 1
ATOM 2620 C CA . VAL A 1 354 ? 181.652 16.458 522.118 1.00 37.93 405 VAL A CA 1
ATOM 2621 C C . VAL A 1 354 ? 181.312 16.809 520.675 1.00 32.33 405 VAL A C 1
ATOM 2622 O O . VAL A 1 354 ? 181.733 16.110 519.745 1.00 32.68 405 VAL A O 1
ATOM 2626 N N . MET A 1 355 ? 180.562 17.894 520.458 1.00 29.72 406 MET A N 1
ATOM 2627 C CA . MET A 1 355 ? 180.364 18.388 519.099 1.00 32.22 406 MET A CA 1
ATOM 2628 C C . MET A 1 355 ? 181.681 18.862 518.503 1.00 33.71 406 MET A C 1
ATOM 2629 O O . MET A 1 355 ? 181.933 18.677 517.307 1.00 35.64 406 MET A O 1
ATOM 2634 N N . VAL A 1 356 ? 182.536 19.475 519.327 1.00 32.83 407 VAL A N 1
ATOM 2635 C CA . VAL A 1 356 ? 183.863 19.874 518.870 1.00 36.43 407 VAL A CA 1
ATOM 2636 C C . VAL A 1 356 ? 184.691 18.648 518.513 1.00 39.24 407 VAL A C 1
ATOM 2637 O O . VAL A 1 356 ? 185.395 18.629 517.495 1.00 45.46 407 VAL A O 1
ATOM 2641 N N . LEU A 1 357 ? 184.617 17.604 519.342 1.00 36.61 408 LEU A N 1
ATOM 2642 C CA . LEU A 1 357 ? 185.357 16.375 519.068 1.00 38.05 408 LEU A CA 1
ATOM 2643 C C . LEU A 1 357 ? 184.909 15.741 517.755 1.00 38.58 408 LEU A C 1
ATOM 2644 O O . LEU A 1 357 ? 185.740 15.349 516.927 1.00 37.97 408 LEU A O 1
ATOM 2649 N N . ILE A 1 358 ? 183.594 15.630 517.549 1.00 34.08 409 ILE A N 1
ATOM 2650 C CA . ILE A 1 358 ? 183.087 15.072 516.298 1.00 37.79 409 ILE A CA 1
ATOM 2651 C C . ILE A 1 358 ? 183.405 15.997 515.130 1.00 41.58 409 ILE A C 1
ATOM 2652 O O . ILE A 1 358 ? 183.622 15.535 514.002 1.00 39.81 409 ILE A O 1
ATOM 2657 N N . ASN A 1 359 ? 183.459 17.308 515.377 1.00 38.96 410 ASN A N 1
ATOM 2658 C CA . ASN A 1 359 ? 183.756 18.265 514.317 1.00 42.96 410 ASN A CA 1
ATOM 2659 C C . ASN A 1 359 ? 185.168 18.104 513.767 1.00 48.70 410 ASN A C 1
ATOM 2660 O O . ASN A 1 359 ? 185.437 18.545 512.644 1.00 45.79 410 ASN A O 1
ATOM 2665 N N . THR A 1 360 ? 186.074 17.475 514.523 1.00 47.80 411 THR A N 1
ATOM 2666 C CA . THR A 1 360 ? 187.447 17.313 514.050 1.00 50.86 411 THR A CA 1
ATOM 2667 C C . THR A 1 360 ? 187.528 16.398 512.835 1.00 49.84 411 THR A C 1
ATOM 2668 O O . THR A 1 360 ? 188.411 16.573 511.989 1.00 50.39 411 THR A O 1
ATOM 2672 N N . PHE A 1 361 ? 186.630 15.418 512.732 1.00 45.64 412 PHE A N 1
ATOM 2673 C CA . PHE A 1 361 ? 186.669 14.458 511.640 1.00 48.43 412 PHE A CA 1
ATOM 2674 C C . PHE A 1 361 ? 185.399 14.422 510.801 1.00 49.20 412 PHE A C 1
ATOM 2675 O O . PHE A 1 361 ? 185.421 13.838 509.711 1.00 47.66 412 PHE A O 1
ATOM 2683 N N . CYS A 1 362 ? 184.301 15.024 511.263 1.00 50.39 413 CYS A N 1
ATOM 2684 C CA . CYS A 1 362 ? 183.065 15.045 510.483 1.00 47.59 413 CYS A CA 1
ATOM 2685 C C . CYS A 1 362 ? 182.331 16.345 510.798 1.00 47.43 413 CYS A C 1
ATOM 2686 O O . CYS A 1 362 ? 181.559 16.409 511.760 1.00 47.85 413 CYS A O 1
ATOM 2689 N N . ALA A 1 363 ? 182.558 17.362 509.974 1.00 50.27 414 ALA A N 1
ATOM 2690 C CA . ALA A 1 363 ? 181.863 18.637 510.111 1.00 49.31 414 ALA A CA 1
ATOM 2691 C C . ALA A 1 363 ? 180.380 18.522 509.752 1.00 48.91 414 ALA A C 1
ATOM 2692 O O . ALA A 1 363 ? 179.546 19.108 510.453 1.00 52.14 414 ALA A O 1
ATOM 2694 N N . PRO A 1 364 ? 179.996 17.807 508.684 1.00 47.78 415 PRO A N 1
ATOM 2695 C CA . PRO A 1 364 ? 178.556 17.649 508.409 1.00 50.58 415 PRO A CA 1
ATOM 2696 C C . PRO A 1 364 ? 177.800 16.888 509.486 1.00 47.60 415 PRO A C 1
ATOM 2697 O O . PRO A 1 364 ? 176.564 16.924 509.487 1.00 55.30 415 PRO A O 1
ATOM 2701 N N . CYS A 1 365 ? 178.492 16.194 510.393 1.00 48.57 416 CYS A N 1
ATOM 2702 C CA . CYS A 1 365 ? 177.815 15.437 511.439 1.00 43.64 416 CYS A CA 1
ATOM 2703 C C . CYS A 1 365 ? 177.161 16.325 512.487 1.00 42.28 416 CYS A C 1
ATOM 2704 O O . CYS A 1 365 ? 176.378 15.817 513.296 1.00 43.99 416 CYS A O 1
ATOM 2707 N N . ILE A 1 366 ? 177.462 17.617 512.501 1.00 34.80 417 ILE A N 1
ATOM 2708 C CA . ILE A 1 366 ? 176.888 18.559 513.451 1.00 39.76 417 ILE A CA 1
ATOM 2709 C C . ILE A 1 366 ? 176.217 19.677 512.665 1.00 43.10 417 ILE A C 1
ATOM 2710 O O . ILE A 1 366 ? 176.887 20.550 512.112 1.00 46.65 417 ILE A O 1
ATOM 2715 N N . PRO A 1 367 ? 174.890 19.663 512.564 1.00 40.54 418 PRO A N 1
ATOM 2716 C CA . PRO A 1 367 ? 174.191 20.771 511.901 1.00 39.96 418 PRO A CA 1
ATOM 2717 C C . PRO A 1 367 ? 174.281 22.056 512.714 1.00 38.40 418 PRO A C 1
ATOM 2718 O O . PRO A 1 367 ? 174.629 22.060 513.897 1.00 40.99 418 PRO A O 1
ATOM 2722 N N . ASN A 1 368 ? 173.951 23.169 512.051 1.00 39.41 419 ASN A N 1
ATOM 2723 C CA . ASN A 1 368 ? 174.018 24.471 512.711 1.00 44.38 419 ASN A CA 1
ATOM 2724 C C . ASN A 1 368 ? 173.037 24.560 513.874 1.00 46.47 419 ASN A C 1
ATOM 2725 O O . ASN A 1 368 ? 173.332 25.191 514.896 1.00 46.68 419 ASN A O 1
ATOM 2730 N N . THR A 1 369 ? 171.861 23.942 513.734 1.00 45.20 420 THR A N 1
ATOM 2731 C CA . THR A 1 369 ? 170.888 23.953 514.823 1.00 44.98 420 THR A CA 1
ATOM 2732 C C . THR A 1 369 ? 171.432 23.236 516.053 1.00 39.63 420 THR A C 1
ATOM 2733 O O . THR A 1 369 ? 171.197 23.667 517.188 1.00 42.06 420 THR A O 1
ATOM 2737 N N . VAL A 1 370 ? 172.171 22.143 515.846 1.00 35.12 421 VAL A N 1
ATOM 2738 C CA . VAL A 1 370 ? 172.761 21.416 516.966 1.00 36.16 421 VAL A CA 1
ATOM 2739 C C . VAL A 1 370 ? 173.844 22.251 517.641 1.00 35.25 421 VAL A C 1
ATOM 2740 O O . VAL A 1 370 ? 173.964 22.254 518.872 1.00 36.46 421 VAL A O 1
ATOM 2744 N N . TRP A 1 371 ? 174.651 22.967 516.851 1.00 35.44 422 TRP A N 1
ATOM 2745 C CA . TRP A 1 371 ? 175.647 23.868 517.426 1.00 35.32 422 TRP A CA 1
ATOM 2746 C C . TRP A 1 371 ? 174.989 24.919 518.312 1.00 35.45 422 TRP A C 1
ATOM 2747 O O . TRP A 1 371 ? 175.458 25.195 519.423 1.00 29.69 422 TRP A O 1
ATOM 2758 N N . THR A 1 372 ? 173.899 25.522 517.828 1.00 31.99 423 THR A N 1
ATOM 2759 C CA . THR A 1 372 ? 173.189 26.529 518.611 1.00 36.99 423 THR A CA 1
ATOM 2760 C C . THR A 1 372 ? 172.678 25.950 519.925 1.00 38.00 423 THR A C 1
ATOM 2761 O O . THR A 1 372 ? 172.739 26.611 520.969 1.00 32.51 423 THR A O 1
ATOM 2765 N N . ILE A 1 373 ? 172.173 24.714 519.893 1.00 41.45 424 ILE A N 1
ATOM 2766 C CA . ILE A 1 373 ? 171.679 24.084 521.115 1.00 40.64 424 ILE A CA 1
ATOM 2767 C C . ILE A 1 373 ? 172.820 23.864 522.101 1.00 37.10 424 ILE A C 1
ATOM 2768 O O . ILE A 1 373 ? 172.688 24.147 523.298 1.00 37.77 424 ILE A O 1
ATOM 2773 N N . GLY A 1 374 ? 173.960 23.366 521.616 1.00 36.24 425 GLY A N 1
ATOM 2774 C CA . GLY A 1 374 ? 175.099 23.164 522.499 1.00 34.06 425 GLY A CA 1
ATOM 2775 C C . GLY A 1 374 ? 175.632 24.464 523.069 1.00 38.25 425 GLY A C 1
ATOM 2776 O O . GLY A 1 374 ? 176.051 24.521 524.230 1.00 41.55 425 GLY A O 1
ATOM 2777 N N . TYR A 1 375 ? 175.636 25.522 522.255 1.00 36.16 426 TYR A N 1
ATOM 2778 C CA . TYR A 1 375 ? 176.035 26.839 522.739 1.00 36.38 426 TYR A CA 1
ATOM 2779 C C . TYR A 1 375 ? 175.091 27.333 523.827 1.00 44.05 426 TYR A C 1
ATOM 2780 O O . TYR A 1 375 ? 175.528 27.926 524.822 1.00 39.63 426 TYR A O 1
ATOM 2789 N N . TRP A 1 376 ? 173.788 27.094 523.655 1.00 43.77 427 TRP A N 1
ATOM 2790 C CA . TRP A 1 376 ? 172.807 27.582 524.618 1.00 39.85 427 TRP A CA 1
ATOM 2791 C C . TRP A 1 376 ? 172.871 26.803 525.924 1.00 38.00 427 TRP A C 1
ATOM 2792 O O . TRP A 1 376 ? 172.723 27.385 527.004 1.00 40.82 427 TRP A O 1
ATOM 2803 N N . LEU A 1 377 ? 173.079 25.486 525.846 1.00 34.03 428 LEU A N 1
ATOM 2804 C CA . LEU A 1 377 ? 173.199 24.683 527.059 1.00 36.69 428 LEU A CA 1
ATOM 2805 C C . LEU A 1 377 ? 174.334 25.184 527.943 1.00 36.26 428 LEU A C 1
ATOM 2806 O O . LEU A 1 377 ? 174.216 25.190 529.174 1.00 35.93 428 LEU A O 1
ATOM 2811 N N . CYS A 1 378 ? 175.447 25.601 527.332 1.00 27.64 429 CYS A N 1
ATOM 2812 C CA . CYS A 1 378 ? 176.524 26.214 528.101 1.00 31.06 429 CYS A CA 1
ATOM 2813 C C . CYS A 1 378 ? 176.050 27.490 528.785 1.00 33.88 429 CYS A C 1
ATOM 2814 O O . CYS A 1 378 ? 176.403 27.754 529.941 1.00 36.16 429 CYS A O 1
ATOM 2817 N N . TYR A 1 379 ? 175.256 28.301 528.082 1.00 28.76 430 TYR A N 1
ATOM 2818 C CA . TYR A 1 379 ? 174.673 29.484 528.705 1.00 31.01 430 TYR A CA 1
ATOM 2819 C C . TYR A 1 379 ? 173.742 29.100 529.849 1.00 30.30 430 TYR A C 1
ATOM 2820 O O . TYR A 1 379 ? 173.714 29.770 530.888 1.00 28.21 430 TYR A O 1
ATOM 2829 N N . ILE A 1 380 ? 172.980 28.014 529.679 1.00 29.73 431 ILE A N 1
ATOM 2830 C CA . ILE A 1 380 ? 172.015 27.591 530.693 1.00 32.21 431 ILE A CA 1
ATOM 2831 C C . ILE A 1 380 ? 172.710 27.268 532.009 1.00 35.41 431 ILE A C 1
ATOM 2832 O O . ILE A 1 380 ? 172.102 27.371 533.083 1.00 33.38 431 ILE A O 1
ATOM 2837 N N . ASN A 1 381 ? 173.991 26.884 531.953 1.00 33.47 432 ASN A N 1
ATOM 2838 C CA . ASN A 1 381 ? 174.765 26.670 533.173 1.00 34.95 432 ASN A CA 1
ATOM 2839 C C . ASN A 1 381 ? 174.678 27.874 534.104 1.00 35.09 432 ASN A C 1
ATOM 2840 O O . ASN A 1 381 ? 174.557 27.719 535.325 1.00 28.11 432 ASN A O 1
ATOM 2845 N N . SER A 1 382 ? 174.728 29.083 533.542 1.00 29.60 433 SER A N 1
ATOM 2846 C CA . SER A 1 382 ? 174.622 30.286 534.360 1.00 30.08 433 SER A CA 1
ATOM 2847 C C . SER A 1 382 ? 173.220 30.455 534.932 1.00 40.13 433 SER A C 1
ATOM 2848 O O . SER A 1 382 ? 173.058 31.041 536.010 1.00 42.86 433 SER A O 1
ATOM 2851 N N . THR A 1 383 ? 172.202 29.949 534.233 1.00 37.54 434 THR A N 1
ATOM 2852 C CA . THR A 1 383 ? 170.831 30.078 534.714 1.00 34.90 434 THR A CA 1
ATOM 2853 C C . THR A 1 383 ? 170.581 29.190 535.927 1.00 36.09 434 THR A C 1
ATOM 2854 O O . THR A 1 383 ? 169.985 29.634 536.916 1.00 34.40 434 THR A O 1
ATOM 2858 N N . ILE A 1 384 ? 171.031 27.932 535.874 1.00 36.90 435 ILE A N 1
ATOM 2859 C CA . ILE A 1 384 ? 170.783 26.989 536.962 1.00 40.74 435 ILE A CA 1
ATOM 2860 C C . ILE A 1 384 ? 171.827 27.066 538.067 1.00 45.03 435 ILE A C 1
ATOM 2861 O O . ILE A 1 384 ? 171.669 26.395 539.099 1.00 46.54 435 ILE A O 1
ATOM 2866 N N . ASN A 1 385 ? 172.882 27.862 537.890 1.00 42.23 436 ASN A N 1
ATOM 2867 C CA . ASN A 1 385 ? 173.921 27.956 538.914 1.00 42.85 436 ASN A CA 1
ATOM 2868 C C . ASN A 1 385 ? 173.404 28.497 540.243 1.00 41.83 436 ASN A C 1
ATOM 2869 O O . ASN A 1 385 ? 173.699 27.885 541.284 1.00 36.36 436 ASN A O 1
ATOM 2874 N N . PRO A 1 386 ? 172.654 29.606 540.301 1.00 43.54 437 PRO A N 1
ATOM 2875 C CA . PRO A 1 386 ? 172.187 30.085 541.614 1.00 42.94 437 PRO A CA 1
ATOM 2876 C C . PRO A 1 386 ? 171.299 29.093 542.346 1.00 45.26 437 PRO A C 1
ATOM 2877 O O . PRO A 1 386 ? 171.319 29.058 543.582 1.00 46.78 437 PRO A O 1
ATOM 2881 N N . ALA A 1 387 ? 170.525 28.278 541.626 1.00 42.67 438 ALA A N 1
ATOM 2882 C CA . ALA A 1 387 ? 169.648 27.322 542.290 1.00 37.78 438 ALA A CA 1
ATOM 2883 C C . ALA A 1 387 ? 170.416 26.180 542.942 1.00 54.61 438 ALA A C 1
ATOM 2884 O O . ALA A 1 387 ? 169.852 25.477 543.787 1.00 57.37 438 ALA A O 1
ATOM 2886 N N . CYS A 1 388 ? 171.682 25.978 542.573 1.00 46.74 439 CYS A N 1
ATOM 2887 C CA . CYS A 1 388 ? 172.451 24.874 543.130 1.00 48.95 439 CYS A CA 1
ATOM 2888 C C . CYS A 1 388 ? 172.975 25.161 544.531 1.00 55.53 439 CYS A C 1
ATOM 2889 O O . CYS A 1 388 ? 173.240 24.216 545.280 1.00 60.88 439 CYS A O 1
ATOM 2892 N N . TYR A 1 389 ? 173.135 26.427 544.901 1.00 56.97 440 TYR A N 1
ATOM 2893 C CA . TYR A 1 389 ? 173.638 26.745 546.234 1.00 61.63 440 TYR A CA 1
ATOM 2894 C C . TYR A 1 389 ? 172.766 27.737 546.988 1.00 64.71 440 TYR A C 1
ATOM 2895 O O . TYR A 1 389 ? 172.637 27.623 548.210 1.00 75.20 440 TYR A O 1
ATOM 2904 N N . ALA A 1 390 ? 172.163 28.707 546.297 1.00 58.18 441 ALA A N 1
ATOM 2905 C CA . ALA A 1 390 ? 171.383 29.725 546.991 1.00 57.23 441 ALA A CA 1
ATOM 2906 C C . ALA A 1 390 ? 170.032 29.189 547.449 1.00 64.59 441 ALA A C 1
ATOM 2907 O O . ALA A 1 390 ? 169.598 29.474 548.570 1.00 67.04 441 ALA A O 1
ATOM 2909 N N . LEU A 1 391 ? 169.356 28.411 546.606 1.00 68.72 442 LEU A N 1
ATOM 2910 C CA . LEU A 1 391 ? 168.045 27.875 546.948 1.00 81.26 442 LEU A CA 1
ATOM 2911 C C . LEU A 1 391 ? 168.115 26.676 547.887 1.00 97.07 442 LEU A C 1
ATOM 2912 O O . LEU A 1 391 ? 167.097 26.004 548.085 1.00 99.64 442 LEU A O 1
ATOM 2917 N N . CYS A 1 392 ? 169.285 26.393 548.464 1.00 113.41 443 CYS A N 1
ATOM 2918 C CA . CYS A 1 392 ? 169.434 25.317 549.434 1.00 120.19 443 CYS A CA 1
ATOM 2919 C C . CYS A 1 392 ? 170.122 25.787 550.709 1.00 118.84 443 CYS A C 1
ATOM 2920 O O . CYS A 1 392 ? 170.554 24.950 551.511 1.00 123.17 443 CYS A O 1
ATOM 2923 N N . ASN A 1 393 ? 170.232 27.096 550.918 1.00 98.67 444 ASN A N 1
ATOM 2924 C CA . ASN A 1 393 ? 170.909 27.665 552.074 1.00 85.14 444 ASN A CA 1
ATOM 2925 C C . ASN A 1 393 ? 169.937 28.562 552.827 1.00 80.09 444 ASN A C 1
ATOM 2926 O O . ASN A 1 393 ? 169.328 29.457 552.234 1.00 76.95 444 ASN A O 1
ATOM 2931 N N . ALA A 1 394 ? 169.798 28.318 554.133 1.00 77.74 445 ALA A N 1
ATOM 2932 C CA . ALA A 1 394 ? 168.811 29.046 554.925 1.00 75.05 445 ALA A CA 1
ATOM 2933 C C . ALA A 1 394 ? 169.135 30.534 554.998 1.00 72.05 445 ALA A C 1
ATOM 2934 O O . ALA A 1 394 ? 168.228 31.374 555.015 1.00 70.93 445 ALA A O 1
ATOM 2936 N N . THR A 1 395 ? 170.423 30.880 555.049 1.00 72.69 446 THR A N 1
ATOM 2937 C CA . THR A 1 395 ? 170.799 32.288 555.133 1.00 70.88 446 THR A CA 1
ATOM 2938 C C . THR A 1 395 ? 170.532 33.010 553.816 1.00 58.66 446 THR A C 1
ATOM 2939 O O . THR A 1 395 ? 170.109 34.172 553.815 1.00 57.51 446 THR A O 1
ATOM 2943 N N . PHE A 1 396 ? 170.776 32.340 552.686 1.00 56.06 447 PHE A N 1
ATOM 2944 C CA . PHE A 1 396 ? 170.452 32.935 551.392 1.00 59.64 447 PHE A CA 1
ATOM 2945 C C . PHE A 1 396 ? 168.949 33.121 551.232 1.00 59.49 447 PHE A C 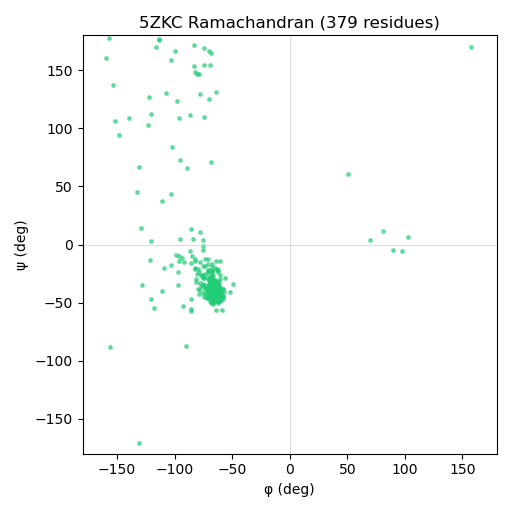1
ATOM 2946 O O . PHE A 1 396 ? 168.496 34.141 550.697 1.00 60.34 447 PHE A O 1
ATOM 2954 N N . LYS A 1 397 ? 168.159 32.144 551.684 1.00 60.01 448 LYS A N 1
ATOM 2955 C CA . LYS A 1 397 ? 166.707 32.246 551.568 1.00 64.62 448 LYS A CA 1
ATOM 2956 C C . LYS A 1 397 ? 166.172 33.427 552.370 1.00 65.11 448 LYS A C 1
ATOM 2957 O O . LYS A 1 397 ? 165.367 34.220 551.868 1.00 66.92 448 LYS A O 1
ATOM 2963 N N . LYS A 1 398 ? 166.611 33.556 553.626 1.00 63.65 449 LYS A N 1
ATOM 2964 C CA . LYS A 1 398 ? 166.143 34.654 554.467 1.00 61.37 449 LYS A CA 1
ATOM 2965 C C . LYS A 1 398 ? 166.582 36.004 553.912 1.00 60.17 449 LYS A C 1
ATOM 2966 O O . LYS A 1 398 ? 165.836 36.987 553.987 1.00 61.58 449 LYS A O 1
ATOM 2972 N N . THR A 1 399 ? 167.790 36.070 553.348 1.00 57.75 450 THR A N 1
ATOM 2973 C CA . THR A 1 399 ? 168.257 37.322 552.761 1.00 55.92 450 THR A CA 1
ATOM 2974 C C . THR A 1 399 ? 167.493 37.646 551.483 1.00 53.42 450 THR A C 1
ATOM 2975 O O . THR A 1 399 ? 167.210 38.817 551.204 1.00 50.25 450 THR A O 1
ATOM 2979 N N . PHE A 1 400 ? 167.158 36.623 550.693 1.00 52.27 451 PHE A N 1
ATOM 2980 C CA . PHE A 1 400 ? 166.303 36.835 549.529 1.00 49.96 451 PHE A CA 1
ATOM 2981 C C . PHE A 1 400 ? 164.956 37.410 549.948 1.00 53.98 451 PHE A C 1
ATOM 2982 O O . PHE A 1 400 ? 164.477 38.391 549.368 1.00 50.61 451 PHE A O 1
ATOM 2990 N N . LYS A 1 401 ? 164.333 36.806 550.964 1.00 61.83 452 LYS A N 1
ATOM 2991 C CA . LYS A 1 401 ? 163.051 37.296 551.462 1.00 66.65 452 LYS A CA 1
ATOM 2992 C C . LYS A 1 401 ? 163.146 38.752 551.903 1.00 67.15 452 LYS A C 1
ATOM 2993 O O . LYS A 1 401 ? 162.237 39.549 551.642 1.00 68.30 452 LYS A O 1
ATOM 2999 N N . HIS A 1 402 ? 164.243 39.117 552.570 1.00 66.91 453 HIS A N 1
ATOM 3000 C CA . HIS A 1 402 ? 164.419 40.499 553.005 1.00 66.18 453 HIS A CA 1
ATOM 3001 C C . HIS A 1 402 ? 164.602 41.435 551.816 1.00 58.01 453 HIS A C 1
ATOM 3002 O O . HIS A 1 402 ? 164.094 42.562 551.823 1.00 57.51 453 HIS A O 1
ATOM 3009 N N . LEU A 1 403 ? 165.324 40.988 550.786 1.00 57.08 454 LEU A N 1
ATOM 3010 C CA . LEU A 1 403 ? 165.534 41.833 549.614 1.00 58.84 454 LEU A CA 1
ATOM 3011 C C . LEU A 1 403 ? 164.250 42.030 548.819 1.00 58.94 454 LEU A C 1
ATOM 3012 O O . LEU A 1 403 ? 164.088 43.058 548.152 1.00 58.67 454 LEU A O 1
ATOM 3017 N N . LEU A 1 404 ? 163.330 41.067 548.875 1.00 59.11 455 LEU A N 1
ATOM 3018 C CA . LEU A 1 404 ? 162.116 41.111 548.073 1.00 61.38 455 LEU A CA 1
ATOM 3019 C C . LEU A 1 404 ? 160.913 41.674 548.820 1.00 71.60 455 LEU A C 1
ATOM 3020 O O . LEU A 1 404 ? 159.910 42.003 548.178 1.00 74.66 455 LEU A O 1
ATOM 3025 N N . MET A 1 405 ? 160.983 41.799 550.143 1.00 78.13 456 MET A N 1
ATOM 3026 C CA . MET A 1 405 ? 159.863 42.338 550.900 1.00 87.79 456 MET A CA 1
ATOM 3027 C C . MET A 1 405 ? 159.851 43.861 550.827 1.00 92.69 456 MET A C 1
ATOM 3028 O O . MET A 1 405 ? 160.898 44.512 550.758 1.00 87.67 456 MET A O 1
ATOM 3033 N N . CYS A 1 406 ? 158.646 44.425 550.833 1.00 104.24 457 CYS A N 1
ATOM 3034 C CA . CYS A 1 406 ? 158.479 45.869 550.744 1.00 109.88 457 CYS A CA 1
ATOM 3035 C C . CYS A 1 406 ? 158.755 46.515 552.096 1.00 108.34 457 CYS A C 1
ATOM 3036 O O . CYS A 1 406 ? 158.202 46.098 553.119 1.00 109.83 457 CYS A O 1
ATOM 3039 N N . HIS A 1 407 ? 159.611 47.532 552.099 1.00 100.24 458 HIS A N 1
ATOM 3040 C CA . HIS A 1 407 ? 159.924 48.269 553.318 1.00 98.10 458 HIS A CA 1
ATOM 3041 C C . HIS A 1 407 ? 159.029 49.496 553.459 1.00 100.26 458 HIS A C 1
ATOM 3042 O O . HIS A 1 407 ? 158.841 50.253 552.507 1.00 98.84 458 HIS A O 1
#